Protein AF-0000000067929940 (afdb_homodimer)

pLDDT: mean 96.38, std 2.71, range [83.81, 98.94]

InterPro domains:
  IPR003168 Nitrile hydratase, beta subunit [PIRSF001427] (1-219)
  IPR003168 Nitrile hydratase, beta subunit [TIGR03888] (1-219)
  IPR008990 Electron transport accessory-like domain superfamily [SSF50090] (1-219)
  IPR024690 Nitrile hydratase beta subunit domain [PF02211] (121-218)
  IPR042262 Nitrile hydratase beta subunit, N-terminal [G3DSA:1.10.472.20] (1-119)
  IPR049054 Nitrile hydratase beta subunit-like, N-terminal domain [PF21006] (1-106)

Solvent-accessible surface area (backbone atoms only — not comparable to full-atom values): 24483 Å² total; per-residue (Å²): 43,42,27,60,75,55,51,75,82,57,49,36,77,72,78,90,75,84,66,80,84,64,64,96,56,95,47,74,64,46,54,49,43,52,49,54,49,54,46,57,50,48,17,64,84,59,54,70,43,29,51,49,41,41,44,36,48,33,39,45,30,57,51,62,65,40,55,77,54,52,39,52,48,55,21,46,52,52,51,34,41,74,66,38,56,42,51,73,66,18,64,74,67,73,42,89,76,66,89,52,53,81,65,80,39,78,76,48,80,86,47,44,67,60,52,64,70,64,58,79,82,50,72,34,84,46,94,63,78,74,90,71,51,61,70,40,56,28,20,29,50,44,58,66,73,93,63,56,44,80,60,43,62,68,56,39,61,32,64,30,28,29,67,37,71,75,45,27,24,53,29,50,47,39,34,35,70,73,68,41,48,70,45,31,43,30,30,34,36,37,26,50,25,42,68,61,36,18,63,89,38,55,82,84,39,68,46,75,46,75,42,50,51,90,43,49,40,82,96,43,41,26,61,75,54,53,78,81,57,49,36,76,73,78,89,76,84,65,81,86,62,65,95,56,92,49,73,64,46,56,49,43,52,50,53,49,54,46,56,51,48,17,64,84,62,55,71,43,30,52,48,40,42,45,37,50,33,39,45,30,60,50,62,67,41,53,78,55,50,40,52,48,56,21,45,52,52,50,34,41,73,66,38,56,41,51,73,66,19,63,74,68,72,41,87,76,66,89,53,55,80,63,80,39,79,75,48,80,89,47,46,66,62,52,63,70,64,57,80,84,52,70,34,84,47,94,63,78,74,90,71,51,60,70,39,55,28,21,29,49,43,57,68,73,93,64,56,44,80,62,44,64,67,55,39,61,31,64,32,27,29,67,35,71,76,45,27,24,53,28,51,47,39,35,36,70,73,69,42,48,70,45,32,42,28,29,34,35,37,27,50,24,42,68,64,37,16,62,89,40,55,84,86,39,68,46,74,47,74,43,48,50,90,45,49,41,83,96

Sequence (438 aa):
MNGPQDLGGQMGFGPVAPEKDEPYFHAAWEKRALGVTLTAGSMGAWNIDESRHARESLHPADYYSSSYYQIWIKALEKLLKRHGFVTERDLAAGKAVDAAATPKRVLKAADVPVVLAKGGPCDRPVATPARFRAGDRVRTKNFNPTGHTRLPRYARDKTGRIEAVRGGFVFPDSNAHGKGENPQWVYTVVFDGAEIWGVGADPTLSVSIDAWESYLEPAMNGPQDLGGQMGFGPVAPEKDEPYFHAAWEKRALGVTLTAGSMGAWNIDESRHARESLHPADYYSSSYYQIWIKALEKLLKRHGFVTERDLAAGKAVDAAATPKRVLKAADVPVVLAKGGPCDRPVATPARFRAGDRVRTKNFNPTGHTRLPRYARDKTGRIEAVRGGFVFPDSNAHGKGENPQWVYTVVFDGAEIWGVGADPTLSVSIDAWESYLEPA

Organism: Mesorhizobium plurifarium (NCBI:txid69974)

Nearest PDB structures (foldseek):
  9d6j-assembly1_B  TM=8.879E-01  e=7.557E-21  Pseudonocardia thermophila
  9d6m-assembly1_B  TM=8.873E-01  e=7.557E-21  Pseudonocardia thermophila
  9d6k-assembly1_B  TM=8.902E-01  e=1.466E-20  Pseudonocardia thermophila
  9d65-assembly1_B  TM=8.897E-01  e=1.756E-20  Pseudonocardia thermophila
  7w8l-assembly1_B-2  TM=7.930E-01  e=1.756E-20  Pseudonocardia thermophila DSM 43832

Structure (mmCIF, N/CA/C/O backbone):
data_AF-0000000067929940-model_v1
#
loop_
_entity.id
_entity.type
_entity.pdbx_description
1 polymer 'Nitrile hydratase subunit beta'
#
loop_
_atom_site.group_PDB
_atom_site.id
_atom_site.type_symbol
_atom_site.label_atom_id
_atom_site.label_alt_id
_atom_site.label_comp_id
_atom_site.label_asym_id
_atom_site.label_entity_id
_atom_site.label_seq_id
_atom_site.pdbx_PDB_ins_code
_atom_site.Cartn_x
_atom_site.Cartn_y
_atom_site.Cartn_z
_atom_site.occupancy
_atom_site.B_iso_or_equiv
_atom_site.auth_seq_id
_atom_site.auth_comp_id
_atom_site.auth_asym_id
_atom_site.auth_atom_id
_atom_site.pdbx_PDB_model_num
ATOM 1 N N . MET A 1 1 ? 7.742 -7.152 -8.227 1 86.94 1 MET A N 1
ATOM 2 C CA . MET A 1 1 ? 6.496 -6.996 -7.48 1 86.94 1 MET A CA 1
ATOM 3 C C . MET A 1 1 ? 6.043 -5.539 -7.48 1 86.94 1 MET A C 1
ATOM 5 O O . MET A 1 1 ? 6.684 -4.688 -6.863 1 86.94 1 MET A O 1
ATOM 9 N N . ASN A 1 2 ? 4.973 -5.234 -8.266 1 91.19 2 ASN A N 1
ATOM 10 C CA . ASN A 1 2 ? 4.445 -3.877 -8.359 1 91.19 2 ASN A CA 1
ATOM 11 C C . ASN A 1 2 ? 3.01 -3.799 -7.844 1 91.19 2 ASN A C 1
ATOM 13 O O . ASN A 1 2 ? 2.371 -2.748 -7.934 1 91.19 2 ASN A O 1
ATOM 17 N N . GLY A 1 3 ? 2.559 -4.895 -7.379 1 92.75 3 GLY A N 1
ATOM 18 C CA . GLY A 1 3 ? 1.181 -4.965 -6.918 1 92.75 3 GLY A CA 1
ATOM 19 C C . GLY A 1 3 ? 1.051 -4.902 -5.41 1 92.75 3 GLY A C 1
ATOM 20 O O . GLY A 1 3 ? 2.016 -4.582 -4.711 1 92.75 3 GLY A O 1
ATOM 21 N N . PRO A 1 4 ? -0.138 -5.176 -4.898 1 94.44 4 PRO A N 1
ATOM 22 C CA . PRO A 1 4 ? -0.43 -4.992 -3.477 1 94.44 4 PRO A CA 1
ATOM 23 C C . PRO A 1 4 ? 0.301 -6 -2.59 1 94.44 4 PRO A C 1
ATOM 25 O O . PRO A 1 4 ? 0.391 -5.809 -1.375 1 94.44 4 PRO A O 1
ATOM 28 N N . GLN A 1 5 ? 0.805 -7.043 -3.146 1 94.38 5 GLN A N 1
ATOM 29 C CA . GLN A 1 5 ? 1.51 -8.055 -2.367 1 94.38 5 GLN A CA 1
ATOM 30 C C . GLN A 1 5 ? 2.881 -7.551 -1.923 1 94.38 5 GLN A C 1
ATOM 32 O O . GLN A 1 5 ? 3.52 -8.156 -1.06 1 94.38 5 GLN A O 1
ATOM 37 N N . ASP A 1 6 ? 3.365 -6.539 -2.59 1 94.12 6 ASP A N 1
ATOM 38 C CA . ASP A 1 6 ? 4.656 -5.957 -2.234 1 94.12 6 ASP A CA 1
ATOM 39 C C . ASP A 1 6 ? 4.531 -5.039 -1.021 1 94.12 6 ASP A C 1
ATOM 41 O O . ASP A 1 6 ? 4.281 -3.84 -1.165 1 94.12 6 ASP A O 1
ATOM 45 N N . LEU A 1 7 ? 4.902 -5.559 0.18 1 92.19 7 LEU A N 1
ATOM 46 C CA . LEU A 1 7 ? 4.57 -4.836 1.402 1 92.19 7 LEU A CA 1
ATOM 47 C C . LEU A 1 7 ? 5.832 -4.398 2.139 1 92.19 7 LEU A C 1
ATOM 49 O O . LEU A 1 7 ? 5.75 -3.738 3.178 1 92.19 7 LEU A O 1
ATOM 53 N N . GLY A 1 8 ? 6.93 -4.719 1.574 1 90.44 8 GLY A N 1
ATOM 54 C CA . GLY A 1 8 ? 8.156 -4.375 2.279 1 90.44 8 GLY A CA 1
ATOM 55 C C . GLY A 1 8 ? 8.281 -2.891 2.568 1 90.44 8 GLY A C 1
ATOM 56 O O . GLY A 1 8 ? 8.258 -2.07 1.649 1 90.44 8 GLY A O 1
ATOM 57 N N . GLY A 1 9 ? 8.383 -2.562 3.816 1 88.62 9 GLY A N 1
ATOM 58 C CA . GLY A 1 9 ? 8.609 -1.185 4.227 1 88.62 9 GLY A CA 1
ATOM 59 C C . GLY A 1 9 ? 7.324 -0.379 4.332 1 88.62 9 GLY A C 1
ATOM 60 O O . GLY A 1 9 ? 7.348 0.778 4.758 1 88.62 9 GLY A O 1
ATOM 61 N N . GLN A 1 10 ? 6.242 -0.952 3.912 1 91.94 10 GLN A N 1
ATOM 62 C CA . GLN A 1 10 ? 4.969 -0.247 4.016 1 91.94 10 GLN A CA 1
ATOM 63 C C . GLN A 1 10 ? 4.434 -0.284 5.445 1 91.94 10 GLN A C 1
ATOM 65 O O . GLN A 1 10 ? 4.699 -1.23 6.188 1 91.94 10 GLN A O 1
ATOM 70 N N . MET A 1 11 ? 3.693 0.732 5.777 1 93.12 11 MET A N 1
ATOM 71 C CA . MET A 1 11 ? 3.129 0.853 7.117 1 93.12 11 MET A CA 1
ATOM 72 C C . MET A 1 11 ? 1.61 0.977 7.059 1 93.12 11 MET A C 1
ATOM 74 O O . MET A 1 11 ? 1.03 1.053 5.973 1 93.12 11 MET A O 1
ATOM 78 N N . GLY A 1 12 ? 1 0.866 8.219 1 92.06 12 GLY A N 1
ATOM 79 C CA . GLY A 1 12 ? -0.434 1.095 8.305 1 92.06 12 GLY A CA 1
ATOM 80 C C . GLY A 1 12 ? -1.235 -0.185 8.453 1 92.06 12 GLY A C 1
ATOM 81 O O . GLY A 1 12 ? -2.467 -0.152 8.492 1 92.06 12 GLY A O 1
ATOM 82 N N . PHE A 1 13 ? -0.579 -1.282 8.617 1 93.81 13 PHE A N 1
ATOM 83 C CA . PHE A 1 13 ? -1.269 -2.566 8.641 1 93.81 13 PHE A CA 1
ATOM 84 C C . PHE A 1 13 ? -1.439 -3.068 10.062 1 93.81 13 PHE A C 1
ATOM 86 O O . PHE A 1 13 ? -2.086 -4.094 10.297 1 93.81 13 PHE A O 1
ATOM 93 N N . GLY A 1 14 ? -0.849 -2.303 10.992 1 88.62 14 GLY A N 1
ATOM 94 C CA . GLY A 1 14 ? -0.891 -2.773 12.367 1 88.62 14 GLY A CA 1
ATOM 95 C C . GLY A 1 14 ? 0.104 -3.883 12.648 1 88.62 14 GLY A C 1
ATOM 96 O O . GLY A 1 14 ? 0.905 -4.238 11.781 1 88.62 14 GLY A O 1
ATOM 97 N N . PRO A 1 15 ? 0.137 -4.379 13.812 1 90.38 15 PRO A N 1
ATOM 98 C CA . PRO A 1 15 ? 1.086 -5.43 14.188 1 90.38 15 PRO A CA 1
ATOM 99 C C . PRO A 1 15 ? 0.74 -6.785 13.578 1 90.38 15 PRO A C 1
ATOM 101 O O . PRO A 1 15 ? -0.427 -7.051 13.273 1 90.38 15 PRO A O 1
ATOM 104 N N . VAL A 1 16 ? 1.776 -7.57 13.398 1 87.25 16 VAL A N 1
ATOM 105 C CA . VAL A 1 16 ? 1.57 -8.969 13.031 1 87.25 16 VAL A CA 1
ATOM 106 C C . VAL A 1 16 ? 1.019 -9.742 14.219 1 87.25 16 VAL A C 1
ATOM 108 O O . VAL A 1 16 ? 1.6 -9.719 15.305 1 87.25 16 VAL A O 1
ATOM 111 N N . ALA A 1 17 ? -0.113 -10.289 14.086 1 89.88 17 ALA A N 1
ATOM 112 C CA . ALA A 1 17 ? -0.777 -11.039 15.148 1 89.88 17 ALA A CA 1
ATOM 113 C C . ALA A 1 17 ? -0.956 -12.5 14.766 1 89.88 17 ALA A C 1
ATOM 115 O O . ALA A 1 17 ? -2.033 -12.906 14.32 1 89.88 17 ALA A O 1
ATOM 116 N N . PRO A 1 18 ? 0.105 -13.344 15.062 1 90.81 18 PRO A N 1
ATOM 117 C CA . PRO A 1 18 ? -0.025 -14.758 14.711 1 90.81 18 PRO A CA 1
ATOM 118 C C . PRO A 1 18 ? -1.087 -15.484 15.539 1 90.81 18 PRO A C 1
ATOM 120 O O . PRO A 1 18 ? -1.225 -15.219 16.734 1 90.81 18 PRO A O 1
ATOM 123 N N . GLU A 1 19 ? -1.834 -16.328 14.969 1 91.5 19 GLU A N 1
ATOM 124 C CA . GLU A 1 19 ? -2.824 -17.156 15.648 1 91.5 19 GLU A CA 1
ATOM 125 C C . GLU A 1 19 ? -2.197 -18.453 16.172 1 91.5 19 GLU A C 1
ATOM 127 O O . GLU A 1 19 ? -1.617 -19.219 15.414 1 91.5 19 GLU A O 1
ATOM 132 N N . LYS A 1 20 ? -2.391 -18.641 17.5 1 92.69 20 LYS A N 1
ATOM 133 C CA . LYS A 1 20 ? -1.939 -19.906 18.078 1 92.69 20 LYS A CA 1
ATOM 134 C C . LYS A 1 20 ? -2.799 -21.062 17.609 1 92.69 20 LYS A C 1
ATOM 136 O O . LYS A 1 20 ? -4.027 -20.969 17.578 1 92.69 20 LYS A O 1
ATOM 141 N N . ASP A 1 21 ? -2.143 -22.156 17.281 1 94.38 21 ASP A N 1
ATOM 142 C CA . ASP A 1 21 ? -2.818 -23.359 16.828 1 94.38 21 ASP A CA 1
ATOM 143 C C . ASP A 1 21 ? -3.789 -23.047 15.688 1 94.38 21 ASP A C 1
ATOM 145 O O . ASP A 1 21 ? -4.957 -23.438 15.734 1 94.38 21 ASP A O 1
ATOM 149 N N . GLU A 1 22 ? -3.27 -22.297 14.766 1 93.06 22 GLU A N 1
ATOM 150 C CA . GLU A 1 22 ? -4.082 -21.891 13.625 1 93.06 22 GLU A CA 1
ATOM 151 C C . GLU A 1 22 ? -4.66 -23.109 12.898 1 93.06 22 GLU A C 1
ATOM 153 O O . GLU A 1 22 ? -3.92 -24.016 12.5 1 93.06 22 GLU A O 1
ATOM 158 N N . PRO A 1 23 ? -6.051 -23.125 12.781 1 94.25 23 PRO A N 1
ATOM 159 C CA . PRO A 1 23 ? -6.637 -24.219 12.008 1 94.25 23 PRO A CA 1
ATOM 160 C C . PRO A 1 23 ? -6.281 -24.156 10.523 1 94.25 23 PRO A C 1
ATOM 162 O O . PRO A 1 23 ? -5.898 -23.094 10.023 1 94.25 23 PRO A O 1
ATOM 165 N N . TYR A 1 24 ? -6.438 -25.297 9.914 1 93.19 24 TYR A N 1
ATOM 166 C CA . TYR A 1 24 ? -6.191 -25.328 8.477 1 93.19 24 TYR A CA 1
ATOM 167 C C . TYR A 1 24 ? -7.16 -24.406 7.75 1 93.19 24 TYR A C 1
ATOM 169 O O . TYR A 1 24 ? -6.781 -23.734 6.789 1 93.19 24 TYR A O 1
ATOM 177 N N . PHE A 1 25 ? -8.445 -24.5 8.148 1 96.81 25 PHE A N 1
ATOM 178 C CA . PHE A 1 25 ? -9.5 -23.656 7.602 1 96.81 25 PHE A CA 1
ATOM 179 C C . PHE A 1 25 ? -10.32 -23.016 8.719 1 96.81 25 PHE A C 1
ATOM 181 O O . PHE A 1 25 ? -10.609 -23.672 9.727 1 96.81 25 PHE A O 1
ATOM 188 N N . HIS A 1 26 ? -10.656 -21.781 8.508 1 96 26 HIS A N 1
ATOM 189 C CA . HIS A 1 26 ? -11.445 -21.078 9.508 1 96 26 HIS A CA 1
ATOM 190 C C . HIS A 1 26 ? -12.938 -21.312 9.289 1 96 26 HIS A C 1
ATOM 192 O O . HIS A 1 26 ? -13.734 -21.172 10.227 1 96 26 HIS A O 1
ATOM 198 N N . ALA A 1 27 ? -13.312 -21.562 8.086 1 97.31 27 ALA A N 1
ATOM 199 C CA . ALA A 1 27 ? -14.695 -21.812 7.688 1 97.31 27 ALA A CA 1
ATOM 200 C C . ALA A 1 27 ? -14.766 -22.859 6.574 1 97.31 27 ALA A C 1
ATOM 202 O O . ALA A 1 27 ? -13.797 -23.047 5.832 1 97.31 27 ALA A O 1
ATOM 203 N N . ALA A 1 28 ? -15.875 -23.469 6.406 1 97.06 28 ALA A N 1
ATOM 204 C CA . ALA A 1 28 ? -16.062 -24.562 5.457 1 97.06 28 ALA A CA 1
ATOM 205 C C . ALA A 1 28 ? -15.828 -24.094 4.023 1 97.06 28 ALA A C 1
ATOM 207 O O . ALA A 1 28 ? -15.328 -24.844 3.186 1 97.06 28 ALA A O 1
ATOM 208 N N . TRP A 1 29 ? -16.188 -22.891 3.793 1 97.75 29 TRP A N 1
ATOM 209 C CA . TRP A 1 29 ? -16.078 -22.391 2.428 1 97.75 29 TRP A CA 1
ATOM 210 C C . TRP A 1 29 ? -14.625 -22.266 1.995 1 97.75 29 TRP A C 1
ATOM 212 O O . TRP A 1 29 ? -14.312 -22.328 0.803 1 97.75 29 TRP A O 1
ATOM 222 N N . GLU A 1 30 ? -13.734 -22.156 2.883 1 98.12 30 GLU A N 1
ATOM 223 C CA . GLU A 1 30 ? -12.312 -22.062 2.547 1 98.12 30 GLU A CA 1
ATOM 224 C C . GLU A 1 30 ? -11.797 -23.359 1.955 1 98.12 30 GLU A C 1
ATOM 226 O O . GLU A 1 30 ? -10.977 -23.359 1.031 1 98.12 30 GLU A O 1
ATOM 231 N N . LYS A 1 31 ? -12.273 -24.422 2.533 1 97.06 31 LYS A N 1
ATOM 232 C CA . LYS A 1 31 ? -11.938 -25.719 1.975 1 97.06 31 LYS A CA 1
ATOM 233 C C . LYS A 1 31 ? -12.422 -25.844 0.535 1 97.06 31 LYS A C 1
ATOM 235 O O . LYS A 1 31 ? -11.711 -26.375 -0.323 1 97.06 31 LYS A O 1
ATOM 240 N N . ARG A 1 32 ? -13.625 -25.422 0.318 1 97.12 32 ARG A N 1
ATOM 241 C CA . ARG A 1 32 ? -14.188 -25.453 -1.025 1 97.12 32 ARG A CA 1
ATOM 242 C C . ARG A 1 32 ? -13.414 -24.531 -1.968 1 97.12 32 ARG A C 1
ATOM 244 O O . ARG A 1 32 ? -13.203 -24.875 -3.135 1 97.12 32 ARG A O 1
ATOM 251 N N . ALA A 1 33 ? -13.055 -23.344 -1.441 1 98 33 ALA A N 1
ATOM 252 C CA . ALA A 1 33 ? -12.258 -22.406 -2.227 1 98 33 ALA A CA 1
ATOM 253 C C . ALA A 1 33 ? -10.961 -23.047 -2.701 1 98 33 ALA A C 1
ATOM 255 O O . ALA A 1 33 ? -10.578 -22.906 -3.867 1 98 33 ALA A O 1
ATOM 256 N N . LEU A 1 34 ? -10.289 -23.734 -1.782 1 96.75 34 LEU A N 1
ATOM 257 C CA . LEU A 1 34 ? -9.07 -24.438 -2.143 1 96.75 34 LEU A CA 1
ATOM 258 C C . LEU A 1 34 ? -9.344 -25.5 -3.209 1 96.75 34 LEU A C 1
ATOM 260 O O . LEU A 1 34 ? -8.641 -25.562 -4.223 1 96.75 34 LEU A O 1
ATOM 264 N N . GLY A 1 35 ? -10.398 -26.312 -2.998 1 96.19 35 GLY A N 1
ATOM 265 C CA . GLY A 1 35 ? -10.734 -27.375 -3.918 1 96.19 35 GLY A CA 1
ATOM 266 C C . GLY A 1 35 ? -11.062 -26.891 -5.316 1 96.19 35 GLY A C 1
ATOM 267 O O . GLY A 1 35 ? -10.539 -27.422 -6.301 1 96.19 35 GLY A O 1
ATOM 268 N N . VAL A 1 36 ? -11.938 -25.906 -5.387 1 96.81 36 VAL A N 1
ATOM 269 C CA . VAL A 1 36 ? -12.383 -25.406 -6.684 1 96.81 36 VAL A CA 1
ATOM 270 C C . VAL A 1 36 ? -11.211 -24.766 -7.418 1 96.81 36 VAL A C 1
ATOM 272 O O . VAL A 1 36 ? -11.094 -24.875 -8.641 1 96.81 36 VAL A O 1
ATOM 275 N N . THR A 1 37 ? -10.367 -24.047 -6.711 1 97.31 37 THR A N 1
ATOM 276 C CA . THR A 1 37 ? -9.219 -23.406 -7.336 1 97.31 37 THR A CA 1
ATOM 277 C C . THR A 1 37 ? -8.258 -24.438 -7.914 1 97.31 37 THR A C 1
ATOM 279 O O . THR A 1 37 ? -7.797 -24.297 -9.047 1 97.31 37 THR A O 1
ATOM 282 N N . LEU A 1 38 ? -7.957 -25.453 -7.109 1 95.25 38 LEU A N 1
ATOM 283 C CA . LEU A 1 38 ? -7.035 -26.484 -7.57 1 95.25 38 LEU A CA 1
ATOM 284 C C . LEU A 1 38 ? -7.625 -27.25 -8.75 1 95.25 38 LEU A C 1
ATOM 286 O O . LEU A 1 38 ? -6.918 -27.562 -9.711 1 95.25 38 LEU A O 1
ATOM 290 N N . THR A 1 39 ? -8.883 -27.562 -8.656 1 96.38 39 THR A N 1
ATOM 291 C CA . THR A 1 39 ? -9.555 -28.281 -9.734 1 96.38 39 THR A CA 1
ATOM 292 C C . THR A 1 39 ? -9.562 -27.453 -11.016 1 96.38 39 THR A C 1
ATOM 294 O O . THR A 1 39 ? -9.297 -27.969 -12.094 1 96.38 39 THR A O 1
ATOM 297 N N . ALA A 1 40 ? -9.914 -26.172 -10.883 1 97.5 40 ALA A N 1
ATOM 298 C CA . ALA A 1 40 ? -9.898 -25.281 -12.047 1 97.5 40 ALA A CA 1
ATOM 299 C C . ALA A 1 40 ? -8.492 -25.172 -12.641 1 97.5 40 ALA A C 1
ATOM 301 O O . ALA A 1 40 ? -8.336 -25.125 -13.859 1 97.5 40 ALA A O 1
ATOM 302 N N . GLY A 1 41 ? -7.508 -25.125 -11.773 1 95.69 41 GLY A N 1
ATOM 303 C CA . GLY A 1 41 ? -6.133 -25.094 -12.234 1 95.69 41 GLY A CA 1
ATOM 304 C C . GLY A 1 41 ? -5.762 -26.297 -13.086 1 95.69 41 GLY A C 1
ATOM 305 O O . GLY A 1 41 ? -4.945 -26.188 -14 1 95.69 41 GLY A O 1
ATOM 306 N N . SER A 1 42 ? -6.355 -27.359 -12.844 1 95.19 42 SER A N 1
ATOM 307 C CA . SER A 1 42 ? -6.062 -28.609 -13.539 1 95.19 42 SER A CA 1
ATOM 308 C C . SER A 1 42 ? -6.668 -28.625 -14.938 1 95.19 42 SER A C 1
ATOM 310 O O . SER A 1 42 ? -6.324 -29.484 -15.758 1 95.19 42 SER A O 1
ATOM 312 N N . MET A 1 43 ? -7.5 -27.641 -15.242 1 96.69 43 MET A N 1
ATOM 313 C CA . MET A 1 43 ? -8.148 -27.578 -16.547 1 96.69 43 MET A CA 1
ATOM 314 C C . MET A 1 43 ? -7.137 -27.281 -17.641 1 96.69 43 MET A C 1
ATOM 316 O O . MET A 1 43 ? -7.438 -27.438 -18.828 1 96.69 43 MET A O 1
ATOM 320 N N . GLY A 1 44 ? -5.992 -26.75 -17.266 1 95.62 44 GLY A N 1
ATOM 321 C CA . GLY A 1 44 ? -4.891 -26.594 -18.203 1 95.62 44 GLY A CA 1
ATOM 322 C C . GLY A 1 44 ? -4.945 -25.297 -18.984 1 95.62 44 GLY A C 1
ATOM 323 O O . GLY A 1 44 ? -4.281 -25.156 -20.016 1 95.62 44 GLY A O 1
ATOM 324 N N . ALA A 1 45 ? -5.781 -24.375 -18.531 1 97.5 45 ALA A N 1
ATOM 325 C CA . ALA A 1 45 ? -5.988 -23.156 -19.281 1 97.5 45 ALA A CA 1
ATOM 326 C C . ALA A 1 45 ? -4.984 -22.078 -18.875 1 97.5 45 ALA A C 1
ATOM 328 O O . ALA A 1 45 ? -4.734 -21.125 -19.625 1 97.5 45 ALA A O 1
ATOM 329 N N . TRP A 1 46 ? -4.41 -22.156 -17.734 1 97.56 46 TRP A N 1
ATOM 330 C CA . TRP A 1 46 ? -3.396 -21.219 -17.25 1 97.56 46 TRP A CA 1
ATOM 331 C C . TRP A 1 46 ? -2.361 -21.938 -16.391 1 97.56 46 TRP A C 1
ATOM 333 O O . TRP A 1 46 ? -2.57 -23.078 -15.992 1 97.56 46 TRP A O 1
ATOM 343 N N . ASN A 1 47 ? -1.176 -21.328 -16.234 1 96.5 47 ASN A N 1
ATOM 344 C CA . ASN A 1 47 ? -0.138 -21.875 -15.367 1 96.5 47 ASN A CA 1
ATOM 345 C C . ASN A 1 47 ? -0.143 -21.203 -14 1 96.5 47 ASN A C 1
ATOM 347 O O . ASN A 1 47 ? -0.937 -20.297 -13.75 1 96.5 47 ASN A O 1
ATOM 351 N N . ILE A 1 48 ? 0.662 -21.656 -13.102 1 96.06 48 ILE A N 1
ATOM 352 C CA . ILE A 1 48 ? 0.658 -21.234 -11.711 1 96.06 48 ILE A CA 1
ATOM 353 C C . ILE A 1 48 ? 1.085 -19.766 -11.625 1 96.06 48 ILE A C 1
ATOM 355 O O . ILE A 1 48 ? 0.611 -19.016 -10.766 1 96.06 48 ILE A O 1
ATOM 359 N N . ASP A 1 49 ? 2.008 -19.297 -12.477 1 97.69 49 ASP A N 1
ATOM 360 C CA . ASP A 1 49 ? 2.49 -17.922 -12.43 1 97.69 49 ASP A CA 1
ATOM 361 C C . ASP A 1 49 ? 1.409 -16.938 -12.883 1 97.69 49 ASP A C 1
ATOM 363 O O . ASP A 1 49 ? 1.304 -15.836 -12.344 1 97.69 49 ASP A O 1
ATOM 367 N N . GLU A 1 50 ? 0.681 -17.359 -13.906 1 98.19 50 GLU A N 1
ATOM 368 C CA . GLU A 1 50 ? -0.474 -16.547 -14.273 1 98.19 50 GLU A CA 1
ATOM 369 C C . GLU A 1 50 ? -1.474 -16.453 -13.125 1 98.19 50 GLU A C 1
ATOM 371 O O . GLU A 1 50 ? -2.041 -15.391 -12.875 1 98.19 50 GLU A O 1
ATOM 376 N N . SER A 1 51 ? -1.703 -17.562 -12.484 1 98 51 SER A N 1
ATOM 377 C CA . SER A 1 51 ? -2.604 -17.578 -11.336 1 98 51 SER A CA 1
ATOM 378 C C . SER A 1 51 ? -2.109 -16.656 -10.227 1 98 51 SER A C 1
ATOM 380 O O . SER A 1 51 ? -2.896 -15.914 -9.633 1 98 51 SER A O 1
ATOM 382 N N . ARG A 1 52 ? -0.857 -16.719 -9.945 1 97.31 52 ARG A N 1
ATOM 383 C CA . ARG A 1 52 ? -0.268 -15.836 -8.938 1 97.31 52 ARG A CA 1
ATOM 384 C C . ARG A 1 52 ? -0.416 -14.375 -9.344 1 97.31 52 ARG A C 1
ATOM 386 O O . ARG A 1 52 ? -0.748 -13.531 -8.508 1 97.31 52 ARG A O 1
ATOM 393 N N . HIS A 1 53 ? -0.134 -14.086 -10.602 1 97.81 53 HIS A N 1
ATOM 394 C CA . HIS A 1 53 ? -0.281 -12.719 -11.109 1 97.81 53 HIS A CA 1
ATOM 395 C C . HIS A 1 53 ? -1.717 -12.234 -10.953 1 97.81 53 HIS A C 1
ATOM 397 O O . HIS A 1 53 ? -1.949 -11.055 -10.664 1 97.81 53 HIS A O 1
ATOM 403 N N . ALA A 1 54 ? -2.639 -13.148 -11.172 1 97.94 54 ALA A N 1
ATOM 404 C CA . ALA A 1 54 ? -4.043 -12.773 -11.031 1 97.94 54 ALA A CA 1
ATOM 405 C C . ALA A 1 54 ? -4.359 -12.367 -9.594 1 97.94 54 ALA A C 1
ATOM 407 O O . ALA A 1 54 ? -5.152 -11.453 -9.359 1 97.94 54 ALA A O 1
ATOM 408 N N . ARG A 1 55 ? -3.801 -13.016 -8.625 1 97.81 55 ARG A N 1
ATOM 409 C CA . ARG A 1 55 ? -3.971 -12.656 -7.223 1 97.81 55 ARG A CA 1
ATOM 410 C C . ARG A 1 55 ? -3.295 -11.328 -6.91 1 97.81 55 ARG A C 1
ATOM 412 O O . ARG A 1 55 ? -3.896 -10.453 -6.289 1 97.81 55 ARG A O 1
ATOM 419 N N . GLU A 1 56 ? -2.109 -11.172 -7.438 1 96.5 56 GLU A N 1
ATOM 420 C CA . GLU A 1 56 ? -1.229 -10.07 -7.062 1 96.5 56 GLU A CA 1
ATOM 421 C C . GLU A 1 56 ? -1.612 -8.789 -7.789 1 96.5 56 GLU A C 1
ATOM 423 O O . GLU A 1 56 ? -1.144 -7.703 -7.434 1 96.5 56 GLU A O 1
ATOM 428 N N . SER A 1 57 ? -2.496 -8.922 -8.75 1 95.75 57 SER A N 1
ATOM 429 C CA . SER A 1 57 ? -2.893 -7.758 -9.531 1 95.75 57 SER A CA 1
ATOM 430 C C . SER A 1 57 ? -4.305 -7.309 -9.18 1 95.75 57 SER A C 1
ATOM 432 O O . SER A 1 57 ? -4.906 -6.508 -9.898 1 95.75 57 SER A O 1
ATOM 434 N N . LEU A 1 58 ? -4.875 -7.91 -8.133 1 97.19 58 LEU A N 1
ATOM 435 C CA . LEU A 1 58 ? -6.145 -7.395 -7.633 1 97.19 58 LEU A CA 1
ATOM 436 C C . LEU A 1 58 ? -6.016 -5.93 -7.234 1 97.19 58 LEU A C 1
ATOM 438 O O . LEU A 1 58 ? -4.934 -5.473 -6.863 1 97.19 58 LEU A O 1
ATOM 442 N N . HIS A 1 59 ? -7.16 -5.223 -7.414 1 96.56 59 HIS A N 1
ATOM 443 C CA . HIS A 1 59 ? -7.152 -3.867 -6.875 1 96.56 59 HIS A CA 1
ATOM 444 C C . HIS A 1 59 ? -6.727 -3.857 -5.41 1 96.56 59 HIS A C 1
ATOM 446 O O . HIS A 1 59 ? -7.203 -4.672 -4.613 1 96.56 59 HIS A O 1
ATOM 452 N N . PRO A 1 60 ? -5.844 -2.912 -4.984 1 96.81 60 PRO A N 1
ATOM 453 C CA . PRO A 1 60 ? -5.309 -2.928 -3.621 1 96.81 60 PRO A CA 1
ATOM 454 C C . PRO A 1 60 ? -6.402 -2.9 -2.555 1 96.81 60 PRO A C 1
ATOM 456 O O . PRO A 1 60 ? -6.285 -3.572 -1.527 1 96.81 60 PRO A O 1
ATOM 459 N N . ALA A 1 61 ? -7.48 -2.205 -2.787 1 97.12 61 ALA A N 1
ATOM 460 C CA . ALA A 1 61 ? -8.578 -2.193 -1.826 1 97.12 61 ALA A CA 1
ATOM 461 C C . ALA A 1 61 ? -9.156 -3.594 -1.63 1 97.12 61 ALA A C 1
ATOM 463 O O . ALA A 1 61 ? -9.461 -3.992 -0.504 1 97.12 61 ALA A O 1
ATOM 464 N N . ASP A 1 62 ? -9.344 -4.262 -2.713 1 97.31 62 ASP A N 1
ATOM 465 C CA . ASP A 1 62 ? -9.852 -5.629 -2.65 1 97.31 62 ASP A CA 1
ATOM 466 C C . ASP A 1 62 ? -8.836 -6.562 -2 1 97.31 62 ASP A C 1
ATOM 468 O O . ASP A 1 62 ? -9.188 -7.371 -1.139 1 97.31 62 ASP A O 1
ATOM 472 N N . TYR A 1 63 ? -7.668 -6.441 -2.4 1 98 63 TYR A N 1
ATOM 473 C CA . TYR A 1 63 ? -6.605 -7.305 -1.893 1 98 63 TYR A CA 1
ATOM 474 C C . TYR A 1 63 ? -6.469 -7.168 -0.381 1 98 63 TYR A C 1
ATOM 476 O O . TYR A 1 63 ? -6.473 -8.164 0.342 1 98 63 TYR A O 1
ATOM 484 N N . TYR A 1 64 ? -6.398 -5.914 0.139 1 97.25 64 TYR A N 1
ATOM 485 C CA . TYR A 1 64 ? -6.078 -5.68 1.542 1 97.25 64 TYR A CA 1
ATOM 486 C C . TYR A 1 64 ? -7.305 -5.895 2.424 1 97.25 64 TYR A C 1
ATOM 488 O O . TYR A 1 64 ? -7.188 -6.02 3.645 1 97.25 64 TYR A O 1
ATOM 496 N N . SER A 1 65 ? -8.477 -5.938 1.812 1 97.38 65 SER A N 1
ATOM 497 C CA . SER A 1 65 ? -9.688 -6.16 2.602 1 97.38 65 SER A CA 1
ATOM 498 C C . SER A 1 65 ? -10.125 -7.621 2.543 1 97.38 65 SER A C 1
ATOM 500 O O . SER A 1 65 ? -11.156 -7.984 3.104 1 97.38 65 SER A O 1
ATOM 502 N N . SER A 1 66 ? -9.375 -8.422 1.887 1 97.62 66 SER A N 1
ATOM 503 C CA . SER A 1 66 ? -9.75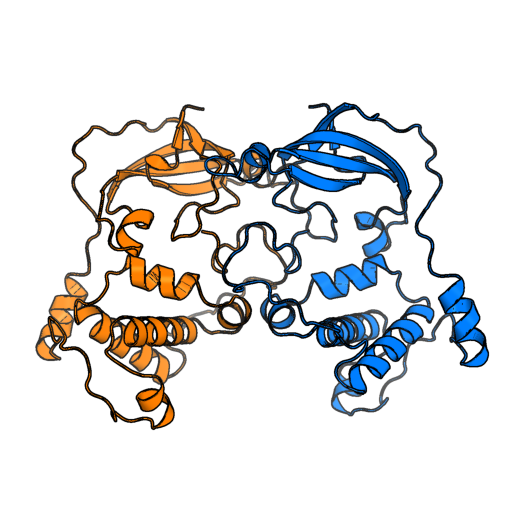8 -9.812 1.661 1 97.62 66 SER A CA 1
ATOM 504 C C . SER A 1 66 ? -8.945 -10.758 2.535 1 97.62 66 SER A C 1
ATOM 506 O O . SER A 1 66 ? -7.766 -10.516 2.795 1 97.62 66 SER A O 1
ATOM 508 N N . SER A 1 67 ? -9.648 -11.836 3.01 1 96.12 67 SER A N 1
ATOM 509 C CA . SER A 1 67 ? -8.922 -12.938 3.635 1 96.12 67 SER A CA 1
ATOM 510 C C . SER A 1 67 ? -8.109 -13.711 2.607 1 96.12 67 SER A C 1
ATOM 512 O O . SER A 1 67 ? -8.219 -13.469 1.403 1 96.12 67 SER A O 1
ATOM 514 N N . TYR A 1 68 ? -7.34 -14.664 3.133 1 96.25 68 TYR A N 1
ATOM 515 C CA . TYR A 1 68 ? -6.457 -15.461 2.291 1 96.25 68 TYR A CA 1
ATOM 516 C C . TYR A 1 68 ? -7.234 -16.141 1.176 1 96.25 68 TYR A C 1
ATOM 518 O O . TYR A 1 68 ? -6.898 -16.016 -0.002 1 96.25 68 TYR A O 1
ATOM 526 N N . TYR A 1 69 ? -8.32 -16.766 1.494 1 98.06 69 TYR A N 1
ATOM 527 C CA . TYR A 1 69 ? -9.031 -17.562 0.494 1 98.06 69 TYR A CA 1
ATOM 528 C C . TYR A 1 69 ? -9.984 -16.688 -0.319 1 98.06 69 TYR A C 1
ATOM 530 O O . TYR A 1 69 ? -10.391 -17.062 -1.42 1 98.06 69 TYR A O 1
ATOM 538 N N . GLN A 1 70 ? -10.398 -15.531 0.175 1 98.44 70 GLN A N 1
ATOM 539 C CA . GLN A 1 70 ? -11.125 -14.586 -0.661 1 98.44 70 GLN A CA 1
ATOM 540 C C . GLN A 1 70 ? -10.273 -14.117 -1.834 1 98.44 70 GLN A C 1
ATOM 542 O O . GLN A 1 70 ? -10.773 -13.93 -2.943 1 98.44 70 GLN A O 1
ATOM 547 N N . ILE A 1 71 ? -8.977 -13.938 -1.573 1 98.5 71 ILE A N 1
ATOM 548 C CA . ILE A 1 71 ? -8.055 -13.555 -2.637 1 98.5 71 ILE A CA 1
ATOM 549 C C . ILE A 1 71 ? -7.992 -14.656 -3.691 1 98.5 71 ILE A C 1
ATOM 551 O O . ILE A 1 71 ? -8.023 -14.375 -4.895 1 98.5 71 ILE A O 1
ATOM 555 N N . TRP A 1 72 ? -7.965 -15.883 -3.211 1 98.44 72 TRP A N 1
ATOM 556 C CA . TRP A 1 72 ? -7.949 -17.016 -4.129 1 98.44 72 TRP A CA 1
ATOM 557 C C . TRP A 1 72 ? -9.172 -17 -5.039 1 98.44 72 TRP A C 1
ATOM 559 O O . TRP A 1 72 ? -9.055 -17.156 -6.258 1 98.44 72 TRP A O 1
ATOM 569 N N . ILE A 1 73 ? -10.328 -16.781 -4.461 1 98.25 73 ILE A N 1
ATOM 570 C CA . ILE A 1 73 ? -11.578 -16.875 -5.203 1 98.25 73 ILE A CA 1
ATOM 571 C C . ILE A 1 73 ? -11.695 -15.695 -6.164 1 98.25 73 ILE A C 1
ATOM 573 O O . ILE A 1 73 ? -12.141 -15.859 -7.305 1 98.25 73 ILE A O 1
ATOM 577 N N . LYS A 1 74 ? -11.328 -14.531 -5.723 1 98.25 74 LYS A N 1
ATOM 578 C CA . LYS A 1 74 ? -11.375 -13.367 -6.602 1 98.25 74 LYS A CA 1
ATOM 579 C C . LYS A 1 74 ? -10.453 -13.547 -7.801 1 98.25 74 LYS A C 1
ATOM 581 O O . LYS A 1 74 ? -10.82 -13.195 -8.93 1 98.25 74 LYS A O 1
ATOM 586 N N . ALA A 1 75 ? -9.281 -14.047 -7.555 1 98.5 75 ALA A N 1
ATOM 587 C CA . ALA A 1 75 ? -8.344 -14.297 -8.641 1 98.5 75 ALA A CA 1
ATOM 588 C C . ALA A 1 75 ? -8.859 -15.391 -9.578 1 98.5 75 ALA A C 1
ATOM 590 O O . ALA A 1 75 ? -8.68 -15.305 -10.797 1 98.5 75 ALA A O 1
ATOM 591 N N . LEU A 1 76 ? -9.453 -16.422 -8.977 1 98.56 76 LEU A N 1
ATOM 592 C CA . LEU A 1 76 ? -10 -17.5 -9.789 1 98.56 76 LEU A CA 1
ATOM 593 C C . LEU A 1 76 ? -11.086 -16.969 -10.727 1 98.56 76 LEU A C 1
ATOM 595 O O . LEU A 1 76 ? -11.156 -17.359 -11.891 1 98.56 76 LEU A O 1
ATOM 599 N N . GLU A 1 77 ? -11.961 -16.156 -10.211 1 98.06 77 GLU A N 1
ATOM 600 C CA . GLU A 1 77 ? -13 -15.547 -11.039 1 98.06 77 GLU A CA 1
ATOM 601 C C . GLU A 1 77 ? -12.391 -14.844 -12.242 1 98.06 77 GLU A C 1
ATOM 603 O O . GLU A 1 77 ? -12.875 -14.992 -13.367 1 98.06 77 GLU A O 1
ATOM 608 N N . LYS A 1 78 ? -11.359 -14.102 -12.047 1 97.88 78 LYS A N 1
ATOM 609 C CA . LYS A 1 78 ? -10.68 -13.406 -13.133 1 97.88 78 LYS A CA 1
ATOM 610 C C . LYS A 1 78 ? -10.156 -14.391 -14.18 1 97.88 78 LYS A C 1
ATOM 612 O O . LYS A 1 78 ? -10.312 -14.164 -15.383 1 97.88 78 LYS A O 1
ATOM 617 N N . LEU A 1 79 ? -9.562 -15.43 -13.695 1 98.62 79 LEU A N 1
ATOM 618 C CA . LEU A 1 79 ? -8.977 -16.422 -14.594 1 98.62 79 LEU A CA 1
ATOM 619 C C . LEU A 1 79 ? -10.062 -17.125 -15.398 1 98.62 79 LEU A C 1
ATOM 621 O O . LEU A 1 79 ? -9.906 -17.328 -16.609 1 98.62 79 LEU A O 1
ATOM 625 N N . LEU A 1 80 ? -11.141 -17.5 -14.711 1 98.5 80 LEU A N 1
ATOM 626 C CA . LEU A 1 80 ? -12.227 -18.203 -15.391 1 98.5 80 LEU A CA 1
ATOM 627 C C . LEU A 1 80 ? -12.844 -17.328 -16.469 1 98.5 80 LEU A C 1
ATOM 629 O O . LEU A 1 80 ? -13.164 -17.812 -17.562 1 98.5 80 LEU A O 1
ATOM 633 N N . LYS A 1 81 ? -13.008 -16.062 -16.219 1 98.19 81 LYS A N 1
ATOM 634 C CA . LYS A 1 81 ? -13.531 -15.125 -17.219 1 98.19 81 LYS A CA 1
ATOM 635 C C . LYS A 1 81 ? -12.539 -14.938 -18.359 1 98.19 81 LYS A C 1
ATOM 637 O O . LYS A 1 81 ? -12.922 -14.992 -19.531 1 98.19 81 LYS A O 1
ATOM 642 N N . ARG A 1 82 ? -11.32 -14.75 -18.031 1 98.06 82 ARG A N 1
ATOM 643 C CA . ARG A 1 82 ? -10.273 -14.484 -19.016 1 98.06 82 ARG A CA 1
ATOM 644 C C . ARG A 1 82 ? -10.156 -15.633 -20.016 1 98.06 82 ARG A C 1
ATOM 646 O O . ARG A 1 82 ? -9.914 -15.406 -21.203 1 98.06 82 ARG A O 1
ATOM 653 N N . HIS A 1 83 ? -10.352 -16.812 -19.547 1 98.25 83 HIS A N 1
ATOM 654 C CA . HIS A 1 83 ? -10.117 -17.969 -20.406 1 98.25 83 HIS A CA 1
ATOM 655 C C . HIS A 1 83 ? -11.438 -18.547 -20.906 1 98.25 83 HIS A C 1
ATOM 657 O O . HIS A 1 83 ? -11.461 -19.656 -21.453 1 98.25 83 HIS A O 1
ATOM 663 N N . GLY A 1 84 ? -12.547 -17.875 -20.594 1 97.81 84 GLY A N 1
ATOM 664 C CA . GLY A 1 84 ? -13.805 -18.156 -21.266 1 97.81 84 GLY A CA 1
ATOM 665 C C . GLY A 1 84 ? -14.609 -19.25 -20.594 1 97.81 84 GLY A C 1
ATOM 666 O O . GLY A 1 84 ? -15.508 -19.828 -21.203 1 97.81 84 GLY A O 1
ATOM 667 N N . PHE A 1 85 ? -14.312 -19.562 -19.375 1 98 85 PHE A N 1
ATOM 668 C CA . PHE A 1 85 ? -15.039 -20.641 -18.703 1 98 85 PHE A CA 1
ATOM 669 C C . PHE A 1 85 ? -16.312 -20.109 -18.047 1 98 85 PHE A C 1
ATOM 671 O O . PHE A 1 85 ? -17.25 -20.859 -17.828 1 98 85 PHE A O 1
ATOM 678 N N . VAL A 1 86 ? -16.25 -18.859 -17.656 1 97.56 86 VAL A N 1
ATOM 679 C CA . VAL A 1 86 ? -17.406 -18.203 -17.047 1 97.56 86 VAL A CA 1
ATOM 680 C C . VAL A 1 86 ? -17.562 -16.797 -17.656 1 97.56 86 VAL A C 1
ATOM 682 O O . VAL A 1 86 ? -16.578 -16.125 -17.938 1 97.56 86 VAL A O 1
ATOM 685 N N . THR A 1 87 ? -18.812 -16.375 -17.844 1 97.69 87 THR A N 1
ATOM 686 C CA . THR A 1 87 ? -19.094 -15.016 -18.297 1 97.69 87 THR A CA 1
ATOM 687 C C . THR A 1 87 ? -19.703 -14.172 -17.188 1 97.69 87 THR A C 1
ATOM 689 O O . THR A 1 87 ? -20.078 -14.711 -16.141 1 97.69 87 THR A O 1
ATOM 692 N N . GLU A 1 88 ? -19.734 -12.852 -17.438 1 96.81 88 GLU A N 1
ATOM 693 C CA . GLU A 1 88 ? -20.422 -11.977 -16.484 1 96.81 88 GLU A CA 1
ATOM 694 C C . GLU A 1 88 ? -21.875 -12.375 -16.312 1 96.81 88 GLU A C 1
ATOM 696 O O . GLU A 1 88 ? -22.438 -12.266 -15.219 1 96.81 88 GLU A O 1
ATOM 701 N N . ARG A 1 89 ? -22.547 -12.82 -17.422 1 97.31 89 ARG A N 1
ATOM 702 C CA . ARG A 1 89 ? -23.938 -13.25 -17.375 1 97.31 89 ARG A CA 1
ATOM 703 C C . ARG A 1 89 ? -24.094 -14.492 -16.5 1 97.31 89 ARG A C 1
ATOM 705 O O . ARG A 1 89 ? -25.078 -14.609 -15.758 1 97.31 89 ARG A O 1
ATOM 712 N N . ASP A 1 90 ? -23.156 -15.422 -16.562 1 97.62 90 ASP A N 1
ATOM 713 C CA . ASP A 1 90 ? -23.172 -16.609 -15.727 1 97.62 90 ASP A CA 1
ATOM 714 C C . ASP A 1 90 ? -23.141 -16.25 -14.242 1 97.62 90 ASP A C 1
ATOM 716 O O . ASP A 1 90 ? -23.922 -16.781 -13.453 1 97.62 90 ASP A O 1
ATOM 720 N N . LEU A 1 91 ? -22.188 -15.352 -13.93 1 96.12 91 LEU A N 1
ATOM 721 C CA . LEU A 1 91 ? -22 -14.961 -12.539 1 96.12 91 LEU A CA 1
ATOM 722 C C . LEU A 1 91 ? -23.25 -14.266 -12 1 96.12 91 LEU A C 1
ATOM 724 O O . LEU A 1 91 ? -23.672 -14.516 -10.867 1 96.12 91 LEU A O 1
ATOM 728 N N . ALA A 1 92 ? -23.766 -13.406 -12.852 1 96.81 92 ALA A N 1
ATOM 729 C CA . ALA A 1 92 ? -24.969 -12.688 -12.445 1 96.81 92 ALA A CA 1
ATOM 730 C C . ALA A 1 92 ? -26.141 -13.641 -12.227 1 96.81 92 ALA A C 1
ATOM 732 O O . ALA A 1 92 ? -26.953 -13.445 -11.312 1 96.81 92 ALA A O 1
ATOM 733 N N . ALA A 1 93 ? -26.25 -14.617 -13.031 1 97.19 93 ALA A N 1
ATOM 734 C CA . ALA A 1 93 ? -27.359 -15.562 -12.969 1 97.19 93 ALA A CA 1
ATOM 735 C C . ALA A 1 93 ? -27.125 -16.609 -11.883 1 97.19 93 ALA A C 1
ATOM 737 O O . ALA A 1 93 ? -28.078 -17.25 -11.414 1 97.19 93 ALA A O 1
ATOM 738 N N . GLY A 1 94 ? -25.844 -16.828 -11.539 1 95.38 94 GLY A N 1
ATOM 739 C CA . GLY A 1 94 ? -25.5 -17.859 -10.578 1 95.38 94 GLY A CA 1
ATOM 740 C C . GLY A 1 94 ? -25.562 -19.266 -11.156 1 95.38 94 GLY A C 1
ATOM 741 O O . GLY A 1 94 ? -25.656 -20.234 -10.414 1 95.38 94 GLY A O 1
ATOM 742 N N . LYS A 1 95 ? -25.672 -19.25 -12.406 1 95.75 95 LYS A N 1
ATOM 743 C CA . LYS A 1 95 ? -25.688 -20.5 -13.156 1 95.75 95 LYS A CA 1
ATOM 744 C C . LYS A 1 95 ? -25.094 -20.312 -14.555 1 95.75 95 LYS A C 1
ATOM 746 O O . LYS A 1 95 ? -24.891 -19.188 -15 1 95.75 95 LYS A O 1
ATOM 751 N N . ALA A 1 96 ? -24.859 -21.516 -15.164 1 94.81 96 ALA A N 1
ATOM 752 C CA . ALA A 1 96 ? -24.359 -21.453 -16.531 1 94.81 96 ALA A CA 1
ATOM 753 C C . ALA A 1 96 ? -25.453 -21.016 -17.516 1 94.81 96 ALA A C 1
ATOM 755 O O . ALA A 1 96 ? -26.484 -21.688 -17.625 1 94.81 96 ALA A O 1
ATOM 756 N N . VAL A 1 97 ? -25.266 -19.938 -18.156 1 96.75 97 VAL A N 1
ATOM 757 C CA . VAL A 1 97 ? -26.188 -19.422 -19.141 1 96.75 97 VAL A CA 1
ATOM 758 C C . VAL A 1 97 ? -25.547 -19.438 -20.531 1 96.75 97 VAL A C 1
ATOM 760 O O . VAL A 1 97 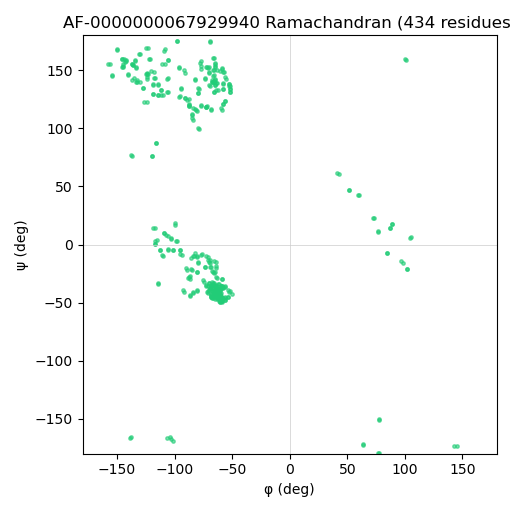? -26.203 -19.688 -21.531 1 96.75 97 VAL A O 1
ATOM 763 N N . ASP A 1 98 ? -24.281 -19.219 -20.609 1 97.25 98 ASP A N 1
ATOM 764 C CA . ASP A 1 98 ? -23.516 -19.172 -21.859 1 97.25 98 ASP A CA 1
ATOM 765 C C . ASP A 1 98 ? -22.672 -20.422 -22.031 1 97.25 98 ASP A C 1
ATOM 767 O O . ASP A 1 98 ? -22.406 -21.141 -21.062 1 97.25 98 ASP A O 1
ATOM 771 N N . ALA A 1 99 ? -22.297 -20.672 -23.297 1 96.94 99 ALA A N 1
ATOM 772 C CA . ALA A 1 99 ? -21.344 -21.75 -23.578 1 96.94 99 ALA A CA 1
ATOM 773 C C . ALA A 1 99 ? -19.984 -21.453 -22.969 1 96.94 99 ALA A C 1
ATOM 775 O O . ALA A 1 99 ? -19.547 -20.297 -22.938 1 96.94 99 ALA A O 1
ATOM 776 N N . ALA A 1 100 ? -19.344 -22.453 -22.453 1 96.19 100 ALA A N 1
ATOM 777 C CA . ALA A 1 100 ? -18.031 -22.328 -21.828 1 96.19 100 ALA A CA 1
ATOM 778 C C . ALA A 1 100 ? -16.938 -22.953 -22.688 1 96.19 100 ALA A C 1
ATOM 780 O O . ALA A 1 100 ? -17.219 -23.828 -23.5 1 96.19 100 ALA A O 1
ATOM 781 N N . ALA A 1 101 ? -15.727 -22.484 -22.5 1 97.31 101 ALA A N 1
ATOM 782 C CA . ALA A 1 101 ? -14.562 -23.109 -23.109 1 97.31 101 ALA A CA 1
ATOM 783 C C . ALA A 1 101 ? -14.438 -24.562 -22.672 1 97.31 101 ALA A C 1
ATOM 785 O O . ALA A 1 101 ? -14.922 -24.953 -21.609 1 97.31 101 ALA A O 1
ATOM 786 N N . THR A 1 102 ? -13.867 -25.359 -23.516 1 97.19 102 THR A N 1
ATOM 787 C CA . THR A 1 102 ? -13.617 -26.766 -23.203 1 97.19 102 THR A CA 1
ATOM 788 C C . THR A 1 102 ? -12.273 -26.922 -22.484 1 97.19 102 THR A C 1
ATOM 790 O O . THR A 1 102 ? -11.234 -26.531 -23.016 1 97.19 102 THR A O 1
ATOM 793 N N . PRO A 1 103 ? -12.359 -27.469 -21.266 1 97.12 103 PRO A N 1
ATOM 794 C CA . PRO A 1 103 ? -11.086 -27.672 -20.578 1 97.12 103 PRO A CA 1
ATOM 795 C C . PRO A 1 103 ? -10.195 -28.703 -21.297 1 97.12 103 PRO A C 1
ATOM 797 O O . PRO A 1 103 ? -10.703 -29.609 -21.953 1 97.12 103 PRO A O 1
ATOM 800 N N . LYS A 1 104 ? -8.898 -28.578 -21.125 1 96.19 104 LYS A N 1
ATOM 801 C CA . LYS A 1 104 ? -7.969 -29.562 -21.672 1 96.19 104 LYS A CA 1
ATOM 802 C C . LYS A 1 104 ? -8.023 -30.875 -20.875 1 96.19 104 LYS A C 1
ATOM 804 O O . LYS A 1 104 ? -7.812 -31.953 -21.422 1 96.19 104 LYS A O 1
ATOM 809 N N . ARG A 1 105 ? -8.227 -30.703 -19.578 1 94.56 105 ARG A N 1
ATOM 810 C CA . ARG A 1 105 ? -8.312 -31.844 -18.672 1 94.56 105 ARG A CA 1
ATOM 811 C C . ARG A 1 105 ? -9.328 -31.578 -17.562 1 94.56 105 ARG A C 1
ATOM 813 O O . ARG A 1 105 ? -9.602 -30.422 -17.234 1 94.56 105 ARG A O 1
ATOM 820 N N . VAL A 1 106 ? -9.812 -32.688 -17.062 1 95.06 106 VAL A N 1
ATOM 821 C CA . VAL A 1 106 ? -10.703 -32.625 -15.914 1 95.06 106 VAL A CA 1
ATOM 822 C C . VAL A 1 106 ? -10.172 -33.531 -14.805 1 95.06 106 VAL A C 1
ATOM 824 O O . VAL A 1 106 ? -9.945 -34.719 -15.016 1 95.06 106 VAL A O 1
ATOM 827 N N . LEU A 1 107 ? -9.953 -32.969 -13.688 1 95.88 107 LEU A N 1
ATOM 828 C CA . LEU A 1 107 ? -9.469 -33.719 -12.539 1 95.88 107 LEU A CA 1
ATOM 829 C C . LEU A 1 107 ? -10.602 -34.531 -11.898 1 95.88 107 LEU A C 1
ATOM 831 O O . LEU A 1 107 ? -11.57 -33.938 -11.406 1 95.88 107 LEU A O 1
ATOM 835 N N . LYS A 1 108 ? -10.414 -35.844 -11.883 1 96.19 108 LYS A N 1
ATOM 836 C CA . LYS A 1 108 ? -11.398 -36.719 -11.258 1 96.19 108 LYS A CA 1
ATOM 837 C C . LYS A 1 108 ? -11.062 -36.969 -9.789 1 96.19 108 LYS A C 1
ATOM 839 O O . LYS A 1 108 ? -9.891 -36.969 -9.414 1 96.19 108 LYS A O 1
ATOM 844 N N . ALA A 1 109 ? -12.07 -37.188 -9.008 1 95.12 109 ALA A N 1
ATOM 845 C CA . ALA A 1 109 ? -11.922 -37.375 -7.566 1 95.12 109 ALA A CA 1
ATOM 846 C C . ALA A 1 109 ? -10.891 -38.469 -7.273 1 95.12 109 ALA A C 1
ATOM 848 O O . ALA A 1 109 ? -10.094 -38.344 -6.348 1 95.12 109 ALA A O 1
ATOM 849 N N . ALA A 1 110 ? -10.93 -39.5 -8.031 1 96.62 110 ALA A N 1
ATOM 850 C CA . ALA A 1 110 ? -10.062 -40.656 -7.793 1 96.62 110 ALA A CA 1
ATOM 851 C C . ALA A 1 110 ? -8.602 -40.281 -8.016 1 96.62 110 ALA A C 1
ATOM 853 O O . ALA A 1 110 ? -7.703 -40.938 -7.473 1 96.62 110 ALA A O 1
ATOM 854 N N . ASP A 1 111 ? -8.336 -39.312 -8.773 1 95.81 111 ASP A N 1
ATOM 855 C CA . ASP A 1 111 ? -6.973 -38.938 -9.164 1 95.81 111 ASP A CA 1
ATOM 856 C C . ASP A 1 111 ? -6.402 -37.875 -8.234 1 95.81 111 ASP A C 1
ATOM 858 O O . ASP A 1 111 ? -5.203 -37.594 -8.258 1 95.81 111 ASP A O 1
ATOM 862 N N . VAL A 1 112 ? -7.211 -37.312 -7.371 1 94.81 112 VAL A N 1
ATOM 863 C CA . VAL A 1 112 ? -6.848 -36.156 -6.562 1 94.81 112 VAL A CA 1
ATOM 864 C C . VAL A 1 112 ? -5.637 -36.469 -5.695 1 94.81 112 VAL A C 1
ATOM 866 O O . VAL A 1 112 ? -4.652 -35.75 -5.676 1 94.81 112 VAL A O 1
ATOM 869 N N . PRO A 1 113 ? -5.605 -37.562 -4.98 1 94.94 113 PRO A N 1
ATOM 870 C CA . PRO A 1 113 ? -4.465 -37.844 -4.102 1 94.94 113 PRO A CA 1
ATOM 871 C C . PRO A 1 113 ? -3.145 -37.938 -4.867 1 94.94 113 PRO A C 1
ATOM 873 O O . PRO A 1 113 ? -2.129 -37.406 -4.418 1 94.94 113 PRO A O 1
ATOM 876 N N . VAL A 1 114 ? -3.156 -38.562 -5.996 1 94.25 114 VAL A N 1
ATOM 877 C CA . VAL A 1 114 ? -1.943 -38.75 -6.781 1 94.25 114 VAL A CA 1
ATOM 878 C C . VAL A 1 114 ? -1.457 -37.406 -7.328 1 94.25 114 VAL A C 1
ATOM 880 O O . VAL A 1 114 ? -0.261 -37.125 -7.285 1 94.25 114 VAL A O 1
ATOM 883 N N . VAL A 1 115 ? -2.436 -36.688 -7.828 1 91.25 115 VAL A N 1
ATOM 884 C CA . VAL A 1 115 ? -2.096 -35.406 -8.422 1 91.25 115 VAL A CA 1
ATOM 885 C C . VAL A 1 115 ? -1.524 -34.469 -7.355 1 91.25 115 VAL A C 1
ATOM 887 O O . VAL A 1 115 ? -0.524 -33.781 -7.586 1 91.25 115 VAL A O 1
ATOM 890 N N . LEU A 1 116 ? -2.094 -34.375 -6.176 1 91.38 116 LEU A N 1
ATOM 891 C CA . LEU A 1 116 ? -1.628 -33.531 -5.094 1 91.38 116 LEU A CA 1
ATOM 892 C C . LEU A 1 116 ? -0.264 -33.969 -4.586 1 91.38 116 LEU A C 1
ATOM 894 O O . LEU A 1 116 ? 0.572 -33.156 -4.211 1 91.38 116 LEU A O 1
ATOM 898 N N . ALA A 1 117 ? -0.075 -35.25 -4.59 1 93.25 117 ALA A N 1
ATOM 899 C CA . ALA A 1 117 ? 1.2 -35.781 -4.121 1 93.25 117 ALA A CA 1
ATOM 900 C C . ALA A 1 117 ? 2.328 -35.438 -5.09 1 93.25 117 ALA A C 1
ATOM 902 O O . ALA A 1 117 ? 3.467 -35.219 -4.672 1 93.25 117 ALA A O 1
ATOM 903 N N . LYS A 1 118 ? 2.031 -35.469 -6.359 1 89.56 118 LYS A N 1
ATOM 904 C CA . LYS A 1 118 ? 3.029 -35.188 -7.379 1 89.56 118 LYS A CA 1
ATOM 905 C C . LYS A 1 118 ? 3.41 -33.688 -7.355 1 89.56 118 LYS A C 1
ATOM 907 O O . LYS A 1 118 ? 4.559 -33.344 -7.621 1 89.56 118 LYS A O 1
ATOM 912 N N . GLY A 1 119 ? 2.539 -32.844 -7.047 1 86.75 119 GLY A N 1
ATOM 913 C CA . GLY A 1 119 ? 2.771 -31.406 -7.059 1 86.75 119 GLY A CA 1
ATOM 914 C C . GLY A 1 119 ? 3.072 -30.875 -8.445 1 86.75 119 GLY A C 1
ATOM 915 O O . GLY A 1 119 ? 2.721 -31.484 -9.445 1 86.75 119 GLY A O 1
ATOM 916 N N . GLY A 1 120 ? 3.469 -29.594 -8.633 1 86.81 120 GLY A N 1
ATOM 917 C CA . GLY A 1 120 ? 3.859 -28.906 -9.852 1 86.81 120 GLY A CA 1
ATOM 918 C C . GLY A 1 120 ? 5.285 -28.375 -9.812 1 86.81 120 GLY A C 1
ATOM 919 O O . GLY A 1 120 ? 5.512 -27.203 -9.516 1 86.81 120 GLY A O 1
ATOM 920 N N . PRO A 1 121 ? 6.215 -29.391 -9.984 1 89 121 PRO A N 1
ATOM 921 C CA . PRO A 1 121 ? 7.617 -28.969 -9.914 1 89 121 PRO A CA 1
ATOM 922 C C . PRO A 1 121 ? 7.93 -27.812 -10.852 1 89 121 PRO A C 1
ATOM 924 O O . PRO A 1 121 ? 7.406 -27.75 -11.969 1 89 121 PRO A O 1
ATOM 927 N N . CYS A 1 122 ? 8.695 -26.875 -10.367 1 94.25 122 CYS A N 1
ATOM 928 C CA . CYS A 1 122 ? 9.023 -25.688 -11.156 1 94.25 122 CYS A CA 1
ATOM 929 C C . CYS A 1 122 ? 10.508 -25.672 -11.523 1 94.25 122 CYS A C 1
ATOM 931 O O . CYS A 1 122 ? 10.977 -24.75 -12.18 1 94.25 122 CYS A O 1
ATOM 933 N N . ASP A 1 123 ? 11.305 -26.625 -11.039 1 97.06 123 ASP A N 1
ATOM 934 C CA . ASP A 1 123 ? 12.711 -26.703 -11.422 1 97.06 123 ASP A CA 1
ATOM 935 C C . ASP A 1 123 ? 12.867 -27.062 -12.891 1 97.06 123 ASP A C 1
ATOM 937 O O . ASP A 1 123 ? 12.062 -27.828 -13.445 1 97.06 123 ASP A O 1
ATOM 941 N N . ARG A 1 124 ? 13.734 -26.5 -13.516 1 98.25 124 ARG A N 1
ATOM 942 C CA . ARG A 1 124 ? 14.07 -26.719 -14.922 1 98.25 124 ARG A CA 1
ATOM 943 C C . ARG A 1 124 ? 15.578 -26.688 -15.133 1 98.25 124 ARG A C 1
ATOM 945 O O . ARG A 1 124 ? 16.297 -25.953 -14.438 1 98.25 124 ARG A O 1
ATOM 952 N N . PRO A 1 125 ? 16.031 -27.516 -16.109 1 97.38 125 PRO A N 1
ATOM 953 C CA . PRO A 1 125 ? 17.438 -27.344 -16.484 1 97.38 125 PRO A CA 1
ATOM 954 C C . PRO A 1 125 ? 17.719 -26 -17.141 1 97.38 125 PRO A C 1
ATOM 956 O O . PRO A 1 125 ? 16.875 -25.484 -17.891 1 97.38 125 PRO A O 1
ATOM 959 N N . VAL A 1 126 ? 18.797 -25.438 -16.797 1 98 126 VAL A N 1
ATOM 960 C CA . VAL A 1 126 ? 19.281 -24.219 -17.453 1 98 126 VAL A CA 1
ATOM 961 C C . VAL A 1 126 ? 20.531 -24.531 -18.281 1 98 126 VAL A C 1
ATOM 963 O O . VAL A 1 126 ? 21.484 -25.141 -17.781 1 98 126 VAL A O 1
ATOM 966 N N . ALA A 1 127 ? 20.5 -24.125 -19.5 1 95.88 127 ALA A N 1
ATOM 967 C CA . ALA A 1 127 ? 21.5 -24.531 -20.484 1 95.88 127 ALA A CA 1
ATOM 968 C C . ALA A 1 127 ? 22.859 -23.922 -20.156 1 95.88 127 ALA A C 1
ATOM 970 O O . ALA A 1 127 ? 23.891 -24.531 -20.438 1 95.88 127 ALA A O 1
ATOM 971 N N . THR A 1 128 ? 22.906 -22.797 -19.688 1 97.31 128 THR A N 1
ATOM 972 C CA . THR A 1 128 ? 24.141 -22.078 -19.438 1 97.31 128 THR A CA 1
ATOM 973 C C . THR A 1 128 ? 24.578 -22.25 -17.969 1 97.31 128 THR A C 1
ATOM 975 O O . THR A 1 128 ? 23.734 -22.484 -17.109 1 97.31 128 THR A O 1
ATOM 978 N N . PRO A 1 129 ? 25.812 -22.172 -17.75 1 97.94 129 PRO A N 1
ATOM 979 C CA . PRO A 1 129 ? 26.25 -22.219 -16.344 1 97.94 129 PRO A CA 1
ATOM 980 C C . PRO A 1 129 ? 25.766 -21.016 -15.539 1 97.94 129 PRO A C 1
ATOM 982 O O . PRO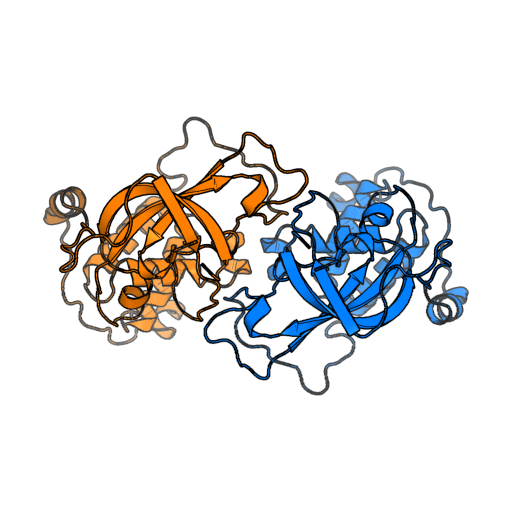 A 1 129 ? 25.469 -19.953 -16.109 1 97.94 129 PRO A O 1
ATOM 985 N N . ALA A 1 130 ? 25.672 -21.234 -14.242 1 98.62 130 ALA A N 1
ATOM 986 C CA . ALA A 1 130 ? 25.312 -20.125 -13.359 1 98.62 130 ALA A CA 1
ATOM 987 C C . ALA A 1 130 ? 26.312 -18.969 -13.492 1 98.62 130 ALA A C 1
ATOM 989 O O . ALA A 1 130 ? 27.516 -19.188 -13.469 1 98.62 130 ALA A O 1
ATOM 990 N N . ARG A 1 131 ? 25.828 -17.766 -13.602 1 98.62 131 ARG A N 1
ATOM 991 C CA . ARG A 1 131 ? 26.656 -16.578 -13.797 1 98.62 131 ARG A CA 1
ATOM 992 C C . ARG A 1 131 ? 27.375 -16.188 -12.508 1 98.62 131 ARG A C 1
ATOM 994 O O . ARG A 1 131 ? 28.484 -15.656 -12.539 1 98.62 131 ARG A O 1
ATOM 1001 N N . PHE A 1 132 ? 26.734 -16.453 -11.344 1 98.81 132 PHE A N 1
ATOM 1002 C CA . PHE A 1 132 ? 27.266 -16.031 -10.055 1 98.81 132 PHE A CA 1
ATOM 1003 C C . PHE A 1 132 ? 27.484 -17.234 -9.133 1 98.81 132 PHE A C 1
ATOM 1005 O O . PHE A 1 132 ? 26.938 -18.312 -9.375 1 98.81 132 PHE A O 1
ATOM 1012 N N . ARG A 1 133 ? 28.328 -17.078 -8.117 1 98.56 133 ARG A N 1
ATOM 1013 C CA . ARG A 1 133 ? 28.578 -18.094 -7.094 1 98.56 133 ARG A CA 1
ATOM 1014 C C . ARG A 1 133 ? 28.469 -17.484 -5.695 1 98.56 133 ARG A C 1
ATOM 1016 O O . ARG A 1 133 ? 28.5 -16.266 -5.535 1 98.56 133 ARG A O 1
ATOM 1023 N N . ALA A 1 134 ? 28.344 -18.312 -4.715 1 98.69 134 ALA A N 1
ATOM 1024 C CA . ALA A 1 134 ? 28.281 -17.859 -3.326 1 98.69 134 ALA A CA 1
ATOM 1025 C C . ALA A 1 134 ? 29.453 -16.922 -3.004 1 98.69 134 ALA A C 1
ATOM 1027 O O . ALA A 1 134 ? 30.594 -17.203 -3.373 1 98.69 134 ALA A O 1
ATOM 1028 N N . GLY A 1 135 ? 29.141 -15.789 -2.396 1 98.75 135 GLY A N 1
ATOM 1029 C CA . GLY A 1 135 ? 30.156 -14.82 -2.016 1 98.75 135 GLY A CA 1
ATOM 1030 C C . GLY A 1 135 ? 30.234 -13.641 -2.967 1 98.75 135 GLY A C 1
ATOM 1031 O O . GLY A 1 135 ? 30.766 -12.586 -2.609 1 98.75 135 GLY A O 1
ATOM 1032 N N . ASP A 1 136 ? 29.75 -13.805 -4.191 1 98.88 136 ASP A N 1
ATOM 1033 C CA . ASP A 1 136 ? 29.828 -12.734 -5.18 1 98.88 136 ASP A CA 1
ATOM 1034 C C . ASP A 1 136 ? 28.984 -11.531 -4.746 1 98.88 136 ASP A C 1
ATOM 1036 O O . ASP A 1 136 ? 27.875 -11.695 -4.227 1 98.88 136 ASP A O 1
ATOM 1040 N N . ARG A 1 137 ? 29.531 -10.32 -4.922 1 98.88 137 ARG A N 1
ATOM 1041 C CA . ARG A 1 137 ? 28.734 -9.109 -4.773 1 98.88 137 ARG A CA 1
ATOM 1042 C C . ARG A 1 137 ? 27.906 -8.844 -6.016 1 98.88 137 ARG A C 1
ATOM 1044 O O . ARG A 1 137 ? 28.406 -8.898 -7.141 1 98.88 137 ARG A O 1
ATOM 1051 N N . VAL A 1 138 ? 26.641 -8.594 -5.832 1 98.94 138 VAL A N 1
ATOM 1052 C CA . VAL A 1 138 ? 25.734 -8.336 -6.945 1 98.94 138 VAL A CA 1
ATOM 1053 C C . VAL A 1 138 ? 24.859 -7.117 -6.629 1 98.94 138 VAL A C 1
ATOM 1055 O O . VAL A 1 138 ? 24.766 -6.699 -5.473 1 98.94 138 VAL A O 1
ATOM 1058 N N . ARG A 1 139 ? 24.344 -6.516 -7.633 1 98.75 139 ARG A N 1
ATOM 1059 C CA . ARG A 1 139 ? 23.328 -5.469 -7.543 1 98.75 139 ARG A CA 1
ATOM 1060 C C . ARG A 1 139 ? 22.047 -5.891 -8.25 1 98.75 139 ARG A C 1
ATOM 1062 O O . ARG A 1 139 ? 22.094 -6.426 -9.359 1 98.75 139 ARG A O 1
ATOM 1069 N N . THR A 1 140 ? 20.938 -5.766 -7.57 1 98.75 140 THR A N 1
ATOM 1070 C CA . THR A 1 140 ? 19.656 -5.977 -8.242 1 98.75 140 THR A CA 1
ATOM 1071 C C . THR A 1 140 ? 19.375 -4.84 -9.219 1 98.75 140 THR A C 1
ATOM 1073 O O . THR A 1 140 ? 19.703 -3.684 -8.953 1 98.75 140 THR A O 1
ATOM 1076 N N . LYS A 1 141 ? 18.703 -5.191 -10.258 1 98 141 LYS A N 1
ATOM 1077 C CA . LYS A 1 141 ? 18.406 -4.199 -11.281 1 98 141 LYS A CA 1
ATOM 1078 C C . LYS A 1 141 ? 17.328 -3.23 -10.82 1 98 141 LYS A C 1
ATOM 1080 O O . LYS A 1 141 ? 16.406 -3.619 -10.102 1 98 141 LYS A O 1
ATOM 1085 N N . ASN A 1 142 ? 17.531 -2.023 -11.219 1 97.19 142 ASN A N 1
ATOM 1086 C CA . ASN A 1 142 ? 16.438 -1.067 -11.148 1 97.19 142 ASN A CA 1
ATOM 1087 C C . ASN A 1 142 ? 15.539 -1.159 -12.375 1 97.19 142 ASN A C 1
ATOM 1089 O O . ASN A 1 142 ? 15.977 -0.889 -13.492 1 97.19 142 ASN A O 1
ATOM 1093 N N . PHE A 1 143 ? 14.375 -1.581 -12.203 1 95.69 143 PHE A N 1
ATOM 1094 C CA . PHE A 1 143 ? 13.398 -1.669 -13.281 1 95.69 143 PHE A CA 1
ATOM 1095 C C . PHE A 1 143 ? 11.977 -1.673 -12.727 1 95.69 143 PHE A C 1
ATOM 1097 O O . PHE A 1 143 ? 11.758 -2.008 -11.562 1 95.69 143 PHE A O 1
ATOM 1104 N N . ASN A 1 144 ? 11.055 -1.271 -13.508 1 94.06 144 ASN A N 1
ATOM 1105 C CA . ASN A 1 144 ? 9.648 -1.177 -13.125 1 94.06 144 ASN A CA 1
ATOM 1106 C C . ASN A 1 144 ? 8.734 -1.682 -14.234 1 94.06 144 ASN A C 1
ATOM 1108 O O . ASN A 1 144 ? 8.016 -0.896 -14.859 1 94.06 144 ASN A O 1
ATOM 1112 N N . PRO A 1 145 ? 8.625 -2.945 -14.398 1 92.69 145 PRO A N 1
ATOM 1113 C CA . PRO A 1 145 ? 7.832 -3.51 -15.492 1 92.69 145 PRO A CA 1
ATOM 1114 C C . PRO A 1 145 ? 6.332 -3.479 -15.219 1 92.69 145 PRO A C 1
ATOM 1116 O O . PRO A 1 145 ? 5.918 -3.457 -14.055 1 92.69 145 PRO A O 1
ATOM 1119 N N . THR A 1 146 ? 5.48 -3.502 -16.219 1 89.5 146 THR A N 1
ATOM 1120 C CA . THR A 1 146 ? 4.027 -3.49 -16.078 1 89.5 146 THR A CA 1
ATOM 1121 C C . THR A 1 1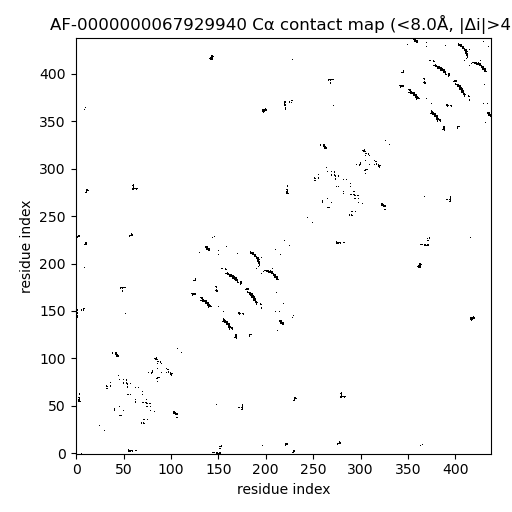46 ? 3.494 -4.898 -15.836 1 89.5 146 THR A C 1
ATOM 1123 O O . THR A 1 146 ? 2.357 -5.07 -15.391 1 89.5 146 THR A O 1
ATOM 1126 N N . GLY A 1 147 ? 4.176 -5.871 -15.945 1 91.69 147 GLY A N 1
ATOM 1127 C CA . GLY A 1 147 ? 3.732 -7.246 -15.789 1 91.69 147 GLY A CA 1
ATOM 1128 C C . GLY A 1 147 ? 4.203 -7.883 -14.492 1 91.69 147 GLY A C 1
ATOM 1129 O O . GLY A 1 147 ? 4.52 -7.184 -13.531 1 91.69 147 GLY A O 1
ATOM 1130 N N . HIS A 1 148 ? 4.066 -9.211 -14.438 1 96.19 148 HIS A N 1
ATOM 1131 C CA . HIS A 1 148 ? 4.445 -9.984 -13.258 1 96.19 148 HIS A CA 1
ATOM 1132 C C . HIS A 1 148 ? 5.953 -9.922 -13.023 1 96.19 148 HIS A C 1
ATOM 1134 O O . HIS A 1 148 ? 6.734 -10.016 -13.977 1 96.19 148 HIS A O 1
ATOM 1140 N N . THR A 1 149 ? 6.391 -9.648 -11.859 1 96.94 149 THR A N 1
ATOM 1141 C CA . THR A 1 149 ? 7.789 -9.781 -11.461 1 96.94 149 THR A CA 1
ATOM 1142 C C . THR A 1 149 ? 7.891 -10.219 -10 1 96.94 149 THR A C 1
ATOM 1144 O O . THR A 1 149 ? 6.988 -9.953 -9.203 1 96.94 149 THR A O 1
ATOM 1147 N N . ARG A 1 150 ? 8.992 -10.875 -9.75 1 97.19 150 ARG A N 1
ATOM 1148 C CA . ARG A 1 150 ? 9.164 -11.398 -8.398 1 97.19 150 ARG A CA 1
ATOM 1149 C C . ARG A 1 150 ? 10.188 -10.57 -7.625 1 97.19 150 ARG A C 1
ATOM 1151 O O . ARG A 1 150 ? 10.43 -10.82 -6.445 1 97.19 150 ARG A O 1
ATOM 1158 N N . LEU A 1 151 ? 10.797 -9.617 -8.297 1 97.88 151 LEU A N 1
ATOM 1159 C CA . LEU A 1 151 ? 11.719 -8.75 -7.566 1 97.88 151 LEU A CA 1
ATOM 1160 C C . LEU A 1 151 ? 10.969 -7.66 -6.812 1 97.88 151 LEU A C 1
ATOM 1162 O O . LEU A 1 151 ? 10.344 -6.793 -7.43 1 97.88 151 LEU A O 1
ATOM 1166 N N . PRO A 1 152 ? 11.031 -7.703 -5.5 1 96.94 152 PRO A N 1
ATOM 1167 C CA . PRO A 1 152 ? 10.32 -6.66 -4.762 1 96.94 152 PRO A CA 1
ATOM 1168 C C . PRO A 1 152 ? 10.906 -5.27 -4.984 1 96.94 152 PRO A C 1
ATOM 1170 O O . PRO A 1 152 ? 12.125 -5.133 -5.16 1 96.94 152 PRO A O 1
ATOM 1173 N N . ARG A 1 153 ? 10.133 -4.27 -4.91 1 95.62 153 ARG A N 1
ATOM 1174 C CA . ARG A 1 153 ? 10.555 -2.896 -5.18 1 95.62 153 ARG A CA 1
ATOM 1175 C C . ARG A 1 153 ? 11.594 -2.436 -4.164 1 95.62 153 ARG A C 1
ATOM 1177 O O . ARG A 1 153 ? 12.523 -1.699 -4.512 1 95.62 153 ARG A O 1
ATOM 1184 N N . TYR A 1 154 ? 11.453 -2.883 -2.898 1 95.06 154 TYR A N 1
ATOM 1185 C CA . TYR A 1 154 ? 12.352 -2.402 -1.853 1 95.06 154 TYR A CA 1
ATOM 1186 C C . TYR A 1 154 ? 13.758 -2.941 -2.053 1 95.06 154 TYR A C 1
ATOM 1188 O O . TYR A 1 154 ? 14.711 -2.447 -1.445 1 95.06 154 TYR A O 1
ATOM 1196 N N . ALA A 1 155 ? 13.891 -3.928 -2.906 1 97.25 155 ALA A N 1
ATOM 1197 C CA . ALA A 1 155 ? 15.188 -4.562 -3.109 1 97.25 155 ALA A CA 1
ATOM 1198 C C . ALA A 1 155 ? 15.758 -4.215 -4.48 1 97.25 155 ALA A C 1
ATOM 1200 O O . ALA A 1 155 ? 16.734 -4.82 -4.922 1 97.25 155 ALA A O 1
ATOM 1201 N N . ARG A 1 156 ? 15.172 -3.305 -5.184 1 97.44 156 ARG A N 1
ATOM 1202 C CA . ARG A 1 156 ? 15.688 -2.883 -6.48 1 97.44 156 ARG A CA 1
ATOM 1203 C C . ARG A 1 156 ? 16.812 -1.864 -6.312 1 97.44 156 ARG A C 1
ATOM 1205 O O . ARG A 1 156 ? 16.75 -1.007 -5.43 1 97.44 156 ARG A O 1
ATOM 1212 N N . ASP A 1 157 ? 17.781 -2.021 -7.207 1 97.62 157 ASP A N 1
ATOM 1213 C CA . ASP A 1 157 ? 18.938 -1.126 -7.195 1 97.62 157 ASP A CA 1
ATOM 1214 C C . ASP A 1 157 ? 19.672 -1.19 -5.859 1 97.62 157 ASP A C 1
ATOM 1216 O O . ASP A 1 157 ? 20.016 -0.156 -5.281 1 97.62 157 ASP A O 1
ATOM 1220 N N . LYS A 1 158 ? 19.844 -2.363 -5.332 1 98.31 158 LYS A N 1
ATOM 1221 C CA . LYS A 1 158 ? 20.531 -2.578 -4.059 1 98.31 158 LYS A CA 1
ATOM 1222 C C . LYS A 1 158 ? 21.688 -3.559 -4.211 1 98.31 158 LYS A C 1
ATOM 1224 O O . LYS A 1 158 ? 21.609 -4.508 -4.992 1 98.31 158 LYS A O 1
ATOM 1229 N N . THR A 1 159 ? 22.656 -3.334 -3.467 1 98.62 159 THR A N 1
ATOM 1230 C CA . THR A 1 159 ? 23.828 -4.203 -3.49 1 98.62 159 THR A CA 1
ATOM 1231 C C . THR A 1 159 ? 23.734 -5.258 -2.389 1 98.62 159 THR A C 1
ATOM 1233 O O . THR A 1 159 ? 23.453 -4.934 -1.234 1 98.62 159 THR A O 1
ATOM 1236 N N . GLY A 1 160 ? 23.891 -6.488 -2.764 1 98.75 160 GLY A N 1
ATOM 1237 C CA . GLY A 1 160 ? 23.922 -7.613 -1.843 1 98.75 160 GLY A CA 1
ATOM 1238 C C . GLY A 1 160 ? 24.984 -8.641 -2.191 1 98.75 160 GLY A C 1
ATOM 1239 O O . GLY A 1 160 ? 25.922 -8.336 -2.926 1 98.75 160 GLY A O 1
ATOM 1240 N N . ARG A 1 161 ? 24.844 -9.781 -1.55 1 98.88 161 ARG A N 1
ATOM 1241 C CA . ARG A 1 161 ? 25.781 -10.883 -1.778 1 98.88 161 ARG A CA 1
ATOM 1242 C C . ARG A 1 161 ? 25.047 -12.195 -2.008 1 98.88 161 ARG A C 1
ATOM 1244 O O . ARG A 1 161 ? 24.047 -12.477 -1.329 1 98.88 161 ARG A O 1
ATOM 1251 N N . ILE A 1 162 ? 25.609 -12.953 -2.975 1 98.94 162 ILE A N 1
ATOM 1252 C CA . ILE A 1 162 ? 25.047 -14.281 -3.188 1 98.94 162 ILE A CA 1
ATOM 1253 C C . ILE A 1 162 ? 25.359 -15.172 -1.987 1 98.94 162 ILE A C 1
ATOM 1255 O O . ILE A 1 162 ? 26.531 -15.391 -1.66 1 98.94 162 ILE A O 1
ATOM 1259 N N . GLU A 1 163 ? 24.375 -15.562 -1.352 1 98.88 163 GLU A N 1
ATOM 1260 C CA . GLU A 1 163 ? 24.562 -16.547 -0.289 1 98.88 163 GLU A CA 1
ATOM 1261 C C . GLU A 1 163 ? 24.594 -17.969 -0.849 1 98.88 163 GLU A C 1
ATOM 1263 O O . GLU A 1 163 ? 25.391 -18.797 -0.4 1 98.88 163 GLU A O 1
ATOM 1268 N N . ALA A 1 164 ? 23.703 -18.219 -1.802 1 98.88 164 ALA A N 1
ATOM 1269 C CA . ALA A 1 164 ? 23.609 -19.578 -2.342 1 98.88 164 ALA A CA 1
ATOM 1270 C C . ALA A 1 164 ? 23.047 -19.562 -3.764 1 98.88 164 ALA A C 1
ATOM 1272 O O . ALA A 1 164 ? 22.234 -18.703 -4.109 1 98.88 164 ALA A O 1
ATOM 1273 N N . VAL A 1 165 ? 23.562 -20.5 -4.582 1 98.75 165 VAL A N 1
ATOM 1274 C CA . VAL A 1 165 ? 22.938 -20.844 -5.852 1 98.75 165 VAL A CA 1
ATOM 1275 C C . VAL A 1 165 ? 21.891 -21.938 -5.633 1 98.75 165 VAL A C 1
ATOM 1277 O O . VAL A 1 165 ? 22.203 -23.031 -5.164 1 98.75 165 VAL A O 1
ATOM 1280 N N . ARG A 1 166 ? 20.719 -21.688 -5.926 1 98.31 166 ARG A N 1
ATOM 1281 C CA . ARG A 1 166 ? 19.641 -22.594 -5.574 1 98.31 166 ARG A CA 1
ATOM 1282 C C . ARG A 1 166 ? 19.375 -23.594 -6.699 1 98.31 166 ARG A C 1
ATOM 1284 O O . ARG A 1 166 ? 19.094 -24.766 -6.441 1 98.31 166 ARG A O 1
ATOM 1291 N N . GLY A 1 167 ? 19.406 -23.125 -7.988 1 98.12 167 GLY A N 1
ATOM 1292 C CA . GLY A 1 167 ? 19.125 -23.953 -9.141 1 98.12 167 GLY A CA 1
ATOM 1293 C C . GLY A 1 167 ? 18.422 -23.219 -10.258 1 98.12 167 GLY A C 1
ATOM 1294 O O . GLY A 1 167 ? 18.359 -21.984 -10.25 1 98.12 167 GLY A O 1
ATOM 1295 N N . GLY A 1 168 ? 18.031 -24.047 -11.266 1 98.56 168 GLY A N 1
ATOM 1296 C CA . GLY A 1 168 ? 17.266 -23.5 -12.367 1 98.56 168 GLY A CA 1
ATOM 1297 C C . GLY A 1 168 ? 15.766 -23.656 -12.188 1 98.56 168 GLY A C 1
ATOM 1298 O O . GLY A 1 168 ? 15.297 -24.719 -11.789 1 98.56 168 GLY A O 1
ATOM 1299 N N . PHE A 1 169 ? 15.039 -22.625 -12.445 1 98.62 169 PHE A N 1
ATOM 1300 C CA . PHE A 1 169 ? 13.594 -22.641 -12.266 1 98.62 169 PHE A CA 1
ATOM 1301 C C . PHE A 1 169 ? 12.898 -21.859 -13.375 1 98.62 169 PHE A C 1
ATOM 1303 O O . PHE A 1 169 ? 13.508 -21 -14.008 1 98.62 169 PHE A O 1
ATOM 1310 N N . VAL A 1 170 ? 11.625 -22.172 -13.57 1 98.56 170 VAL A N 1
ATOM 1311 C CA . VAL A 1 170 ? 10.766 -21.391 -14.461 1 98.56 170 VAL A CA 1
ATOM 1312 C C . VAL A 1 170 ? 10.844 -19.906 -14.086 1 98.56 170 VAL A C 1
ATOM 1314 O O . VAL A 1 170 ? 10.852 -19.562 -12.906 1 98.56 170 VAL A O 1
ATOM 1317 N N . PHE A 1 171 ? 11 -19.062 -15.102 1 98.69 171 PHE A N 1
ATOM 1318 C CA . PHE A 1 171 ? 10.984 -17.625 -14.898 1 98.69 171 PHE A CA 1
ATOM 1319 C C . PHE A 1 171 ? 9.555 -17.094 -14.891 1 98.69 171 PHE A C 1
ATOM 1321 O O . PHE A 1 171 ? 8.938 -16.953 -15.953 1 98.69 171 PHE A O 1
ATOM 1328 N N . PRO A 1 172 ? 9.008 -16.688 -13.656 1 98.12 172 PRO A N 1
ATOM 1329 C CA . PRO A 1 172 ? 7.59 -16.328 -13.539 1 98.12 172 PRO A CA 1
ATOM 1330 C C . PRO A 1 172 ? 7.215 -15.117 -14.383 1 98.12 172 PRO A C 1
ATOM 1332 O O . PRO A 1 172 ? 6.082 -15.016 -14.859 1 98.12 172 PRO A O 1
ATOM 1335 N N . ASP A 1 173 ? 8.125 -14.227 -14.617 1 98.12 173 ASP A N 1
ATOM 1336 C CA . ASP A 1 173 ? 7.852 -12.977 -15.328 1 98.12 173 ASP A CA 1
ATOM 1337 C C . ASP A 1 173 ? 7.367 -13.258 -16.75 1 98.12 173 ASP A C 1
ATOM 1339 O O . ASP A 1 173 ? 6.426 -12.617 -17.219 1 98.12 173 ASP A O 1
ATOM 1343 N N . SER A 1 174 ? 8.047 -14.141 -17.422 1 98.25 174 SER A N 1
ATOM 1344 C CA . SER A 1 174 ? 7.637 -14.5 -18.781 1 98.25 174 SER A CA 1
ATOM 1345 C C . SER A 1 174 ? 6.492 -15.508 -18.766 1 98.25 174 SER A C 1
ATOM 1347 O O . SER A 1 174 ? 5.535 -15.391 -19.531 1 98.25 174 SER A O 1
ATOM 1349 N N . ASN A 1 175 ? 6.562 -16.438 -17.859 1 98.38 175 ASN A N 1
ATOM 1350 C CA . ASN A 1 175 ? 5.609 -17.547 -17.828 1 98.38 175 ASN A CA 1
ATOM 1351 C C . ASN A 1 175 ? 4.199 -17.062 -17.5 1 98.38 175 ASN A C 1
ATOM 1353 O O . ASN A 1 175 ? 3.217 -17.594 -18.016 1 98.38 175 ASN A O 1
ATOM 1357 N N . ALA A 1 176 ? 4.082 -16.047 -16.688 1 98.12 176 ALA A N 1
ATOM 1358 C CA . ALA A 1 176 ? 2.787 -15.516 -16.266 1 98.12 176 ALA A CA 1
ATOM 1359 C C . ALA A 1 176 ? 2.018 -14.945 -17.453 1 98.12 176 ALA A C 1
ATOM 1361 O O . ALA A 1 176 ? 0.793 -14.812 -17.406 1 98.12 176 ALA A O 1
ATOM 1362 N N . HIS A 1 177 ? 2.77 -14.648 -18.516 1 97.81 177 HIS A N 1
ATOM 1363 C CA . HIS A 1 177 ? 2.154 -13.961 -19.641 1 97.81 177 HIS A CA 1
ATOM 1364 C C . HIS A 1 177 ? 2.191 -14.828 -20.906 1 97.81 177 HIS A C 1
ATOM 1366 O O . HIS A 1 177 ? 2.049 -14.312 -22.016 1 97.81 177 HIS A O 1
ATOM 1372 N N . GLY A 1 178 ? 2.467 -16.062 -20.719 1 97.12 178 GLY A N 1
ATOM 1373 C CA . GLY A 1 178 ? 2.447 -17 -21.828 1 97.12 178 GLY A CA 1
ATOM 1374 C C . GLY A 1 178 ? 3.621 -16.812 -22.781 1 97.12 178 GLY A C 1
ATOM 1375 O O . GLY A 1 178 ? 3.539 -17.172 -23.953 1 97.12 178 GLY A O 1
ATOM 1376 N N . LYS A 1 179 ? 4.703 -16.234 -22.344 1 97.88 179 LYS A N 1
ATOM 1377 C CA . LYS A 1 179 ? 5.867 -15.977 -23.188 1 97.88 179 LYS A CA 1
ATOM 1378 C C . LYS A 1 179 ? 6.945 -17.031 -22.969 1 97.88 179 LYS A C 1
ATOM 1380 O O . LYS A 1 179 ? 8.125 -16.781 -23.219 1 97.88 179 LYS A O 1
ATOM 1385 N N . GLY A 1 180 ? 6.527 -18.188 -22.375 1 97.81 180 GLY A N 1
ATOM 1386 C CA . GLY A 1 180 ? 7.438 -19.297 -22.172 1 97.81 180 GLY A CA 1
ATOM 1387 C C . GLY A 1 180 ? 7.973 -19.391 -20.766 1 97.81 180 GLY A C 1
ATOM 1388 O O . GLY A 1 180 ? 7.965 -18.391 -20.031 1 97.81 180 GLY A O 1
ATOM 1389 N N . GLU A 1 181 ? 8.453 -20.609 -20.406 1 98 181 GLU A N 1
ATOM 1390 C CA . GLU A 1 181 ? 8.992 -20.828 -19.062 1 98 181 GLU A CA 1
ATOM 1391 C C . GLU A 1 181 ? 10.328 -20.109 -18.875 1 98 181 GLU A C 1
ATOM 1393 O O . GLU A 1 181 ? 10.602 -19.578 -17.797 1 98 181 GLU A O 1
ATOM 1398 N N . ASN A 1 182 ? 11.188 -20.047 -19.969 1 98.12 182 ASN A N 1
ATOM 1399 C CA . ASN A 1 182 ? 12.461 -19.344 -19.984 1 98.12 182 ASN A CA 1
ATOM 1400 C C . ASN A 1 182 ? 13.234 -19.547 -18.688 1 98.12 182 ASN A C 1
ATOM 1402 O O . ASN A 1 182 ? 13.555 -18.578 -18 1 98.12 182 ASN A O 1
ATOM 1406 N N . PRO A 1 183 ? 13.578 -20.797 -18.391 1 98.56 183 PRO A N 1
ATOM 1407 C CA . PRO A 1 183 ? 14.203 -21.109 -17.094 1 98.56 183 PRO A CA 1
ATOM 1408 C C . PRO A 1 183 ? 15.477 -20.297 -16.859 1 98.56 183 PRO A C 1
ATOM 1410 O O . PRO A 1 183 ? 16.25 -20.062 -17.781 1 98.56 183 PRO A O 1
ATOM 1413 N N . GLN A 1 184 ? 15.695 -19.906 -15.562 1 98.75 184 GLN A N 1
ATOM 1414 C CA . GLN A 1 184 ? 16.875 -19.156 -15.133 1 98.75 184 GLN A CA 1
ATOM 1415 C C . GLN A 1 184 ? 17.422 -19.703 -13.812 1 98.75 184 GLN A C 1
ATOM 1417 O O . GLN A 1 184 ? 16.672 -20.281 -13.023 1 98.75 184 GLN A O 1
ATOM 1422 N N . TRP A 1 185 ? 18.672 -19.438 -13.664 1 98.88 185 TRP A N 1
ATOM 1423 C CA . TRP A 1 185 ? 19.266 -19.672 -12.359 1 98.88 185 TRP A CA 1
ATOM 1424 C C . TRP A 1 185 ? 18.656 -18.766 -11.297 1 98.88 185 TRP A C 1
ATOM 1426 O O . TRP A 1 185 ? 18.406 -17.594 -11.547 1 98.88 185 TRP A O 1
ATOM 1436 N N . VAL A 1 186 ? 18.422 -19.344 -10.109 1 98.88 186 VAL A N 1
ATOM 1437 C CA . VAL A 1 186 ? 17.922 -18.594 -8.961 1 98.88 186 VAL A CA 1
ATOM 1438 C C . VAL A 1 186 ? 18.984 -18.562 -7.867 1 98.88 186 VAL A C 1
ATOM 1440 O O . VAL A 1 186 ? 19.672 -19.562 -7.629 1 98.88 186 VAL A O 1
ATOM 1443 N N . TYR A 1 187 ? 19.156 -17.438 -7.266 1 98.94 187 TYR A N 1
ATOM 1444 C CA . TYR A 1 187 ? 20.125 -17.219 -6.203 1 98.94 187 TYR A CA 1
ATOM 1445 C C . TYR A 1 187 ? 19.438 -16.672 -4.949 1 98.94 187 TYR A C 1
ATOM 1447 O O . TYR A 1 187 ? 18.5 -15.891 -5.035 1 98.94 187 TYR A O 1
ATOM 1455 N N . THR A 1 188 ? 19.922 -17.125 -3.805 1 98.94 188 THR A N 1
ATOM 1456 C CA . THR A 1 188 ? 19.625 -16.375 -2.592 1 98.94 188 THR A CA 1
ATOM 1457 C C . THR A 1 188 ? 20.578 -15.188 -2.426 1 98.94 188 THR A C 1
ATOM 1459 O O . THR A 1 188 ? 21.797 -15.375 -2.344 1 98.94 188 THR A O 1
ATOM 1462 N N . VAL A 1 189 ? 20.016 -13.992 -2.463 1 98.94 189 VAL A N 1
ATOM 1463 C CA . VAL A 1 189 ? 20.781 -12.766 -2.275 1 98.94 189 VAL A CA 1
ATOM 1464 C C . VAL A 1 189 ? 20.5 -12.188 -0.893 1 98.94 189 VAL A C 1
ATOM 1466 O O . VAL A 1 189 ? 19.344 -12.07 -0.486 1 98.94 189 VAL A O 1
ATOM 1469 N N . VAL A 1 190 ? 21.562 -11.852 -0.199 1 98.88 190 VAL A N 1
ATOM 1470 C CA . VAL A 1 190 ? 21.438 -11.297 1.145 1 98.88 190 VAL A CA 1
ATOM 1471 C C . VAL A 1 190 ? 21.875 -9.844 1.147 1 98.88 190 VAL A C 1
ATOM 1473 O O . VAL A 1 190 ? 22.922 -9.508 0.581 1 98.88 190 VAL A O 1
ATOM 1476 N N . PHE A 1 191 ? 21.047 -9.047 1.776 1 98.75 191 PHE A N 1
ATOM 1477 C CA . PHE A 1 191 ? 21.312 -7.617 1.925 1 98.75 191 PHE A CA 1
ATOM 1478 C C . PHE A 1 191 ? 21.438 -7.238 3.396 1 98.75 191 PHE A C 1
ATOM 1480 O O . PHE A 1 191 ? 20.688 -7.742 4.234 1 98.75 191 PHE A O 1
ATOM 1487 N N . ASP A 1 192 ? 22.359 -6.293 3.674 1 98 192 ASP A N 1
ATOM 1488 C CA . ASP A 1 192 ? 22.344 -5.676 4.996 1 98 192 ASP A CA 1
ATOM 1489 C C . ASP A 1 192 ? 21.078 -4.848 5.203 1 98 192 ASP A C 1
ATOM 1491 O O . ASP A 1 192 ? 20.594 -4.219 4.266 1 98 192 ASP A O 1
ATOM 1495 N N . GLY A 1 193 ? 20.609 -4.879 6.453 1 97 193 GLY A N 1
ATOM 1496 C CA . GLY A 1 193 ? 19.469 -4.031 6.766 1 97 193 GLY A CA 1
ATOM 1497 C C . GLY A 1 193 ? 19.672 -2.584 6.359 1 97 193 GLY A C 1
ATOM 1498 O O . GLY A 1 193 ? 18.766 -1.948 5.832 1 97 193 GLY A O 1
ATOM 1499 N N . ALA A 1 194 ? 20.859 -2.076 6.555 1 96.94 194 ALA A N 1
ATOM 1500 C CA . ALA A 1 194 ? 21.172 -0.685 6.242 1 96.94 194 ALA A CA 1
ATOM 1501 C C . ALA A 1 194 ? 21.109 -0.433 4.738 1 96.94 194 ALA A C 1
ATOM 1503 O O . ALA A 1 194 ? 20.734 0.657 4.301 1 96.94 194 ALA A O 1
ATOM 1504 N N . GLU A 1 195 ? 21.469 -1.446 3.936 1 97.56 195 GLU A N 1
ATOM 1505 C CA . GLU A 1 195 ? 21.391 -1.329 2.482 1 97.56 195 GLU A CA 1
ATOM 1506 C C . GLU A 1 195 ? 19.953 -1.123 2.02 1 97.56 195 GLU A C 1
ATOM 1508 O O . GLU A 1 195 ? 19.688 -0.323 1.119 1 97.56 195 GLU A O 1
ATOM 1513 N N . ILE A 1 196 ? 19.047 -1.83 2.656 1 97.31 196 ILE A N 1
ATOM 1514 C CA . ILE A 1 196 ? 17.656 -1.816 2.225 1 97.31 196 ILE A CA 1
ATOM 1515 C C . ILE A 1 196 ? 16.922 -0.651 2.887 1 97.31 196 ILE A C 1
ATOM 1517 O O . ILE A 1 196 ? 16.266 0.144 2.207 1 97.31 196 ILE A O 1
ATOM 1521 N N . TRP A 1 197 ? 17.125 -0.434 4.199 1 96.12 197 TRP A N 1
ATOM 1522 C CA . TRP A 1 197 ? 16.25 0.446 4.965 1 96.12 197 TRP A CA 1
ATOM 1523 C C . TRP A 1 197 ? 16.984 1.728 5.363 1 96.12 197 TRP A C 1
ATOM 1525 O O . TRP A 1 197 ? 16.359 2.674 5.852 1 96.12 197 TRP A O 1
ATOM 1535 N N . GLY A 1 198 ? 18.266 1.771 5.152 1 95.94 198 GLY A N 1
ATOM 1536 C CA . GLY A 1 198 ? 19.031 2.996 5.332 1 95.94 198 GLY A CA 1
ATOM 1537 C C . GLY A 1 198 ? 19.328 3.309 6.789 1 95.94 198 GLY A C 1
ATOM 1538 O O . GLY A 1 198 ? 19.484 2.4 7.605 1 95.94 198 GLY A O 1
ATOM 1539 N N . VAL A 1 199 ? 19.438 4.617 7.035 1 93.81 199 VAL A N 1
ATOM 1540 C CA . VAL A 1 199 ? 19.812 5.129 8.352 1 93.81 199 VAL A CA 1
ATOM 1541 C C . VAL A 1 199 ? 18.766 4.742 9.383 1 93.81 199 VAL A C 1
ATOM 1543 O O . VAL A 1 199 ? 17.562 4.852 9.117 1 93.81 199 VAL A O 1
ATOM 1546 N N . GLY A 1 200 ? 19.25 4.203 10.57 1 90.88 200 GLY A N 1
ATOM 1547 C CA . GLY A 1 200 ? 18.344 3.834 11.648 1 90.88 200 GLY A CA 1
ATOM 1548 C C . GLY A 1 200 ? 17.984 2.359 11.648 1 90.88 200 GLY A C 1
ATOM 1549 O O . GLY A 1 200 ? 17.406 1.855 12.617 1 90.88 200 GLY A O 1
ATOM 1550 N N . ALA A 1 201 ? 18.297 1.731 10.531 1 93.38 201 ALA A N 1
ATOM 1551 C CA . ALA A 1 201 ? 18.016 0.299 10.469 1 93.38 201 ALA A CA 1
ATOM 1552 C C . ALA A 1 201 ? 18.828 -0.464 11.508 1 93.38 201 ALA A C 1
ATOM 1554 O O . ALA A 1 201 ? 19.953 -0.065 11.844 1 93.38 201 ALA A O 1
ATOM 1555 N N . ASP A 1 202 ? 18.297 -1.591 12.016 1 93.88 202 ASP A N 1
ATOM 1556 C CA . ASP A 1 202 ? 19.047 -2.504 12.875 1 93.88 202 ASP A CA 1
ATOM 1557 C C . ASP A 1 202 ? 20.281 -3.045 12.164 1 93.88 202 ASP A C 1
ATOM 1559 O O . ASP A 1 202 ? 20.172 -3.734 11.148 1 93.88 202 ASP A O 1
ATOM 1563 N N . PRO A 1 203 ? 21.375 -2.738 12.695 1 93.5 203 PRO A N 1
ATOM 1564 C CA . PRO A 1 203 ? 22.609 -3.115 12 1 93.5 203 PRO A CA 1
ATOM 1565 C C . PRO A 1 203 ? 22.812 -4.629 11.93 1 93.5 203 PRO A C 1
ATOM 1567 O O . PRO A 1 203 ? 23.656 -5.109 11.172 1 93.5 203 PRO A O 1
ATOM 1570 N N . THR A 1 204 ? 22.078 -5.379 12.703 1 97 204 THR A N 1
ATOM 1571 C CA . THR A 1 204 ? 22.219 -6.832 12.711 1 97 204 THR A CA 1
ATOM 1572 C C . THR A 1 204 ? 21.203 -7.484 11.773 1 97 204 THR A C 1
ATOM 1574 O O . THR A 1 204 ? 21.25 -8.695 11.555 1 97 204 THR A O 1
ATOM 1577 N N . LEU A 1 205 ? 20.391 -6.684 11.258 1 96.31 205 LEU A N 1
ATOM 1578 C CA . LEU A 1 205 ? 19.344 -7.199 10.398 1 96.31 205 LEU A CA 1
ATOM 1579 C C . LEU A 1 205 ? 19.859 -7.504 9 1 96.31 205 LEU A C 1
ATOM 1581 O O . LEU A 1 205 ? 20.641 -6.723 8.445 1 96.31 205 LEU A O 1
ATOM 1585 N N . SER A 1 206 ? 19.484 -8.641 8.516 1 97.88 206 SER A N 1
ATOM 1586 C CA . SER A 1 206 ? 19.688 -8.953 7.109 1 97.88 206 SER A CA 1
ATOM 1587 C C . SER A 1 206 ? 18.375 -9.328 6.422 1 97.88 206 SER A C 1
ATOM 1589 O O . SER A 1 206 ? 17.453 -9.836 7.066 1 97.88 206 SER A O 1
ATOM 1591 N N . VAL A 1 207 ? 18.312 -8.969 5.176 1 97.88 207 VAL A N 1
ATOM 1592 C CA . VAL A 1 207 ? 17.188 -9.328 4.332 1 97.88 207 VAL A CA 1
ATOM 1593 C C . VAL A 1 207 ? 17.641 -10.281 3.225 1 97.88 207 VAL A C 1
ATOM 1595 O O . VAL A 1 207 ? 18.625 -10 2.531 1 97.88 207 VAL A O 1
ATOM 1598 N N . SER A 1 208 ? 16.938 -11.352 3.111 1 98.5 208 SER A N 1
ATOM 1599 C CA . SER A 1 208 ? 17.266 -12.305 2.061 1 98.5 208 SER A CA 1
ATOM 1600 C C . SER A 1 208 ? 16.109 -12.484 1.09 1 98.5 208 SER A C 1
ATOM 1602 O O . SER A 1 208 ? 14.945 -12.531 1.505 1 98.5 208 SER A O 1
ATOM 1604 N N . ILE A 1 209 ? 16.469 -12.531 -0.218 1 98.38 209 ILE A N 1
ATOM 1605 C CA . ILE A 1 209 ? 15.469 -12.859 -1.233 1 98.38 209 ILE A CA 1
ATOM 1606 C C . ILE A 1 209 ? 16.031 -13.891 -2.203 1 98.38 209 ILE A C 1
ATOM 1608 O O . ILE A 1 209 ? 17.25 -14.008 -2.35 1 98.38 209 ILE A O 1
ATOM 1612 N N . ASP A 1 210 ? 15.141 -14.648 -2.75 1 98.62 210 ASP A N 1
ATOM 1613 C CA . ASP A 1 210 ? 15.516 -15.438 -3.922 1 98.62 210 ASP A CA 1
ATOM 1614 C C . ASP A 1 210 ? 15.25 -14.664 -5.211 1 98.62 210 ASP A C 1
ATOM 1616 O O . ASP A 1 210 ? 14.156 -14.148 -5.418 1 98.62 210 ASP A O 1
ATOM 1620 N N . ALA A 1 211 ? 16.297 -14.562 -6.031 1 98.81 211 ALA A N 1
ATOM 1621 C CA . ALA A 1 211 ? 16.25 -13.727 -7.23 1 98.81 211 ALA A CA 1
ATOM 1622 C C . ALA A 1 211 ? 16.672 -14.516 -8.469 1 98.81 211 ALA A C 1
ATOM 1624 O O . ALA A 1 211 ? 17.625 -15.305 -8.406 1 98.81 211 ALA A O 1
ATOM 1625 N N . TRP A 1 212 ? 15.945 -14.359 -9.484 1 98.75 212 TRP A N 1
ATOM 1626 C CA . TRP A 1 212 ? 16.344 -14.914 -10.781 1 98.75 212 TRP A CA 1
ATOM 1627 C C . TRP A 1 212 ? 17.516 -14.156 -11.367 1 98.75 212 TRP A C 1
ATOM 1629 O O . TRP A 1 212 ? 17.672 -12.953 -11.125 1 98.75 212 TRP A O 1
ATOM 1639 N N . GLU A 1 213 ? 18.312 -14.82 -12.172 1 98.88 213 GLU A N 1
ATOM 1640 C CA . GLU A 1 213 ? 19.594 -14.328 -12.664 1 98.88 213 GLU A CA 1
ATOM 1641 C C . GLU A 1 213 ? 19.422 -13.008 -13.406 1 98.88 213 GLU A C 1
ATOM 1643 O O . GLU A 1 213 ? 20.266 -12.109 -13.289 1 98.88 213 GLU A O 1
ATOM 1648 N N . SER A 1 214 ? 18.344 -12.812 -14.164 1 98.25 214 SER A N 1
ATOM 1649 C CA . SER A 1 214 ? 18.141 -11.617 -14.977 1 98.25 214 SER A CA 1
ATOM 1650 C C . SER A 1 214 ? 17.859 -10.398 -14.109 1 98.25 214 SER A C 1
ATOM 1652 O O . SER A 1 214 ? 17.875 -9.266 -14.602 1 98.25 214 SER A O 1
ATOM 1654 N N . TYR A 1 215 ? 17.609 -10.617 -12.789 1 98.62 215 TYR A N 1
ATOM 1655 C CA . TYR A 1 215 ? 17.391 -9.5 -11.875 1 98.62 215 TYR A CA 1
ATOM 1656 C C . TYR A 1 215 ? 18.703 -8.914 -11.398 1 98.62 215 TYR A C 1
ATOM 1658 O O . TYR A 1 215 ? 18.719 -7.863 -10.75 1 98.62 215 TYR A O 1
ATOM 1666 N N . LEU A 1 216 ? 19.781 -9.57 -11.734 1 98.81 216 LEU A N 1
ATOM 1667 C CA . LEU A 1 216 ? 21.047 -9.273 -11.055 1 98.81 216 LEU A CA 1
ATOM 1668 C C . LEU A 1 216 ? 22.094 -8.812 -12.055 1 98.81 216 LEU A C 1
ATOM 1670 O O . LEU A 1 216 ? 22.078 -9.219 -13.211 1 98.81 216 LEU A O 1
ATOM 1674 N N . GLU A 1 217 ? 22.953 -8.008 -11.672 1 98.44 217 GLU A N 1
ATOM 1675 C CA . GLU A 1 217 ? 24.188 -7.629 -12.344 1 98.44 217 GLU A CA 1
ATOM 1676 C C . GLU A 1 217 ? 25.359 -7.566 -11.359 1 98.44 217 GLU A C 1
ATOM 1678 O O . GLU A 1 217 ? 25.156 -7.438 -10.148 1 98.44 217 GLU A O 1
ATOM 1683 N N . PRO A 1 218 ? 26.562 -7.754 -11.898 1 98.19 218 PRO A N 1
ATOM 1684 C CA . PRO A 1 218 ? 27.703 -7.598 -10.984 1 98.19 218 PRO A CA 1
ATOM 1685 C C . PRO A 1 218 ? 27.75 -6.219 -10.328 1 98.19 218 PRO A C 1
ATOM 1687 O O . PRO A 1 218 ? 27.422 -5.215 -10.969 1 98.19 218 PRO A O 1
ATOM 1690 N N . ALA A 1 219 ? 28.078 -6.234 -9 1 96.62 219 ALA A N 1
ATOM 1691 C CA . ALA A 1 219 ? 28.156 -4.961 -8.289 1 96.62 219 ALA A CA 1
ATOM 1692 C C . ALA A 1 219 ? 29.5 -4.285 -8.516 1 96.62 219 ALA A C 1
ATOM 1694 O O . ALA A 1 219 ? 30.516 -4.961 -8.688 1 96.62 219 ALA A O 1
ATOM 1695 N N . MET B 1 1 ? 6.859 9.18 3.637 1 83.81 1 MET B N 1
ATOM 1696 C CA . MET B 1 1 ? 5.699 8.531 3.029 1 83.81 1 MET B CA 1
ATOM 1697 C C . MET B 1 1 ? 5.832 7.012 3.092 1 83.81 1 MET B C 1
ATOM 1699 O O . MET B 1 1 ? 6.469 6.402 2.229 1 83.81 1 MET B O 1
ATOM 1703 N N . ASN B 1 2 ? 5.328 6.391 4.184 1 90.94 2 ASN B N 1
ATOM 1704 C CA . ASN B 1 2 ? 5.355 4.945 4.363 1 90.94 2 ASN B CA 1
ATOM 1705 C C . ASN B 1 2 ? 3.949 4.355 4.398 1 90.94 2 ASN B C 1
ATOM 1707 O O . ASN B 1 2 ? 3.779 3.162 4.652 1 90.94 2 ASN B O 1
ATOM 1711 N N . GLY B 1 3 ? 3.041 5.215 4.188 1 92.69 3 GLY B N 1
ATOM 1712 C CA . GLY B 1 3 ? 1.651 4.793 4.25 1 92.69 3 GLY B CA 1
ATOM 1713 C C . GLY B 1 3 ? 1.018 4.613 2.885 1 92.69 3 GLY B C 1
ATOM 1714 O O . GLY B 1 3 ? 1.716 4.586 1.87 1 92.69 3 GLY B O 1
ATOM 1715 N N . PRO B 1 4 ? -0.293 4.48 2.871 1 94.44 4 PRO B N 1
ATOM 1716 C CA . PRO B 1 4 ? -0.999 4.133 1.636 1 94.44 4 PRO B CA 1
ATOM 1717 C C . PRO B 1 4 ? -1.001 5.27 0.616 1 94.44 4 PRO B C 1
ATOM 1719 O O . PRO B 1 4 ? -1.307 5.051 -0.559 1 94.44 4 PRO B O 1
ATOM 1722 N N . GLN B 1 5 ? -0.692 6.445 1.009 1 94.38 5 GLN B N 1
ATOM 1723 C CA . GLN B 1 5 ? -0.68 7.59 0.099 1 94.38 5 GLN B CA 1
ATOM 1724 C C . GLN B 1 5 ? 0.519 7.527 -0.842 1 94.38 5 GLN B C 1
ATOM 1726 O O . GLN B 1 5 ? 0.573 8.258 -1.834 1 94.38 5 GLN B O 1
ATOM 1731 N N . ASP B 1 6 ? 1.517 6.758 -0.476 1 94.06 6 ASP B N 1
ATOM 1732 C CA . ASP B 1 6 ? 2.701 6.602 -1.315 1 94.06 6 ASP B CA 1
ATOM 1733 C C . ASP B 1 6 ? 2.445 5.617 -2.453 1 94.06 6 ASP B C 1
ATOM 1735 O O . ASP B 1 6 ? 2.65 4.414 -2.295 1 94.06 6 ASP B O 1
ATOM 1739 N N . LEU B 1 7 ? 2.168 6.152 -3.66 1 92.31 7 LEU B N 1
ATOM 1740 C CA . LEU B 1 7 ? 1.662 5.285 -4.719 1 92.31 7 LEU B CA 1
ATOM 1741 C C . LEU B 1 7 ? 2.641 5.23 -5.891 1 92.31 7 LEU B C 1
ATOM 1743 O O . LEU B 1 7 ? 2.404 4.516 -6.867 1 92.31 7 LEU B O 1
ATOM 1747 N N . GLY B 1 8 ? 3.703 5.922 -5.758 1 90.5 8 GLY B N 1
ATOM 1748 C CA . GLY B 1 8 ? 4.625 5.945 -6.883 1 90.5 8 GLY B CA 1
ATOM 1749 C C . GLY B 1 8 ? 5.105 4.566 -7.289 1 90.5 8 GLY B C 1
ATOM 1750 O O . GLY B 1 8 ? 5.672 3.834 -6.477 1 90.5 8 GLY B O 1
ATOM 1751 N N . GLY B 1 9 ? 4.855 4.211 -8.492 1 88.81 9 GLY B N 1
ATOM 1752 C CA . GLY B 1 9 ? 5.344 2.957 -9.047 1 88.81 9 GLY B CA 1
ATOM 1753 C C . GLY B 1 9 ? 4.445 1.775 -8.727 1 88.81 9 GLY B C 1
ATOM 1754 O O . GLY B 1 9 ? 4.676 0.665 -9.211 1 88.81 9 GLY B O 1
ATOM 1755 N N . GLN B 1 10 ? 3.488 1.988 -7.918 1 92.06 10 GLN B N 1
ATOM 1756 C CA . GLN B 1 10 ? 2.568 0.903 -7.598 1 92.06 10 GLN B CA 1
ATOM 1757 C C . GLN B 1 10 ? 1.575 0.67 -8.734 1 92.06 10 GLN B C 1
ATOM 1759 O O . GLN B 1 10 ? 1.244 1.597 -9.477 1 92.06 10 GLN B O 1
ATOM 1764 N N . MET B 1 11 ? 1.094 -0.531 -8.82 1 93.19 11 MET B N 1
ATOM 1765 C CA . MET B 1 11 ? 0.153 -0.917 -9.867 1 93.19 11 MET B CA 1
ATOM 1766 C C . MET B 1 11 ? -1.115 -1.514 -9.266 1 93.19 11 MET B C 1
ATOM 1768 O O . MET B 1 11 ? -1.207 -1.692 -8.055 1 93.19 11 MET B O 1
ATOM 1772 N N . GLY B 1 12 ? -2.107 -1.684 -10.125 1 92.25 12 GLY B N 1
ATOM 1773 C CA . GLY B 1 12 ? -3.32 -2.357 -9.688 1 92.25 12 GLY B CA 1
ATOM 1774 C C . GLY B 1 12 ? -4.48 -1.405 -9.453 1 92.25 12 GLY B C 1
ATOM 1775 O O . GLY B 1 12 ? -5.562 -1.828 -9.047 1 92.25 12 GLY B O 1
ATOM 1776 N N . PHE B 1 13 ? -4.297 -0.175 -9.773 1 93.81 13 PHE B N 1
ATOM 1777 C CA . PHE B 1 13 ? -5.312 0.822 -9.461 1 93.81 13 PHE B CA 1
ATOM 1778 C C . PHE B 1 13 ? -6.145 1.156 -10.695 1 93.81 13 PHE B C 1
ATOM 1780 O O . PHE B 1 13 ? -7.121 1.907 -10.602 1 93.81 13 PHE B O 1
ATOM 1787 N N . GLY B 1 14 ? -5.742 0.566 -11.82 1 88.62 14 GLY B N 1
ATOM 1788 C CA . GLY B 1 14 ? -6.434 0.909 -13.047 1 88.62 14 GLY B CA 1
ATOM 1789 C C . GLY B 1 14 ? -6.023 2.26 -13.609 1 88.62 14 GLY B C 1
ATOM 1790 O O . GLY B 1 14 ? -5.125 2.912 -13.07 1 88.62 14 GLY B O 1
ATOM 1791 N N . PRO B 1 15 ? -6.57 2.662 -14.68 1 90.31 15 PRO B N 1
ATOM 1792 C CA . PRO B 1 15 ? -6.219 3.936 -15.305 1 90.31 15 PRO B CA 1
ATOM 1793 C C . PRO B 1 15 ? -6.734 5.145 -14.531 1 90.31 15 PRO B C 1
ATOM 1795 O O . PRO B 1 15 ? -7.73 5.035 -13.805 1 90.31 15 PRO B O 1
ATOM 1798 N N . VAL B 1 16 ? -6.031 6.234 -14.695 1 87.19 16 VAL B N 1
ATOM 1799 C CA . VAL B 1 16 ? -6.52 7.512 -14.188 1 87.19 16 VAL B CA 1
ATOM 1800 C C . VAL B 1 16 ? -7.68 8 -15.055 1 87.19 16 VAL B C 1
ATOM 1802 O O . VAL B 1 16 ? -7.547 8.109 -16.281 1 87.19 16 VAL B O 1
ATOM 1805 N N . ALA B 1 17 ? -8.797 8.148 -14.5 1 89.88 17 ALA B N 1
ATOM 1806 C CA . ALA B 1 17 ? -10 8.586 -15.211 1 89.88 17 ALA B CA 1
ATOM 1807 C C . ALA B 1 17 ? -10.492 9.93 -14.688 1 89.88 17 ALA B C 1
ATOM 1809 O O . ALA B 1 17 ? -11.398 9.992 -13.859 1 89.88 17 ALA B O 1
ATOM 1810 N N . PRO B 1 18 ? -9.938 11.055 -15.281 1 90.69 18 PRO B N 1
ATOM 1811 C CA . PRO B 1 18 ? -10.375 12.367 -14.812 1 90.69 18 PRO B CA 1
ATOM 1812 C C . PRO B 1 18 ? -11.836 12.664 -15.148 1 90.69 18 PRO B C 1
ATOM 1814 O O . PRO B 1 18 ? -12.305 12.297 -16.234 1 90.69 18 PRO B O 1
ATOM 1817 N N . GLU B 1 19 ? -12.539 13.281 -14.305 1 91.44 19 GLU B N 1
ATOM 1818 C CA . GLU B 1 19 ? -13.914 13.703 -14.523 1 91.44 19 GLU B CA 1
ATOM 1819 C C . GLU B 1 19 ? -13.961 15.102 -15.148 1 91.44 19 GLU B C 1
ATOM 1821 O O . GLU B 1 19 ? -13.453 16.062 -14.578 1 91.44 19 GLU B O 1
ATOM 1826 N N . LYS B 1 20 ? -14.664 15.125 -16.312 1 92.62 20 LYS B N 1
ATOM 1827 C CA . LYS B 1 20 ? -14.875 16.422 -16.938 1 92.62 20 LYS B CA 1
ATOM 1828 C C . LYS B 1 20 ? -15.836 17.281 -16.125 1 92.62 20 LYS B C 1
ATOM 1830 O O . LYS B 1 20 ? -16.875 16.781 -15.656 1 92.62 20 LYS B O 1
ATOM 1835 N N . ASP B 1 21 ? -15.477 18.562 -15.977 1 94.38 21 ASP B N 1
ATOM 1836 C CA . ASP B 1 21 ? -16.297 19.5 -15.227 1 94.38 21 ASP B CA 1
ATOM 1837 C C . ASP B 1 21 ? -16.656 18.953 -13.844 1 94.38 21 ASP B C 1
ATOM 1839 O O . ASP B 1 21 ? -17.828 18.938 -13.461 1 94.38 21 ASP B O 1
ATOM 1843 N N . GLU B 1 22 ? -15.648 18.453 -13.211 1 93 22 GLU B N 1
ATOM 1844 C CA . GLU B 1 22 ? -15.828 17.859 -11.891 1 93 22 GLU B CA 1
ATOM 1845 C C . GLU B 1 22 ? -16.453 18.859 -10.922 1 93 22 GLU B C 1
ATOM 1847 O O . GLU B 1 22 ? -15.953 19.969 -10.758 1 93 22 GLU B O 1
ATOM 1852 N N . PRO B 1 23 ? -17.625 18.453 -10.328 1 94.19 23 PRO B N 1
ATOM 1853 C CA . PRO B 1 23 ? -18.219 19.344 -9.328 1 94.19 23 PRO B CA 1
ATOM 1854 C C . PRO B 1 23 ? -17.344 19.484 -8.078 1 94.19 23 PRO B C 1
ATOM 1856 O O . PRO B 1 23 ? -16.5 18.625 -7.816 1 94.19 23 PRO B O 1
ATOM 1859 N N . TYR B 1 24 ? -17.625 20.547 -7.363 1 93.06 24 TYR B N 1
ATOM 1860 C CA . TYR B 1 24 ? -16.906 20.734 -6.117 1 93.06 24 TYR B CA 1
ATOM 1861 C C . TYR B 1 24 ? -17.188 19.594 -5.145 1 93.06 24 TYR B C 1
ATOM 1863 O O . TYR B 1 24 ? -16.297 19.141 -4.43 1 93.06 24 TYR B O 1
ATOM 1871 N N . PHE B 1 25 ? -18.453 19.234 -5.09 1 96.75 25 PHE B N 1
ATOM 1872 C CA . PHE B 1 25 ? -18.906 18.141 -4.246 1 96.75 25 PHE B CA 1
ATOM 1873 C C . PHE B 1 25 ? -19.828 17.203 -5.023 1 96.75 25 PHE B C 1
ATOM 1875 O O . PHE B 1 25 ? -20.656 17.672 -5.812 1 96.75 25 PHE B O 1
ATOM 1882 N N . HIS B 1 26 ? -19.672 15.961 -4.758 1 95.94 26 HIS B N 1
ATOM 1883 C CA . HIS B 1 26 ? -20.5 14.977 -5.438 1 95.94 26 HIS B CA 1
ATOM 1884 C C . HIS B 1 26 ? -21.812 14.734 -4.68 1 95.94 26 HIS B C 1
ATOM 1886 O O . HIS B 1 26 ? -22.797 14.281 -5.266 1 95.94 26 HIS B O 1
ATOM 1892 N N . ALA B 1 27 ? -21.781 14.906 -3.4 1 97.31 27 ALA B N 1
ATOM 1893 C CA . ALA B 1 27 ? -22.922 14.727 -2.514 1 97.31 27 ALA B CA 1
ATOM 1894 C C . ALA B 1 27 ? -22.906 15.758 -1.39 1 97.31 27 ALA B C 1
ATOM 1896 O O . ALA B 1 27 ? -21.859 16.297 -1.041 1 97.31 27 ALA B O 1
ATOM 1897 N N . ALA B 1 28 ? -24 16.031 -0.812 1 97.06 28 ALA B N 1
ATOM 1898 C CA . ALA B 1 28 ? -24.156 17.062 0.205 1 97.06 28 ALA B CA 1
ATOM 1899 C C . ALA B 1 28 ? -23.297 16.766 1.426 1 97.06 28 ALA B C 1
ATOM 1901 O O . ALA B 1 28 ? -22.781 17.688 2.066 1 97.06 28 ALA B O 1
ATOM 1902 N N . TRP B 1 29 ? -23.141 15.531 1.716 1 97.81 29 TRP B N 1
ATOM 1903 C CA . TRP B 1 29 ? -22.391 15.172 2.918 1 97.81 29 TRP B CA 1
ATOM 1904 C C . TRP B 1 29 ? -20.922 15.555 2.783 1 97.81 29 TRP B C 1
ATOM 1906 O O . TRP B 1 29 ? -20.25 15.789 3.783 1 97.81 29 TRP B O 1
ATOM 1916 N N . GLU B 1 30 ? -20.438 15.68 1.605 1 98.12 30 GLU B N 1
ATOM 1917 C CA . GLU B 1 30 ? -19.047 16.062 1.398 1 98.12 30 GLU B CA 1
ATOM 1918 C C . GLU B 1 30 ? -18.797 17.5 1.841 1 98.12 30 GLU B C 1
ATOM 1920 O O . GLU B 1 30 ? -17.75 17.812 2.402 1 98.12 30 GLU B O 1
ATOM 1925 N N . LYS B 1 31 ? -19.75 18.312 1.541 1 97.06 31 LYS B N 1
ATOM 1926 C CA . LYS B 1 31 ? -19.672 19.703 2.016 1 97.06 31 LYS B CA 1
ATOM 1927 C C . LYS B 1 31 ? -19.609 19.75 3.539 1 97.06 31 LYS B C 1
ATOM 1929 O O . LYS B 1 31 ? -18.859 20.531 4.109 1 97.06 31 LYS B O 1
ATOM 1934 N N . ARG B 1 32 ? -20.453 18.953 4.152 1 97.06 32 ARG B N 1
ATOM 1935 C CA . ARG B 1 32 ? -20.469 18.891 5.609 1 97.06 32 ARG B CA 1
ATOM 1936 C C . ARG B 1 32 ? -19.156 18.344 6.148 1 97.06 32 ARG B C 1
ATOM 1938 O O . ARG B 1 32 ? -18.656 18.797 7.172 1 97.06 32 ARG B O 1
ATOM 1945 N N . ALA B 1 33 ? -18.656 17.297 5.449 1 98 33 ALA B N 1
ATOM 1946 C CA . ALA B 1 33 ? -17.375 16.719 5.836 1 98 33 ALA B CA 1
ATOM 1947 C C . ALA B 1 33 ? -16.266 17.766 5.84 1 98 33 ALA B C 1
ATOM 1949 O O . ALA B 1 33 ? -15.477 17.844 6.781 1 98 33 ALA B O 1
ATOM 1950 N N . LEU B 1 34 ? -16.25 18.562 4.777 1 96.75 34 LEU B N 1
ATOM 1951 C CA . LEU B 1 34 ? -15.273 19.656 4.707 1 96.75 34 LEU B CA 1
ATOM 1952 C C . LEU B 1 34 ? -15.469 20.625 5.863 1 96.75 34 LEU B C 1
ATOM 1954 O O . LEU B 1 34 ? -14.508 20.984 6.551 1 96.75 34 LEU B O 1
ATOM 1958 N N . GLY B 1 35 ? -16.719 21.047 6.105 1 96.19 35 GLY B N 1
ATOM 1959 C CA . GLY B 1 35 ? -17.016 22.016 7.145 1 96.19 35 GLY B CA 1
ATOM 1960 C C . GLY B 1 35 ? -16.641 21.547 8.539 1 96.19 35 GLY B C 1
ATOM 1961 O O . GLY B 1 35 ? -15.992 22.266 9.289 1 96.19 35 GLY B O 1
ATOM 1962 N N . VAL B 1 36 ? -17.062 20.328 8.859 1 96.81 36 VAL B N 1
ATOM 1963 C CA . VAL B 1 36 ? -16.812 19.812 10.203 1 96.81 36 VAL B CA 1
ATOM 1964 C C . VAL B 1 36 ? -15.312 19.609 10.422 1 96.81 36 VAL B C 1
ATOM 1966 O O . VAL B 1 36 ? -14.805 19.844 11.523 1 96.81 36 VAL B O 1
ATOM 1969 N N . THR B 1 37 ? -14.602 19.172 9.414 1 97.25 37 THR B N 1
ATOM 1970 C CA . THR B 1 37 ? -13.164 18.953 9.539 1 97.25 37 THR B CA 1
ATOM 1971 C C . THR B 1 37 ? -12.445 20.281 9.781 1 97.25 37 THR B C 1
ATOM 1973 O O . THR B 1 37 ? -11.594 20.375 10.664 1 97.25 37 THR B O 1
ATOM 1976 N N . LEU B 1 38 ? -12.797 21.281 8.984 1 95.25 38 LEU B N 1
ATOM 1977 C CA . LEU B 1 38 ? -12.156 22.578 9.133 1 95.25 38 LEU B CA 1
ATOM 1978 C C . LEU B 1 38 ? -12.492 23.203 10.484 1 95.25 38 LEU B C 1
ATOM 1980 O O . LEU B 1 38 ? -11.625 23.797 11.141 1 95.25 38 LEU B O 1
ATOM 1984 N N . THR B 1 39 ? -13.734 23.078 10.898 1 96.25 39 THR B N 1
ATOM 1985 C CA . THR B 1 39 ? -14.156 23.625 12.188 1 96.25 39 THR B CA 1
ATOM 1986 C C . THR B 1 39 ? -13.43 22.922 13.328 1 96.25 39 THR B C 1
ATOM 1988 O O . THR B 1 39 ? -12.961 23.562 14.266 1 96.25 39 THR B O 1
ATOM 1991 N N . ALA B 1 40 ? -13.367 21.594 13.258 1 97.44 40 ALA B N 1
ATOM 1992 C CA . ALA B 1 40 ? -12.648 20.828 14.273 1 97.44 40 ALA B CA 1
ATOM 1993 C C . ALA B 1 40 ? -11.172 21.219 14.305 1 97.44 40 ALA B C 1
ATOM 1995 O O . ALA B 1 40 ? -10.57 21.312 15.375 1 97.44 40 ALA B O 1
ATOM 1996 N N . GLY B 1 41 ? -10.602 21.422 13.141 1 95.69 41 GLY B N 1
ATOM 1997 C CA . GLY B 1 41 ? -9.219 21.859 13.07 1 95.69 41 GLY B CA 1
ATOM 1998 C C . GLY B 1 41 ? -8.969 23.172 13.789 1 95.69 41 GLY B C 1
ATOM 1999 O O . GLY B 1 41 ? -7.887 23.391 14.328 1 95.69 41 GLY B O 1
ATOM 2000 N N . SER B 1 42 ? -9.938 23.984 13.836 1 95.12 42 SER B N 1
ATOM 2001 C CA . SER B 1 42 ? -9.828 25.312 14.438 1 95.12 42 SER B CA 1
ATOM 2002 C C . SER B 1 42 ? -9.852 25.219 15.961 1 95.12 42 SER B C 1
ATOM 2004 O O . SER B 1 42 ? -9.531 26.203 16.656 1 95.12 42 SER B O 1
ATOM 2006 N N . MET B 1 43 ? -10.133 24.047 16.5 1 96.56 43 MET B N 1
ATOM 2007 C CA . MET B 1 43 ? -10.211 23.859 17.953 1 96.56 43 MET B CA 1
ATOM 2008 C C . MET B 1 43 ? -8.836 23.984 18.594 1 96.56 43 MET B C 1
ATOM 2010 O O . MET B 1 43 ? -8.719 24.109 19.812 1 96.56 43 MET B O 1
ATOM 2014 N N . GLY B 1 44 ? -7.809 23.828 17.781 1 95.62 44 GLY B N 1
ATOM 2015 C CA . GLY B 1 44 ? -6.461 24.094 18.25 1 95.62 44 GLY B CA 1
ATOM 2016 C C . GLY B 1 44 ? -5.812 22.891 18.922 1 95.62 44 GLY B C 1
ATOM 2017 O O . GLY B 1 44 ? -4.82 23.047 19.641 1 95.62 44 GLY B O 1
ATOM 2018 N N . ALA B 1 45 ? -6.41 21.719 18.734 1 97.5 45 ALA B N 1
ATOM 2019 C CA . ALA B 1 45 ? -5.926 20.547 19.453 1 97.5 45 ALA B CA 1
ATOM 2020 C C . ALA B 1 45 ? -4.852 19.812 18.641 1 97.5 45 ALA B C 1
ATOM 2022 O O . ALA B 1 45 ? -4.059 19.047 19.203 1 97.5 45 ALA B O 1
ATOM 2023 N N . TRP B 1 46 ? -4.777 20 17.391 1 97.56 46 TRP B N 1
ATOM 2024 C CA . TRP B 1 46 ? -3.768 19.406 16.516 1 97.56 46 TRP B CA 1
ATOM 2025 C C . TRP B 1 46 ? -3.402 20.359 15.383 1 97.56 46 TRP B C 1
ATOM 2027 O O . TRP B 1 46 ? -4.098 21.344 15.148 1 97.56 46 TRP B O 1
ATOM 2037 N N . ASN B 1 47 ? -2.238 20.141 14.766 1 96.44 47 ASN B N 1
ATOM 2038 C CA . ASN B 1 47 ? -1.814 20.922 13.609 1 96.44 47 ASN B CA 1
ATOM 2039 C C . ASN B 1 47 ? -2.104 20.203 12.297 1 96.44 47 ASN B C 1
ATOM 2041 O O . ASN B 1 47 ? -2.598 19.078 12.305 1 96.44 47 ASN B O 1
ATOM 2045 N N . ILE B 1 48 ? -1.861 20.844 11.203 1 96.06 48 ILE B N 1
ATOM 2046 C CA . ILE B 1 48 ? -2.229 20.344 9.883 1 96.06 48 ILE B CA 1
ATOM 2047 C C . ILE B 1 48 ? -1.42 19.094 9.57 1 96.06 48 ILE B C 1
ATOM 2049 O O . ILE B 1 48 ? -1.91 18.172 8.891 1 96.06 48 ILE B O 1
ATOM 2053 N N . ASP B 1 49 ? -0.173 19 10 1 97.69 49 ASP B N 1
ATOM 2054 C CA . ASP B 1 49 ? 0.671 17.844 9.695 1 97.69 49 ASP B CA 1
ATOM 2055 C C . ASP B 1 49 ? 0.201 16.609 10.453 1 97.69 49 ASP B C 1
ATOM 2057 O O . ASP B 1 49 ? 0.268 15.492 9.93 1 97.69 49 ASP B O 1
ATOM 2061 N N . GLU B 1 50 ? -0.187 16.844 11.695 1 98.12 50 GLU B N 1
ATOM 2062 C CA . GLU B 1 50 ? -0.805 15.727 12.414 1 98.12 50 GLU B CA 1
ATOM 2063 C C . GLU B 1 50 ? -2.066 15.242 11.703 1 98.12 50 GLU B C 1
ATOM 2065 O O . GLU B 1 50 ? -2.311 14.039 11.609 1 98.12 50 GLU B O 1
ATOM 2070 N N . SER B 1 51 ? -2.861 16.172 11.25 1 98 51 SER B N 1
ATOM 2071 C CA . SER B 1 51 ? -4.074 15.836 10.508 1 98 51 SER B CA 1
ATOM 2072 C C . SER B 1 51 ? -3.746 15.047 9.242 1 98 51 SER B C 1
ATOM 2074 O O . SER B 1 51 ? -4.41 14.055 8.938 1 98 51 SER B O 1
ATOM 2076 N N . ARG B 1 52 ? -2.768 15.477 8.531 1 97.31 52 ARG B N 1
ATOM 2077 C CA . ARG B 1 52 ? -2.336 14.766 7.332 1 97.31 52 ARG B CA 1
ATOM 2078 C C . ARG B 1 52 ? -1.853 13.359 7.676 1 97.31 52 ARG B C 1
ATOM 2080 O O . ARG B 1 52 ? -2.178 12.398 6.98 1 97.31 52 ARG B O 1
ATOM 2087 N N . HIS B 1 53 ? -1.061 13.273 8.719 1 97.81 53 HIS B N 1
ATOM 2088 C CA . HIS B 1 53 ? -0.571 11.969 9.156 1 97.81 53 HIS B CA 1
ATOM 2089 C C . HIS B 1 53 ? -1.726 11.039 9.516 1 97.81 53 HIS B C 1
ATOM 2091 O O . HIS B 1 53 ? -1.659 9.836 9.258 1 97.81 53 HIS B O 1
ATOM 2097 N N . ALA B 1 54 ? -2.754 11.609 10.117 1 97.88 54 ALA B N 1
ATOM 2098 C CA . ALA B 1 54 ? -3.922 10.805 10.469 1 97.88 54 ALA B CA 1
ATOM 2099 C C . ALA B 1 54 ? -4.586 10.227 9.227 1 97.88 54 ALA B C 1
ATOM 2101 O O . ALA B 1 54 ? -5.074 9.094 9.242 1 97.88 54 ALA B O 1
ATOM 2102 N N . ARG B 1 55 ? -4.641 10.969 8.172 1 97.75 55 ARG B N 1
ATOM 2103 C CA . ARG B 1 55 ? -5.18 10.492 6.902 1 97.75 55 ARG B CA 1
ATOM 2104 C C . ARG B 1 55 ? -4.273 9.43 6.285 1 97.75 55 ARG B C 1
ATOM 2106 O O . ARG B 1 55 ? -4.742 8.367 5.875 1 97.75 55 ARG B O 1
ATOM 2113 N N . GLU B 1 56 ? -3.031 9.68 6.32 1 96.5 56 GLU B N 1
ATOM 2114 C CA . GLU B 1 56 ? -2.051 8.891 5.582 1 96.5 56 GLU B CA 1
ATOM 2115 C C . GLU B 1 56 ? -1.713 7.598 6.316 1 96.5 56 GLU B C 1
ATOM 2117 O O . GLU B 1 56 ? -1.083 6.699 5.75 1 96.5 56 GLU B O 1
ATOM 2122 N N . SER B 1 57 ? -2.154 7.52 7.539 1 95.62 57 SER B N 1
ATOM 2123 C CA . SER B 1 57 ? -1.843 6.34 8.336 1 95.62 57 SER B CA 1
ATOM 2124 C C . SER B 1 57 ? -3.064 5.438 8.492 1 95.62 57 SER B C 1
ATOM 2126 O O . SER B 1 57 ? -3.07 4.531 9.32 1 95.62 57 SER B O 1
ATOM 2128 N N . LEU B 1 58 ? -4.137 5.762 7.773 1 97.19 58 LEU B N 1
ATOM 2129 C CA . LEU B 1 58 ? -5.266 4.836 7.738 1 97.19 58 LEU B CA 1
ATOM 2130 C C . LEU B 1 58 ? -4.824 3.465 7.23 1 97.19 58 LEU B C 1
ATOM 2132 O O . LEU B 1 58 ? -3.867 3.361 6.461 1 97.19 58 LEU B O 1
ATOM 2136 N N . HIS B 1 59 ? -5.535 2.447 7.766 1 96.56 59 HIS B N 1
ATOM 2137 C CA . HIS B 1 59 ? -5.289 1.134 7.18 1 96.56 59 HIS B CA 1
ATOM 2138 C C 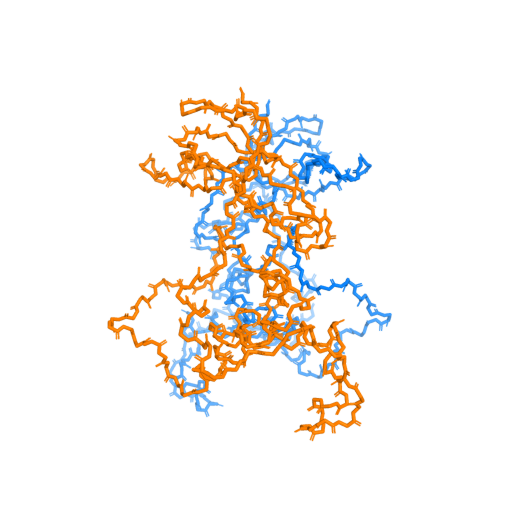. HIS B 1 59 ? -5.445 1.169 5.664 1 96.56 59 HIS B C 1
ATOM 2140 O O . HIS B 1 59 ? -6.414 1.73 5.148 1 96.56 59 HIS B O 1
ATOM 2146 N N . PRO B 1 60 ? -4.523 0.524 4.898 1 96.81 60 PRO B N 1
ATOM 2147 C CA . PRO B 1 60 ? -4.555 0.622 3.438 1 96.81 60 PRO B CA 1
ATOM 2148 C C . PRO B 1 60 ? -5.891 0.178 2.846 1 96.81 60 PRO B C 1
ATOM 2150 O O . PRO B 1 60 ? -6.375 0.782 1.884 1 96.81 60 PRO B O 1
ATOM 2153 N N . ALA B 1 61 ? -6.523 -0.819 3.408 1 97.12 61 ALA B N 1
ATOM 2154 C CA . ALA B 1 61 ? -7.832 -1.244 2.914 1 97.12 61 ALA B CA 1
ATOM 2155 C C . ALA B 1 61 ? -8.852 -0.116 3.023 1 97.12 61 ALA B C 1
ATOM 2157 O O . ALA B 1 61 ? -9.656 0.093 2.111 1 97.12 61 ALA B O 1
ATOM 2158 N N . ASP B 1 62 ? -8.852 0.547 4.129 1 97.31 62 ASP B N 1
ATOM 2159 C CA . ASP B 1 62 ? -9.758 1.674 4.34 1 97.31 62 ASP B CA 1
ATOM 2160 C C . ASP B 1 62 ? -9.406 2.842 3.424 1 97.31 62 ASP B C 1
ATOM 2162 O O . ASP B 1 62 ? -10.281 3.441 2.803 1 97.31 62 ASP B O 1
ATOM 2166 N N . TYR B 1 63 ? -8.18 3.084 3.367 1 97.94 63 TYR B N 1
ATOM 2167 C CA . TYR B 1 63 ? -7.707 4.203 2.562 1 97.94 63 TYR B CA 1
ATOM 2168 C C . TYR B 1 63 ? -8.086 4.023 1.099 1 97.94 63 TYR B C 1
ATOM 2170 O O . TYR B 1 63 ? -8.68 4.922 0.49 1 97.94 63 TYR B O 1
ATOM 2178 N N . TYR B 1 64 ? -7.82 2.875 0.524 1 97.25 64 TYR B N 1
ATOM 2179 C CA . TYR B 1 64 ? -7.973 2.666 -0.912 1 97.25 64 TYR B CA 1
ATOM 2180 C C . TYR B 1 64 ? -9.43 2.422 -1.276 1 97.25 64 TYR B C 1
ATOM 2182 O O . TYR B 1 64 ? -9.805 2.502 -2.447 1 97.25 64 TYR B O 1
ATOM 2190 N N . SER B 1 65 ? -10.25 2.107 -0.294 1 97.38 65 SER B N 1
ATOM 2191 C CA . SER B 1 65 ? -11.664 1.887 -0.582 1 97.38 65 SER B CA 1
ATOM 2192 C C . SER B 1 65 ? -12.492 3.131 -0.276 1 97.38 65 SER B C 1
ATOM 2194 O O . SER B 1 65 ? -13.719 3.113 -0.399 1 97.38 65 SER B O 1
ATOM 2196 N N . SER B 1 66 ? -11.852 4.195 0.12 1 97.62 66 SER B N 1
ATOM 2197 C CA . SER B 1 66 ? -12.555 5.398 0.555 1 97.62 66 SER B CA 1
ATOM 2198 C C . SER B 1 66 ? -12.461 6.504 -0.493 1 97.62 66 SER B C 1
ATOM 2200 O O . SER B 1 66 ? -11.438 6.637 -1.172 1 97.62 66 SER B O 1
ATOM 2202 N N . SER B 1 67 ? -13.594 7.242 -0.612 1 96.12 67 SER B N 1
ATOM 2203 C CA . SER B 1 67 ? -13.539 8.477 -1.389 1 96.12 67 SER B CA 1
ATOM 2204 C C . SER B 1 67 ? -12.703 9.539 -0.681 1 96.12 67 SER B C 1
ATOM 2206 O O . SER B 1 67 ? -12.297 9.352 0.466 1 96.12 67 SER B O 1
ATOM 2208 N N . TYR B 1 68 ? -12.516 10.633 -1.399 1 96.19 68 TYR B N 1
ATOM 2209 C CA . TYR B 1 68 ? -11.688 11.719 -0.887 1 96.19 68 TYR B CA 1
ATOM 2210 C C . TYR B 1 68 ? -12.195 12.195 0.473 1 96.19 68 TYR B C 1
ATOM 2212 O O . TYR B 1 68 ? -11.43 12.242 1.44 1 96.19 68 TYR B O 1
ATOM 2220 N N . TYR B 1 69 ? -13.469 12.43 0.62 1 98.06 69 TYR B N 1
ATOM 2221 C CA . TYR B 1 69 ? -13.984 13.016 1.854 1 98.06 69 TYR B CA 1
ATOM 2222 C C . TYR B 1 69 ? -14.234 11.93 2.902 1 98.06 69 TYR B C 1
ATOM 2224 O O . TYR B 1 69 ? -14.312 12.227 4.098 1 98.06 69 TYR B O 1
ATOM 2232 N N . GLN B 1 70 ? -14.398 10.672 2.514 1 98.44 70 GLN B N 1
ATOM 2233 C CA . GLN B 1 70 ? -14.422 9.594 3.498 1 98.44 70 GLN B CA 1
ATOM 2234 C C . GLN B 1 70 ? -13.102 9.5 4.25 1 98.44 70 GLN B C 1
ATOM 2236 O O . GLN B 1 70 ? -13.078 9.242 5.453 1 98.44 70 GLN B O 1
ATOM 2241 N N . ILE B 1 71 ? -12.016 9.719 3.535 1 98.44 71 ILE B N 1
ATOM 2242 C CA . ILE B 1 71 ? -10.703 9.719 4.164 1 98.44 71 ILE B CA 1
ATOM 2243 C C . ILE B 1 71 ? -10.617 10.852 5.191 1 98.44 71 ILE B C 1
ATOM 2245 O O . ILE B 1 71 ? -10.125 10.648 6.305 1 98.44 71 ILE B O 1
ATOM 2249 N N . TRP B 1 72 ? -11.164 12 4.789 1 98.44 72 TRP B N 1
ATOM 2250 C CA . TRP B 1 72 ? -11.18 13.133 5.703 1 98.44 72 TRP B CA 1
ATOM 2251 C C . TRP B 1 72 ? -11.914 12.789 6.996 1 98.44 72 TRP B C 1
ATOM 2253 O O . TRP B 1 72 ? -11.414 13.055 8.094 1 98.44 72 TRP B O 1
ATOM 2263 N N . ILE B 1 73 ? -13.062 12.172 6.867 1 98.25 73 ILE B N 1
ATOM 2264 C CA . ILE B 1 73 ? -13.922 11.906 8.016 1 98.25 73 ILE B CA 1
ATOM 2265 C C . ILE B 1 73 ? -13.305 10.812 8.883 1 98.25 73 ILE B C 1
ATOM 2267 O O . ILE B 1 73 ? -13.328 10.906 10.117 1 98.25 73 ILE B O 1
ATOM 2271 N N . LYS B 1 74 ? -12.758 9.805 8.273 1 98.25 74 LYS B N 1
ATOM 2272 C CA . LYS B 1 74 ? -12.117 8.742 9.039 1 98.25 74 LYS B CA 1
ATOM 2273 C C . LYS B 1 74 ? -10.93 9.281 9.836 1 98.25 74 LYS B C 1
ATOM 2275 O O . LYS B 1 74 ? -10.734 8.914 11 1 98.25 74 LYS B O 1
ATOM 2280 N N . ALA B 1 75 ? -10.156 10.125 9.211 1 98.5 75 ALA B N 1
ATOM 2281 C CA . ALA B 1 75 ? -9.016 10.727 9.891 1 98.5 75 ALA B CA 1
ATOM 2282 C C . ALA B 1 75 ? -9.477 11.656 11.016 1 98.5 75 ALA B C 1
ATOM 2284 O O . ALA B 1 75 ? -8.859 11.703 12.078 1 98.5 75 ALA B O 1
ATOM 2285 N N . LEU B 1 76 ? -10.547 12.398 10.734 1 98.56 76 LEU B N 1
ATOM 2286 C CA . LEU B 1 76 ? -11.078 13.297 11.758 1 98.56 76 LEU B CA 1
ATOM 2287 C C . LEU B 1 76 ? -11.523 12.516 12.984 1 98.56 76 LEU B C 1
ATOM 2289 O O . LEU B 1 76 ? -11.281 12.945 14.117 1 98.56 76 LEU B O 1
ATOM 2293 N N . GLU B 1 77 ? -12.219 11.43 12.773 1 98.06 77 GLU B N 1
ATOM 2294 C CA . GLU B 1 77 ? -12.633 10.578 13.891 1 98.06 77 GLU B CA 1
ATOM 2295 C C . GLU B 1 77 ? -11.438 10.18 14.75 1 98.06 77 GLU B C 1
ATOM 2297 O O . GLU B 1 77 ? -11.5 10.242 15.977 1 98.06 77 GLU B O 1
ATOM 2302 N N . LYS B 1 78 ? -10.375 9.797 14.141 1 97.88 78 LYS B N 1
ATOM 2303 C CA . LYS B 1 78 ? -9.156 9.43 14.867 1 97.88 78 LYS B CA 1
ATOM 2304 C C . LYS B 1 78 ? -8.641 10.594 15.703 1 97.88 78 LYS B C 1
ATOM 2306 O O . LYS B 1 78 ? -8.273 10.414 16.859 1 97.88 78 LYS B O 1
ATOM 2311 N N . LEU B 1 79 ? -8.617 11.742 15.102 1 98.62 79 LEU B N 1
ATOM 2312 C CA . LEU B 1 79 ? -8.094 12.922 15.781 1 98.62 79 LEU B CA 1
ATOM 2313 C C . LEU B 1 79 ? -8.977 13.305 16.969 1 98.62 79 LEU B C 1
ATOM 2315 O O . LEU B 1 79 ? -8.469 13.617 18.047 1 98.62 79 LEU B O 1
ATOM 2319 N N . LEU B 1 80 ? -10.297 13.258 16.734 1 98.44 80 LEU B N 1
ATOM 2320 C CA . LEU B 1 80 ? -11.227 13.617 17.797 1 98.44 80 LEU B CA 1
ATOM 2321 C C . LEU B 1 80 ? -11.102 12.656 18.984 1 98.44 80 LEU B C 1
ATOM 2323 O O . LEU B 1 80 ? -11.141 13.086 20.141 1 98.44 80 LEU B O 1
ATOM 2327 N N . LYS B 1 81 ? -10.914 11.398 18.734 1 98.12 81 LYS B N 1
ATOM 2328 C CA . LYS B 1 81 ? -10.711 10.414 19.797 1 98.12 81 LYS B CA 1
ATOM 2329 C C . LYS B 1 81 ? -9.375 10.617 20.5 1 98.12 81 LYS B C 1
ATOM 2331 O O . LYS B 1 81 ? -9.305 10.625 21.719 1 98.12 81 LYS B O 1
ATOM 2336 N N . ARG B 1 82 ? -8.375 10.82 19.734 1 98.06 82 ARG B N 1
ATOM 2337 C CA . ARG B 1 82 ? -7.023 10.969 20.266 1 98.06 82 ARG B CA 1
ATOM 2338 C C . ARG B 1 82 ? -6.926 12.148 21.219 1 98.06 82 ARG B C 1
ATOM 2340 O O . ARG B 1 82 ? -6.215 12.086 22.219 1 98.06 82 ARG B O 1
ATOM 2347 N N . HIS B 1 83 ? -7.633 13.172 20.922 1 98.25 83 HIS B N 1
ATOM 2348 C CA . HIS B 1 83 ? -7.496 14.398 21.703 1 98.25 83 HIS B CA 1
ATOM 2349 C C . HIS B 1 83 ? -8.656 14.57 22.672 1 98.25 83 HIS B C 1
ATOM 2351 O O . HIS B 1 83 ? -8.836 15.641 23.25 1 98.25 83 HIS B O 1
ATOM 2357 N N . GLY B 1 84 ? -9.531 13.555 22.734 1 97.81 84 GLY B N 1
ATOM 2358 C CA . GLY B 1 84 ? -10.477 13.461 23.844 1 97.81 84 GLY B CA 1
ATOM 2359 C C . GLY B 1 84 ? -11.773 14.203 23.578 1 97.81 84 GLY B C 1
ATOM 2360 O O . GLY B 1 84 ? -12.523 14.508 24.5 1 97.81 84 GLY B O 1
ATOM 2361 N N . PHE B 1 85 ? -12.047 14.508 22.344 1 98 85 PHE B N 1
ATOM 2362 C CA . PHE B 1 85 ? -13.266 15.25 22.047 1 98 85 PHE B CA 1
ATOM 2363 C C . PHE B 1 85 ? -14.445 14.305 21.859 1 98 85 PHE B C 1
ATOM 2365 O O . PHE B 1 85 ? -15.602 14.695 22.047 1 98 85 PHE B O 1
ATOM 2372 N N . VAL B 1 86 ? -14.148 13.109 21.422 1 97.56 86 VAL B N 1
ATOM 2373 C CA . VAL B 1 86 ? -15.148 12.07 21.219 1 97.56 86 VAL B CA 1
ATOM 2374 C C . VAL B 1 86 ? -14.633 10.734 21.75 1 97.56 86 VAL B C 1
ATOM 2376 O O . VAL B 1 86 ? -13.445 10.43 21.625 1 97.56 86 VAL B O 1
ATOM 2379 N N . THR B 1 87 ? -15.516 9.961 22.359 1 97.69 87 THR B N 1
ATOM 2380 C CA . THR B 1 87 ? -15.156 8.625 22.797 1 97.69 87 THR B CA 1
ATOM 2381 C C . THR B 1 87 ? -15.828 7.562 21.922 1 97.69 87 THR B C 1
ATOM 2383 O O . THR B 1 87 ? -16.703 7.879 21.125 1 97.69 87 THR B O 1
ATOM 2386 N N . GLU B 1 88 ? -15.344 6.305 22.109 1 96.81 88 GLU B N 1
ATOM 2387 C CA . GLU B 1 88 ? -16 5.199 21.422 1 96.81 88 GLU B CA 1
ATOM 2388 C C . GLU B 1 88 ? -17.469 5.098 21.812 1 96.81 88 GLU B C 1
ATOM 2390 O O . GLU B 1 88 ? -18.312 4.746 20.984 1 96.81 88 GLU B O 1
ATOM 2395 N N . ARG B 1 89 ? -17.797 5.391 23.094 1 97.31 89 ARG B N 1
ATOM 2396 C CA . ARG B 1 89 ? -19.172 5.348 23.578 1 97.31 89 ARG B CA 1
ATOM 2397 C C . ARG B 1 89 ? -20.016 6.41 22.906 1 97.31 89 ARG B C 1
ATOM 2399 O O . ARG B 1 89 ? -21.188 6.164 22.578 1 97.31 89 ARG B O 1
ATOM 2406 N N . ASP B 1 90 ? -19.469 7.566 22.688 1 97.62 90 ASP B N 1
ATOM 2407 C CA . ASP B 1 90 ? -20.156 8.641 21.984 1 97.62 90 ASP B CA 1
ATOM 2408 C C . ASP B 1 90 ? -20.547 8.211 20.562 1 97.62 90 ASP B C 1
ATOM 2410 O O . ASP B 1 90 ? -21.688 8.398 20.141 1 97.62 90 ASP B O 1
ATOM 2414 N N . LEU B 1 91 ? -19.562 7.645 19.891 1 96.06 91 LEU B N 1
ATOM 2415 C CA . LEU B 1 91 ? -19.781 7.238 18.5 1 96.06 91 LEU B CA 1
ATOM 2416 C C . LEU B 1 91 ? -20.844 6.152 18.422 1 96.06 91 LEU B C 1
ATOM 2418 O O . LEU B 1 91 ? -21.703 6.184 17.531 1 96.06 91 LEU B O 1
ATOM 2422 N N . ALA B 1 92 ? -20.719 5.246 19.344 1 96.81 92 ALA B N 1
ATOM 2423 C CA . ALA B 1 92 ? -21.688 4.156 19.359 1 96.81 92 ALA B CA 1
ATOM 2424 C C . ALA B 1 92 ? -23.094 4.672 19.641 1 96.81 92 ALA B C 1
ATOM 2426 O O . ALA B 1 92 ? -24.078 4.18 19.062 1 96.81 92 ALA B O 1
ATOM 2427 N N . ALA B 1 93 ? -23.203 5.613 20.484 1 97.19 93 ALA B N 1
ATOM 2428 C CA . ALA B 1 93 ? -24.5 6.148 20.891 1 97.19 93 ALA B CA 1
ATOM 2429 C C . ALA B 1 93 ? -25.031 7.141 19.859 1 97.19 93 ALA B C 1
ATOM 2431 O O . ALA B 1 93 ? -26.234 7.418 19.812 1 97.19 93 ALA B O 1
ATOM 2432 N N . GLY B 1 94 ? -24.094 7.719 19.078 1 95.31 94 GLY B N 1
ATOM 2433 C CA . GLY B 1 94 ? -24.484 8.742 18.109 1 95.31 94 GLY B CA 1
ATOM 2434 C C . GLY B 1 94 ? -24.766 10.086 18.75 1 95.31 94 GLY B C 1
ATOM 2435 O O . GLY B 1 94 ? -25.453 10.922 18.172 1 95.31 94 GLY B O 1
ATOM 2436 N N . LYS B 1 95 ? -24.406 10.117 19.953 1 95.69 95 LYS B N 1
ATOM 2437 C CA . LYS B 1 95 ? -24.547 11.344 20.734 1 95.69 95 LYS B CA 1
ATOM 2438 C C . LYS B 1 95 ? -23.469 11.453 21.812 1 95.69 95 LYS B C 1
ATOM 2440 O O . LYS B 1 95 ? -22.766 10.477 22.078 1 95.69 95 LYS B O 1
ATOM 2445 N N . ALA B 1 96 ? -23.406 12.695 22.359 1 94.88 96 ALA B N 1
ATOM 2446 C CA . ALA B 1 96 ? -22.453 12.891 23.438 1 94.88 96 ALA B CA 1
ATOM 2447 C C . ALA B 1 96 ? -22.922 12.203 24.719 1 94.88 96 ALA B C 1
ATOM 2449 O O . ALA B 1 96 ? -23.984 12.523 25.25 1 94.88 96 ALA B O 1
ATOM 2450 N N . VAL B 1 97 ? -22.188 11.289 25.188 1 96.75 97 VAL B N 1
ATOM 2451 C CA . VAL B 1 97 ? -22.484 10.57 26.438 1 96.75 97 VAL B CA 1
ATOM 2452 C C . VAL B 1 97 ? -21.422 10.875 27.484 1 96.75 97 VAL B C 1
ATOM 2454 O O . VAL B 1 97 ? -21.719 10.984 28.672 1 96.75 97 VAL B O 1
ATOM 2457 N N . ASP B 1 98 ? -20.219 11.086 27.094 1 97.25 98 ASP B N 1
ATOM 2458 C CA . ASP B 1 98 ? -19.078 11.359 27.969 1 97.25 98 ASP B CA 1
ATOM 2459 C C . ASP B 1 98 ? -18.688 12.836 27.891 1 97.25 98 ASP B C 1
ATOM 2461 O O . ASP B 1 98 ? -19.031 13.531 26.938 1 97.25 98 ASP B O 1
ATOM 2465 N N . ALA B 1 99 ? -17.969 13.266 28.969 1 96.94 99 ALA B N 1
ATOM 2466 C CA . ALA B 1 99 ? -17.375 14.602 28.938 1 96.94 99 ALA B CA 1
ATOM 2467 C C . ALA B 1 99 ? -16.312 14.711 27.859 1 96.94 99 ALA B C 1
ATOM 2469 O O . ALA B 1 99 ? -15.586 13.75 27.594 1 96.94 99 ALA B O 1
ATOM 2470 N N . ALA B 1 100 ? -16.25 15.844 27.219 1 96.19 100 ALA B N 1
ATOM 2471 C CA . ALA B 1 100 ? -15.289 16.078 26.156 1 96.19 100 ALA B CA 1
ATOM 2472 C C . ALA B 1 100 ? -14.227 17.094 26.578 1 96.19 100 ALA B C 1
ATOM 2474 O O . ALA B 1 100 ? -14.445 17.875 27.5 1 96.19 100 ALA B O 1
ATOM 2475 N N . ALA B 1 101 ? -13.086 17 25.938 1 97.38 101 ALA B N 1
ATOM 2476 C CA . ALA B 1 101 ? -12.047 18.016 26.125 1 97.38 101 ALA B CA 1
ATOM 2477 C C . ALA B 1 101 ? -12.562 19.406 25.75 1 97.38 101 ALA B C 1
ATOM 2479 O O . ALA B 1 101 ? -13.492 19.531 24.969 1 97.38 101 ALA B O 1
ATOM 2480 N N . THR B 1 102 ? -12.008 20.406 26.375 1 97.12 102 THR B N 1
ATOM 2481 C CA . THR B 1 102 ? -12.352 21.781 26.078 1 97.12 102 THR B CA 1
ATOM 2482 C C . THR B 1 102 ? -11.492 22.312 24.938 1 97.12 102 THR B C 1
ATOM 2484 O O . THR B 1 102 ? -10.258 22.312 25.016 1 97.12 102 THR B O 1
ATOM 2487 N N . PRO B 1 103 ? -12.172 22.719 23.859 1 97.06 103 PRO B N 1
ATOM 2488 C CA . PRO B 1 103 ? -11.375 23.281 22.781 1 97.06 103 PRO B CA 1
ATOM 2489 C C . PRO B 1 103 ? -10.672 24.578 23.172 1 97.06 103 PRO B C 1
ATOM 2491 O O . PRO B 1 103 ? -11.172 25.312 24.031 1 97.06 103 PRO B O 1
ATOM 2494 N N . LYS B 1 104 ? -9.555 24.859 22.547 1 96.12 104 LYS B N 1
ATOM 2495 C CA . LYS B 1 104 ? -8.859 26.125 22.781 1 96.12 104 LYS B CA 1
ATOM 2496 C C . LYS B 1 104 ? -9.617 27.297 22.125 1 96.12 104 LYS B C 1
ATOM 2498 O O . LYS B 1 104 ? -9.578 28.422 22.641 1 96.12 104 LYS B O 1
ATOM 2503 N N . ARG B 1 105 ? -10.203 27 21 1 94.5 105 ARG B N 1
ATOM 2504 C CA . ARG B 1 105 ? -10.969 27.984 20.25 1 94.5 105 ARG B CA 1
ATOM 2505 C C . ARG B 1 105 ? -12.172 27.344 19.562 1 94.5 105 ARG B C 1
ATOM 2507 O O . ARG B 1 105 ? -12.164 26.141 19.297 1 94.5 105 ARG B O 1
ATOM 2514 N N . VAL B 1 106 ? -13.141 28.188 19.359 1 94.88 106 VAL B N 1
ATOM 2515 C CA . VAL B 1 106 ? -14.32 27.781 18.594 1 94.88 106 VAL B CA 1
ATOM 2516 C C . VAL B 1 106 ? -14.539 28.719 17.422 1 94.88 106 VAL B C 1
ATOM 2518 O O . VAL B 1 106 ? -14.641 29.938 17.609 1 94.88 106 VAL B O 1
ATOM 2521 N N . LEU B 1 107 ? -14.57 28.188 16.266 1 95.69 107 LEU B N 1
ATOM 2522 C CA . LEU B 1 107 ? -14.797 29 15.07 1 95.69 107 LEU B CA 1
ATOM 2523 C C . LEU B 1 107 ? -16.266 29.359 14.93 1 95.69 107 LEU B C 1
ATOM 2525 O O . LEU B 1 107 ? -17.125 28.484 14.789 1 95.69 107 LEU B O 1
ATOM 2529 N N . LYS B 1 108 ? -16.547 30.656 14.93 1 96.06 108 LYS B N 1
ATOM 2530 C CA . LYS B 1 108 ? -17.906 31.141 14.758 1 96.06 108 LYS B CA 1
ATOM 2531 C C . LYS B 1 108 ? -18.234 31.391 13.289 1 96.06 108 LYS B C 1
ATOM 2533 O O . LYS B 1 108 ? -17.344 3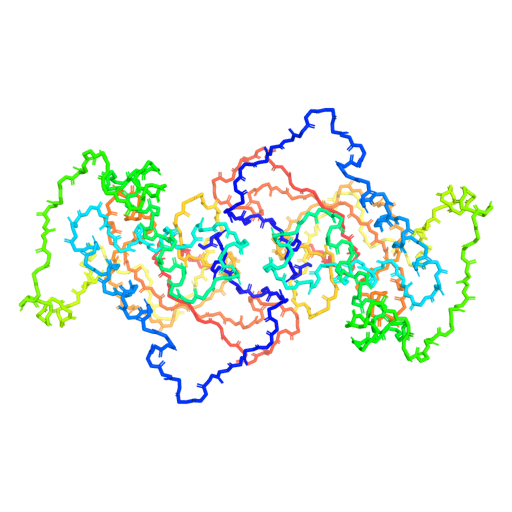1.734 12.508 1 96.06 108 LYS B O 1
ATOM 2538 N N . ALA B 1 109 ? -19.438 31.203 12.922 1 95.06 109 ALA B N 1
ATOM 2539 C CA . ALA B 1 109 ? -19.891 31.344 11.547 1 95.06 109 ALA B CA 1
ATOM 2540 C C . ALA B 1 109 ? -19.438 32.688 10.953 1 95.06 109 ALA B C 1
ATOM 2542 O O . ALA B 1 109 ? -19.031 32.75 9.797 1 95.06 109 ALA B O 1
ATOM 2543 N N . ALA B 1 110 ? -19.547 33.719 11.734 1 96.5 110 ALA B N 1
ATOM 2544 C CA . ALA B 1 110 ? -19.234 35.062 11.258 1 96.5 110 ALA B CA 1
ATOM 2545 C C . ALA B 1 110 ? -17.75 35.188 10.914 1 96.5 110 ALA B C 1
ATOM 2547 O O . ALA B 1 110 ? -17.375 36.062 10.117 1 96.5 110 ALA B O 1
ATOM 2548 N N . ASP B 1 111 ? -16.938 34.375 11.477 1 95.69 111 ASP B N 1
ATOM 2549 C CA . ASP B 1 111 ? -15.484 34.5 11.312 1 95.69 111 ASP B CA 1
ATOM 2550 C C . ASP B 1 111 ? -14.992 33.594 10.18 1 95.69 111 ASP B C 1
ATOM 2552 O O . ASP B 1 111 ? -13.836 33.719 9.758 1 95.69 111 ASP B O 1
ATOM 2556 N N . VAL B 1 112 ? -15.828 32.75 9.641 1 94.62 112 VAL B N 1
ATOM 2557 C CA . VAL B 1 112 ? -15.438 31.719 8.688 1 94.62 112 VAL B CA 1
ATOM 2558 C C . VAL B 1 112 ? -14.805 32.375 7.457 1 94.62 112 VAL B C 1
ATOM 2560 O O . VAL B 1 112 ? -13.711 31.969 7.035 1 94.62 112 VAL B O 1
ATOM 2563 N N . PRO B 1 113 ? -15.375 33.375 6.844 1 94.88 113 PRO B N 1
ATOM 2564 C CA . PRO B 1 113 ? -14.781 33.906 5.629 1 94.88 113 PRO B CA 1
ATOM 2565 C C . PRO B 1 113 ? -13.375 34.469 5.855 1 94.88 113 PRO B C 1
ATOM 2567 O O . PRO B 1 113 ? -12.484 34.25 5.039 1 94.88 113 PRO B O 1
ATOM 2570 N N . VAL B 1 114 ? -13.195 35.125 6.965 1 94.12 114 VAL B N 1
ATOM 2571 C CA . VAL B 1 114 ? -11.914 35.75 7.262 1 94.12 114 VAL B CA 1
ATOM 2572 C C . VAL B 1 114 ? -10.859 34.688 7.512 1 94.12 114 VAL B C 1
ATOM 2574 O O . VAL B 1 114 ? -9.734 34.781 7.02 1 94.12 114 VAL B O 1
ATOM 2577 N N . VAL B 1 115 ? -11.289 33.719 8.281 1 91.12 115 VAL B N 1
ATOM 2578 C CA . VAL B 1 115 ? -10.367 32.656 8.633 1 91.12 115 VAL B CA 1
ATOM 2579 C C . VAL B 1 115 ? -9.961 31.875 7.375 1 91.12 115 VAL B C 1
ATOM 2581 O O . VAL B 1 115 ? -8.781 31.578 7.18 1 91.12 115 VAL B O 1
ATOM 2584 N N . LEU B 1 116 ? -10.875 31.516 6.484 1 91.31 116 LEU B N 1
ATOM 2585 C CA . LEU B 1 116 ? -10.586 30.781 5.258 1 91.31 116 LEU B CA 1
ATOM 2586 C C . LEU B 1 116 ? -9.719 31.625 4.316 1 91.31 116 LEU B C 1
ATOM 2588 O O . LEU B 1 116 ? -8.859 31.078 3.619 1 91.31 116 LEU B O 1
ATOM 2592 N N . ALA B 1 117 ? -9.945 32.875 4.316 1 93.12 117 ALA B N 1
ATOM 2593 C CA . ALA B 1 117 ? -9.172 33.781 3.451 1 93.12 117 ALA B CA 1
ATOM 2594 C C . ALA B 1 117 ? -7.723 33.875 3.916 1 93.12 117 ALA B C 1
ATOM 2596 O O . ALA B 1 117 ? -6.809 34 3.098 1 93.12 117 ALA B O 1
ATOM 2597 N N . LYS B 1 118 ? -7.527 33.875 5.211 1 89.56 118 LYS B N 1
ATOM 2598 C CA . LYS B 1 118 ? -6.188 33.969 5.777 1 89.56 118 LYS B CA 1
ATOM 2599 C C . LYS B 1 118 ? -5.395 32.688 5.535 1 89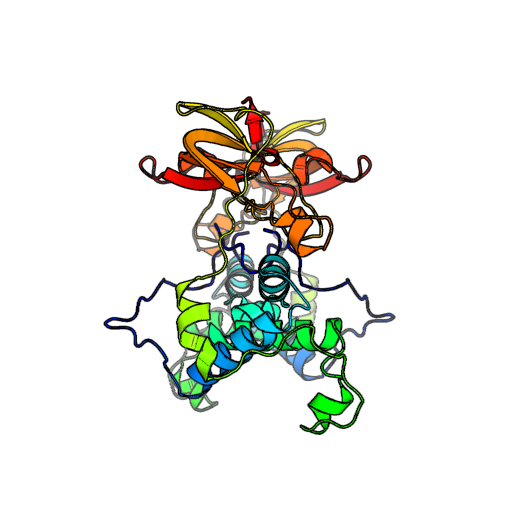.56 118 LYS B C 1
ATOM 2601 O O . LYS B 1 118 ? -4.18 32.719 5.34 1 89.56 118 LYS B O 1
ATOM 2606 N N . GLY B 1 119 ? -6.012 31.594 5.516 1 86.69 119 GLY B N 1
ATOM 2607 C CA . GLY B 1 119 ? -5.352 30.312 5.371 1 86.69 119 GLY B CA 1
ATOM 2608 C C . GLY B 1 119 ? -4.418 30 6.52 1 86.69 119 GLY B C 1
ATOM 2609 O O . GLY B 1 119 ? -4.566 30.531 7.617 1 86.69 119 GLY B O 1
ATOM 2610 N N . GLY B 1 120 ? -3.588 28.938 6.496 1 86.56 120 GLY B N 1
ATOM 2611 C CA . GLY B 1 120 ? -2.584 28.5 7.453 1 86.56 120 GLY B CA 1
ATOM 2612 C C . GLY B 1 120 ? -1.183 28.453 6.871 1 86.56 120 GLY B C 1
ATOM 2613 O O . GLY B 1 120 ? -0.711 27.406 6.438 1 86.56 120 GLY B O 1
ATOM 2614 N N . PRO B 1 121 ? -0.635 29.719 6.762 1 88.94 121 PRO B N 1
ATOM 2615 C CA . PRO B 1 121 ? 0.703 29.766 6.168 1 88.94 121 PRO B CA 1
ATOM 2616 C C . PRO B 1 121 ? 1.689 28.828 6.855 1 88.94 121 PRO B C 1
ATOM 2618 O O . PRO B 1 121 ? 1.646 28.672 8.078 1 88.94 121 PRO B O 1
ATOM 2621 N N . CYS B 1 122 ? 2.5 28.156 6.066 1 94.19 122 CYS B N 1
ATOM 2622 C CA . CYS B 1 122 ? 3.449 27.188 6.605 1 94.19 122 CYS B CA 1
ATOM 2623 C C . CYS B 1 122 ? 4.883 27.672 6.406 1 94.19 122 CYS B C 1
ATOM 2625 O O . CYS B 1 122 ? 5.832 26.984 6.805 1 94.19 122 CYS B O 1
ATOM 2627 N N . ASP B 1 123 ? 5.105 28.797 5.73 1 97.06 123 ASP B N 1
ATOM 2628 C CA . ASP B 1 123 ? 6.449 29.344 5.57 1 97.06 123 ASP B CA 1
ATOM 2629 C C . ASP B 1 123 ? 7.004 29.828 6.906 1 97.06 123 ASP B C 1
ATOM 2631 O O . ASP B 1 123 ? 6.258 30.328 7.754 1 97.06 123 ASP B O 1
ATOM 2635 N N . ARG B 1 124 ? 8.172 29.609 7.137 1 98.25 124 ARG B N 1
ATOM 2636 C CA . ARG B 1 124 ? 8.906 30 8.336 1 98.25 124 ARG B CA 1
ATOM 2637 C C . ARG B 1 124 ? 10.32 30.469 7.98 1 98.25 124 ARG B C 1
ATOM 2639 O O . ARG B 1 124 ? 10.922 29.969 7.031 1 98.25 124 ARG B O 1
ATOM 2646 N N . PRO B 1 125 ? 10.789 31.469 8.781 1 97.31 125 PRO B N 1
ATOM 2647 C CA . PRO B 1 125 ? 12.211 31.781 8.609 1 97.31 125 PRO B CA 1
ATOM 2648 C C . PRO B 1 125 ? 13.125 30.641 9.039 1 97.31 125 PRO B C 1
ATOM 2650 O O . PRO B 1 125 ? 12.812 29.922 9.992 1 97.31 125 PRO B O 1
ATOM 2653 N N . VAL B 1 126 ? 14.148 30.453 8.289 1 98 126 VAL B N 1
ATOM 2654 C CA . VAL B 1 126 ? 15.188 29.5 8.648 1 98 126 VAL B CA 1
ATOM 2655 C C . VAL B 1 126 ? 16.484 30.25 8.977 1 98 126 VAL B C 1
ATOM 2657 O O . VAL B 1 126 ? 16.938 31.094 8.203 1 98 126 VAL B O 1
ATOM 2660 N N . ALA B 1 127 ? 17.016 29.922 10.109 1 95.94 127 ALA B N 1
ATOM 2661 C CA . ALA B 1 127 ? 18.125 30.688 10.68 1 95.94 127 ALA B CA 1
ATOM 2662 C C . ALA B 1 127 ? 19.391 30.531 9.852 1 95.94 127 ALA B C 1
ATOM 2664 O O . ALA B 1 127 ? 20.203 31.438 9.766 1 95.94 127 ALA B O 1
ATOM 2665 N N . THR B 1 128 ? 19.609 29.453 9.328 1 97.31 128 THR B N 1
ATOM 2666 C CA . THR B 1 128 ? 20.844 29.156 8.586 1 97.31 128 THR B CA 1
ATOM 2667 C C . THR B 1 128 ? 20.625 29.359 7.086 1 97.31 128 THR B C 1
ATOM 2669 O O . THR B 1 128 ? 19.5 29.266 6.598 1 97.31 128 THR B O 1
ATOM 2672 N N . PRO B 1 129 ? 21.656 29.656 6.41 1 97.94 129 PRO B N 1
ATOM 2673 C CA . PRO B 1 129 ? 21.516 29.75 4.953 1 97.94 129 PRO B CA 1
ATOM 2674 C C . PRO B 1 129 ? 21.172 28.406 4.312 1 97.94 129 PRO B C 1
ATOM 2676 O O . PRO B 1 129 ? 21.469 27.359 4.883 1 97.94 129 PRO B O 1
ATOM 2679 N N . ALA B 1 130 ? 20.562 28.484 3.15 1 98.62 130 ALA B N 1
ATOM 2680 C CA . ALA B 1 130 ? 20.297 27.281 2.389 1 98.62 130 ALA B CA 1
ATOM 2681 C C . ALA B 1 130 ? 21.578 26.516 2.086 1 98.62 130 ALA B C 1
ATOM 2683 O O . ALA B 1 130 ? 22.562 27.094 1.637 1 98.62 130 ALA B O 1
ATOM 2684 N N . ARG B 1 131 ? 21.578 25.234 2.285 1 98.62 131 ARG B N 1
ATOM 2685 C CA . ARG B 1 131 ? 22.766 24.391 2.096 1 98.62 131 ARG B CA 1
ATOM 2686 C C . ARG B 1 131 ? 23.047 24.156 0.613 1 98.62 131 ARG B C 1
ATOM 2688 O O . ARG B 1 131 ? 24.188 24.016 0.209 1 98.62 131 ARG B O 1
ATOM 2695 N N . PHE B 1 132 ? 21.969 24.141 -0.21 1 98.81 132 PHE B N 1
ATOM 2696 C CA . PHE B 1 132 ? 22.109 23.828 -1.628 1 98.81 132 PHE B CA 1
ATOM 2697 C C . PHE B 1 132 ? 21.578 24.969 -2.486 1 98.81 132 PHE B C 1
ATOM 2699 O O . PHE B 1 132 ? 20.844 25.828 -1.998 1 98.81 132 PHE B O 1
ATOM 2706 N N . ARG B 1 133 ? 21.984 25.047 -3.768 1 98.5 133 ARG B N 1
ATOM 2707 C CA . ARG B 1 133 ? 21.5 26.016 -4.75 1 98.5 133 ARG B CA 1
ATOM 2708 C C . ARG B 1 133 ? 21.094 25.312 -6.051 1 98.5 133 ARG B C 1
ATOM 2710 O O . ARG B 1 133 ? 21.453 24.156 -6.281 1 98.5 133 ARG B O 1
ATOM 2717 N N . ALA B 1 134 ? 20.375 25.984 -6.863 1 98.69 134 ALA B N 1
ATOM 2718 C CA . ALA B 1 134 ? 19.969 25.438 -8.156 1 98.69 134 ALA B CA 1
ATOM 2719 C C . ALA B 1 134 ? 21.172 24.906 -8.93 1 98.69 134 ALA B C 1
ATOM 2721 O O . ALA B 1 134 ? 22.219 25.547 -8.984 1 98.69 134 ALA B O 1
ATOM 2722 N N . GLY B 1 135 ? 21.031 23.703 -9.438 1 98.75 135 GLY B N 1
ATOM 2723 C CA . GLY B 1 135 ? 22.094 23.094 -10.219 1 98.75 135 GLY B CA 1
ATOM 2724 C C . GLY B 1 135 ? 22.891 22.062 -9.438 1 98.75 135 GLY B C 1
ATOM 2725 O O . GLY B 1 135 ? 23.562 21.219 -10.023 1 98.75 135 GLY B O 1
ATOM 2726 N N . ASP B 1 136 ? 22.859 22.125 -8.125 1 98.88 136 ASP B N 1
ATOM 2727 C CA . ASP B 1 136 ? 23.625 21.203 -7.297 1 98.88 136 ASP B CA 1
ATOM 2728 C C . ASP B 1 136 ? 23.125 19.766 -7.465 1 98.88 136 ASP B C 1
ATOM 2730 O O . ASP B 1 136 ? 21.922 19.531 -7.531 1 98.88 136 ASP B O 1
ATOM 2734 N N . ARG B 1 137 ? 24.047 18.828 -7.559 1 98.88 137 ARG B N 1
ATOM 2735 C CA . ARG B 1 137 ? 23.703 17.406 -7.484 1 98.88 137 ARG B CA 1
ATOM 2736 C C . ARG B 1 137 ? 23.5 16.969 -6.039 1 98.88 137 ARG B C 1
ATOM 2738 O O . ARG B 1 137 ? 24.344 17.25 -5.18 1 98.88 137 ARG B O 1
ATOM 2745 N N . VAL B 1 138 ? 22.422 16.312 -5.777 1 98.94 138 VAL B N 1
ATOM 2746 C CA . VAL B 1 138 ? 22.109 15.852 -4.43 1 98.94 138 VAL B CA 1
ATOM 2747 C C . VAL B 1 138 ? 21.625 14.406 -4.48 1 98.94 138 VAL B C 1
ATOM 2749 O O . VAL B 1 138 ? 21.25 13.906 -5.543 1 98.94 138 VAL B O 1
ATOM 2752 N N . ARG B 1 139 ? 21.719 13.734 -3.391 1 98.75 139 ARG B N 1
ATOM 2753 C CA . ARG B 1 139 ? 21.141 12.422 -3.17 1 98.75 139 ARG B CA 1
ATOM 2754 C C . ARG B 1 139 ? 20.125 12.453 -2.021 1 98.75 139 ARG B C 1
ATOM 2756 O O . ARG B 1 139 ? 20.406 13.047 -0.973 1 98.75 139 ARG B O 1
ATOM 2763 N N . THR B 1 140 ? 18.953 11.938 -2.264 1 98.81 140 THR B N 1
ATOM 2764 C CA . THR B 1 140 ? 18.016 11.766 -1.16 1 98.81 140 THR B CA 1
ATOM 2765 C C . THR B 1 140 ? 18.484 10.656 -0.22 1 98.81 140 THR B C 1
ATOM 2767 O O . THR B 1 140 ? 19.047 9.656 -0.664 1 98.81 140 THR B O 1
ATOM 2770 N N . LYS B 1 141 ? 18.172 10.852 1.005 1 98.06 141 LYS B N 1
ATOM 2771 C CA . LYS B 1 141 ? 18.609 9.883 2.006 1 98.06 141 LYS B CA 1
ATOM 2772 C C . LYS B 1 141 ? 17.797 8.594 1.909 1 98.06 141 LYS B C 1
ATOM 2774 O O . LYS B 1 141 ? 16.594 8.617 1.599 1 98.06 141 LYS B O 1
ATOM 2779 N N . ASN B 1 142 ? 18.484 7.535 2.139 1 97.31 142 ASN B N 1
ATOM 2780 C CA . ASN B 1 142 ? 17.812 6.273 2.42 1 97.31 142 ASN B CA 1
ATOM 2781 C C . ASN B 1 142 ? 17.453 6.152 3.896 1 97.31 142 ASN B C 1
ATOM 2783 O O . ASN B 1 142 ? 18.328 6.098 4.754 1 97.31 142 ASN B O 1
ATOM 2787 N N . PHE B 1 143 ? 16.234 6.188 4.176 1 95.88 143 PHE B N 1
ATOM 2788 C CA . PHE B 1 143 ? 15.75 6.023 5.543 1 95.88 143 PHE B CA 1
ATOM 2789 C C . PHE B 1 143 ? 14.305 5.535 5.547 1 95.88 143 PHE B C 1
ATOM 2791 O O . PHE B 1 143 ? 13.586 5.707 4.562 1 95.88 143 PHE B O 1
ATOM 2798 N N . ASN B 1 144 ? 13.922 4.895 6.582 1 94.06 144 ASN B N 1
ATOM 2799 C CA . ASN B 1 144 ? 12.586 4.332 6.734 1 94.06 144 ASN B CA 1
ATOM 2800 C C . ASN B 1 144 ? 12.023 4.586 8.133 1 94.06 144 ASN B C 1
ATOM 2802 O O . ASN B 1 144 ? 11.898 3.656 8.93 1 94.06 144 ASN B O 1
ATOM 2806 N N . PRO B 1 145 ? 11.578 5.793 8.398 1 92.88 145 PRO B N 1
ATOM 2807 C CA . PRO B 1 145 ? 11.094 6.137 9.734 1 92.88 145 PRO B CA 1
ATOM 2808 C C . PRO B 1 145 ? 9.695 5.598 10.016 1 92.88 145 PRO B C 1
ATOM 2810 O O . PRO B 1 145 ? 8.922 5.348 9.086 1 92.88 145 PRO B O 1
ATOM 2813 N N . THR B 1 146 ? 9.32 5.438 11.25 1 89.81 146 THR B N 1
ATOM 2814 C CA . THR B 1 146 ? 8.008 4.934 11.648 1 89.81 146 THR B CA 1
ATOM 2815 C C . THR B 1 146 ? 6.988 6.066 11.703 1 89.81 146 THR B C 1
ATOM 2817 O O . THR B 1 146 ? 5.781 5.82 11.734 1 89.81 146 THR B O 1
ATOM 2820 N N . GLY B 1 147 ? 7.312 7.23 11.648 1 92 147 GLY B N 1
ATOM 2821 C CA . GLY B 1 147 ? 6.414 8.375 11.75 1 92 147 GLY B CA 1
ATOM 2822 C C . GLY B 1 147 ? 6.148 9.031 10.406 1 92 147 GLY B C 1
ATOM 2823 O O . GLY B 1 147 ? 6.301 8.406 9.359 1 92 147 GLY B O 1
ATOM 2824 N N . HIS B 1 148 ? 5.59 10.25 10.461 1 96.25 148 HIS B N 1
ATOM 2825 C CA . HIS B 1 148 ? 5.242 11.023 9.273 1 96.25 148 HIS B CA 1
ATOM 2826 C C . HIS B 1 148 ? 6.492 11.43 8.5 1 96.25 148 HIS B C 1
ATOM 2828 O O . HIS B 1 148 ? 7.496 11.828 9.102 1 96.25 148 HIS B O 1
ATOM 2834 N N . THR B 1 149 ? 6.543 11.242 7.262 1 96.94 149 THR B N 1
ATOM 2835 C CA . THR B 1 149 ? 7.574 11.789 6.387 1 96.94 149 THR B CA 1
ATOM 2836 C C . THR B 1 149 ? 6.992 12.148 5.023 1 96.94 149 THR B C 1
ATOM 2838 O O . THR B 1 149 ? 5.992 11.57 4.594 1 96.94 149 THR B O 1
ATOM 2841 N N . ARG B 1 150 ? 7.637 13.102 4.414 1 97.19 150 ARG B N 1
ATOM 2842 C CA . ARG B 1 150 ? 7.141 13.57 3.123 1 97.19 150 ARG B CA 1
ATOM 2843 C C . ARG B 1 150 ? 8.023 13.07 1.982 1 97.19 150 ARG B C 1
ATOM 2845 O O . ARG B 1 150 ? 7.73 13.312 0.811 1 97.19 150 ARG B O 1
ATOM 2852 N N . LEU B 1 151 ? 9.109 12.391 2.352 1 97.81 151 LEU B N 1
ATOM 2853 C CA . LEU B 1 151 ? 9.93 11.828 1.287 1 97.81 151 LEU B CA 1
ATOM 2854 C C . LEU B 1 151 ? 9.344 10.508 0.797 1 97.81 151 LEU B C 1
ATOM 2856 O O . LEU B 1 151 ? 9.305 9.523 1.543 1 97.81 151 LEU B O 1
ATOM 2860 N N . PRO B 1 152 ? 8.922 10.484 -0.458 1 96.88 152 PRO B N 1
ATOM 2861 C CA . PRO B 1 152 ? 8.367 9.219 -0.947 1 96.88 152 PRO B CA 1
ATOM 2862 C C . PRO B 1 152 ? 9.406 8.109 -1.041 1 96.88 152 PRO B C 1
ATOM 2864 O O . PRO B 1 152 ? 10.578 8.375 -1.332 1 96.88 152 PRO B O 1
ATOM 2867 N N . ARG B 1 153 ? 9 6.91 -0.877 1 95.5 153 ARG B N 1
ATOM 2868 C CA . ARG B 1 153 ? 9.898 5.762 -0.865 1 95.5 153 ARG B CA 1
ATOM 2869 C C . ARG B 1 153 ? 10.586 5.59 -2.215 1 95.5 153 ARG B C 1
ATOM 2871 O O . ARG B 1 153 ? 11.758 5.207 -2.277 1 95.5 153 ARG B O 1
ATOM 2878 N N . TYR B 1 154 ? 9.875 5.898 -3.311 1 94.94 154 TYR B N 1
ATOM 2879 C CA . TYR B 1 154 ? 10.438 5.66 -4.637 1 94.94 154 TYR B CA 1
ATOM 2880 C C . TYR B 1 154 ? 11.57 6.633 -4.934 1 94.94 154 TYR B C 1
ATOM 2882 O O . TYR B 1 154 ? 12.344 6.43 -5.875 1 94.94 154 TYR B O 1
ATOM 2890 N N . ALA B 1 155 ? 11.68 7.66 -4.141 1 97.25 155 ALA B N 1
ATOM 2891 C CA . ALA B 1 155 ? 12.688 8.688 -4.383 1 97.25 155 ALA B CA 1
ATOM 2892 C C . ALA B 1 155 ? 13.797 8.633 -3.34 1 97.25 155 ALA B C 1
ATOM 2894 O O . ALA B 1 155 ? 14.617 9.547 -3.242 1 97.25 155 ALA B O 1
ATOM 2895 N N . ARG B 1 156 ? 13.82 7.613 -2.525 1 97.44 156 ARG B N 1
ATOM 2896 C CA . ARG B 1 156 ? 14.875 7.461 -1.534 1 97.44 156 ARG B CA 1
ATOM 2897 C C . ARG B 1 156 ? 16.125 6.84 -2.154 1 97.44 156 ARG B C 1
ATOM 2899 O O . ARG B 1 156 ? 16.016 5.949 -3 1 97.44 156 ARG B O 1
ATOM 2906 N N . ASP B 1 157 ? 17.25 7.367 -1.674 1 97.62 157 ASP B N 1
ATOM 2907 C CA . ASP B 1 157 ? 18.547 6.887 -2.156 1 97.62 157 ASP B CA 1
ATOM 2908 C C . ASP B 1 157 ? 18.688 7.094 -3.664 1 97.62 157 ASP B C 1
ATOM 2910 O O . ASP B 1 157 ? 19.094 6.184 -4.387 1 97.62 157 ASP B O 1
ATOM 2914 N N . LYS B 1 158 ? 18.281 8.219 -4.148 1 98.31 158 LYS B N 1
ATOM 2915 C CA . LYS B 1 158 ? 18.344 8.562 -5.57 1 98.31 158 LYS B CA 1
ATOM 2916 C C . LYS B 1 158 ? 19.109 9.859 -5.785 1 98.31 158 LYS B C 1
ATOM 2918 O O . LYS B 1 158 ? 19.016 10.781 -4.973 1 98.31 158 LYS B O 1
ATOM 2923 N N . THR B 1 159 ? 19.75 9.93 -6.844 1 98.62 159 THR B N 1
ATOM 2924 C CA . THR B 1 159 ? 20.5 11.125 -7.199 1 98.62 159 THR B CA 1
ATOM 2925 C C . THR B 1 159 ? 19.688 12.023 -8.125 1 98.62 159 THR B C 1
ATOM 2927 O O . THR B 1 159 ? 19.109 11.555 -9.117 1 98.62 159 THR B O 1
ATOM 2930 N N . GLY B 1 160 ? 19.562 13.242 -7.754 1 98.75 160 GLY B N 1
ATOM 2931 C CA . GLY B 1 160 ? 18.891 14.258 -8.555 1 98.75 160 GLY B CA 1
ATOM 2932 C C . GLY B 1 160 ? 19.625 15.594 -8.555 1 98.75 160 GLY B C 1
ATOM 2933 O O . GLY B 1 160 ? 20.812 15.656 -8.242 1 98.75 160 GLY B O 1
ATOM 2934 N N . ARG B 1 161 ? 18.906 16.609 -9.016 1 98.88 161 ARG B N 1
ATOM 2935 C CA . ARG B 1 161 ? 19.453 17.969 -9.078 1 98.88 161 ARG B CA 1
ATOM 2936 C C . ARG B 1 161 ? 18.469 18.984 -8.516 1 98.88 161 ARG B C 1
ATOM 2938 O O . ARG B 1 161 ? 17.266 18.891 -8.773 1 98.88 161 ARG B O 1
ATOM 2945 N N . ILE B 1 162 ? 19.062 19.922 -7.789 1 98.94 162 ILE B N 1
ATOM 2946 C CA . ILE B 1 162 ? 18.234 21.016 -7.309 1 98.94 162 ILE B CA 1
ATOM 2947 C C . ILE B 1 162 ? 17.781 21.891 -8.484 1 98.94 162 ILE B C 1
ATOM 2949 O O . ILE B 1 162 ? 18.609 22.438 -9.211 1 98.94 162 ILE B O 1
ATOM 2953 N N . GLU B 1 163 ? 16.547 21.906 -8.688 1 98.88 163 GLU B N 1
ATOM 2954 C CA . GLU B 1 163 ? 16.016 22.828 -9.68 1 98.88 163 GLU B CA 1
ATOM 2955 C C . GLU B 1 163 ? 15.805 24.219 -9.086 1 98.88 163 GLU B C 1
ATOM 2957 O O . GLU B 1 163 ? 16.078 25.234 -9.742 1 98.88 163 GLU B O 1
ATOM 2962 N N . ALA B 1 164 ? 15.281 24.234 -7.84 1 98.88 164 ALA B N 1
ATOM 2963 C CA . ALA B 1 164 ? 14.969 25.531 -7.223 1 98.88 164 ALA B CA 1
ATOM 2964 C C . ALA B 1 164 ? 15 25.422 -5.703 1 98.88 164 ALA B C 1
ATOM 2966 O O . ALA B 1 164 ? 14.68 24.375 -5.137 1 98.88 164 ALA B O 1
ATOM 2967 N N . VAL B 1 165 ? 15.43 26.5 -5.086 1 98.75 165 VAL B N 1
ATOM 2968 C CA . VAL B 1 165 ? 15.234 26.719 -3.656 1 98.75 165 VAL B CA 1
ATOM 2969 C C . VAL B 1 165 ? 13.883 27.391 -3.414 1 98.75 165 VAL B C 1
ATOM 2971 O O . VAL B 1 165 ? 13.633 28.5 -3.9 1 98.75 165 VAL B O 1
ATOM 2974 N N . ARG B 1 166 ? 13.062 26.812 -2.732 1 98.38 166 ARG B N 1
ATOM 2975 C CA . ARG B 1 166 ? 11.688 27.297 -2.613 1 98.38 166 ARG B CA 1
ATOM 2976 C C . ARG B 1 166 ? 11.539 28.219 -1.406 1 98.38 166 ARG B C 1
ATOM 2978 O O . ARG B 1 166 ? 10.805 29.203 -1.461 1 98.38 166 ARG B O 1
ATOM 2985 N N . GLY B 1 167 ? 12.211 27.891 -0.258 1 98.12 167 GLY B N 1
ATOM 2986 C CA . GLY B 1 167 ? 12.117 28.656 0.97 1 98.12 167 GLY B CA 1
ATOM 2987 C C . GLY B 1 167 ? 12.133 27.797 2.219 1 98.12 167 GLY B C 1
ATOM 2988 O O . GLY B 1 167 ? 12.461 26.609 2.158 1 98.12 167 GLY B O 1
ATOM 2989 N N . GLY B 1 168 ? 11.898 28.516 3.338 1 98.56 168 GLY B N 1
ATOM 2990 C CA . GLY B 1 168 ? 11.805 27.828 4.613 1 98.56 168 GLY B CA 1
ATOM 2991 C C . GLY B 1 168 ? 10.375 27.484 5 1 98.56 168 GLY B C 1
ATOM 2992 O O . GLY B 1 168 ? 9.477 28.312 4.871 1 98.56 168 GLY B O 1
ATOM 2993 N N . PHE B 1 169 ? 10.172 26.281 5.438 1 98.62 169 PHE B N 1
ATOM 2994 C CA . PHE B 1 169 ? 8.828 25.844 5.801 1 98.62 169 PHE B CA 1
ATOM 2995 C C . PHE B 1 169 ? 8.875 24.938 7.031 1 98.62 169 PHE B C 1
ATOM 2997 O O . PHE B 1 169 ? 9.914 24.359 7.344 1 98.62 169 PHE B O 1
ATOM 3004 N N . VAL B 1 170 ? 7.734 24.844 7.699 1 98.62 170 VAL B N 1
ATOM 3005 C CA . VAL B 1 170 ? 7.551 23.891 8.789 1 98.62 170 VAL B CA 1
ATOM 3006 C C . VAL B 1 170 ? 7.957 22.484 8.328 1 98.62 170 VAL B C 1
ATOM 3008 O O . VAL B 1 170 ? 7.645 22.078 7.207 1 98.62 170 VAL B O 1
ATOM 3011 N N . PHE B 1 171 ? 8.734 21.812 9.172 1 98.69 171 PHE B N 1
ATOM 3012 C CA . PHE B 1 171 ? 9.102 20.438 8.898 1 98.69 171 PHE B CA 1
ATOM 3013 C C . PHE B 1 171 ? 8.023 19.484 9.383 1 98.69 171 PHE B C 1
ATOM 3015 O O . PHE B 1 171 ? 7.91 19.219 10.586 1 98.69 171 PHE B O 1
ATOM 3022 N N . PRO B 1 172 ? 7.234 18.828 8.398 1 98.12 172 PRO B N 1
ATOM 3023 C CA . PRO B 1 172 ? 6.066 18.031 8.789 1 98.12 172 PRO B CA 1
ATOM 3024 C C . PRO B 1 172 ? 6.434 16.812 9.633 1 98.12 172 PRO B C 1
ATOM 3026 O O . PRO B 1 172 ? 5.645 16.391 10.484 1 98.12 172 PRO B O 1
ATOM 3029 N N . ASP B 1 173 ? 7.586 16.297 9.461 1 98.12 173 ASP B N 1
ATOM 3030 C CA . ASP B 1 173 ? 8 15.07 10.148 1 98.12 173 ASP B CA 1
ATOM 3031 C C . ASP B 1 173 ? 8.008 15.273 11.664 1 98.12 173 ASP B C 1
ATOM 3033 O O . ASP B 1 173 ? 7.566 14.398 12.414 1 98.12 173 ASP B O 1
ATOM 3037 N N . SER B 1 174 ? 8.57 16.359 12.102 1 98.25 174 SER B N 1
ATOM 3038 C CA . SER B 1 174 ? 8.594 16.656 13.531 1 98.25 174 SER B CA 1
ATOM 3039 C C . SER B 1 174 ? 7.262 17.25 13.992 1 98.25 174 SER B C 1
ATOM 3041 O O . SER B 1 174 ? 6.742 16.875 15.039 1 98.25 174 SER B O 1
ATOM 3043 N N . ASN B 1 175 ? 6.691 18.109 13.188 1 98.38 175 ASN B N 1
ATOM 3044 C CA . ASN B 1 175 ? 5.488 18.844 13.57 1 98.38 175 ASN B CA 1
ATOM 3045 C C . ASN B 1 175 ? 4.293 17.906 13.75 1 98.38 175 ASN B C 1
ATOM 3047 O O . ASN B 1 175 ? 3.453 18.141 14.625 1 98.38 175 ASN B O 1
ATOM 3051 N N . ALA B 1 176 ? 4.23 16.844 12.969 1 98.19 176 ALA B N 1
ATOM 3052 C CA . ALA B 1 176 ? 3.115 15.898 13.016 1 98.19 176 ALA B CA 1
ATOM 3053 C C . ALA B 1 176 ? 3.055 15.188 14.367 1 98.19 176 ALA B C 1
ATOM 3055 O O . ALA B 1 176 ? 2.008 14.656 14.75 1 98.19 176 ALA B O 1
ATOM 3056 N N . HIS B 1 177 ? 4.176 15.242 15.062 1 97.81 177 HIS B N 1
ATOM 3057 C CA . HIS B 1 177 ? 4.266 14.469 16.297 1 97.81 177 HIS B CA 1
ATOM 3058 C C . HIS B 1 177 ? 4.484 15.375 17.5 1 97.81 177 HIS B C 1
ATOM 3060 O O . HIS B 1 177 ? 4.926 14.922 18.547 1 97.81 177 HIS B O 1
ATOM 3066 N N . GLY B 1 178 ? 4.273 16.625 17.297 1 97.12 178 GLY B N 1
ATOM 3067 C CA . GLY B 1 178 ? 4.367 17.562 18.391 1 97.12 178 GLY B CA 1
ATOM 3068 C C . GLY B 1 178 ? 5.793 17.828 18.844 1 97.12 178 GLY B C 1
ATOM 3069 O O . GLY B 1 178 ? 6.035 18.219 19.984 1 97.12 178 GLY B O 1
ATOM 3070 N N . LYS B 1 179 ? 6.762 17.609 18.016 1 97.88 179 LYS B N 1
ATOM 3071 C CA . LYS B 1 179 ? 8.172 17.781 18.344 1 97.88 179 LYS B CA 1
ATOM 3072 C C . LYS B 1 179 ? 8.711 19.109 17.828 1 97.88 179 LYS B C 1
ATOM 3074 O O . LYS B 1 179 ? 9.914 19.25 17.594 1 97.88 179 LYS B O 1
ATOM 3079 N N . GLY B 1 180 ? 7.766 20.031 17.5 1 97.81 180 GLY B N 1
ATOM 3080 C CA . GLY B 1 180 ? 8.141 21.359 17.047 1 97.81 180 GLY B CA 1
ATOM 3081 C C . GLY B 1 180 ? 8.055 21.516 15.539 1 97.81 180 GLY B C 1
ATOM 3082 O O . GLY B 1 180 ? 8.102 20.531 14.797 1 97.81 180 GLY B O 1
ATOM 3083 N N . GLU B 1 181 ? 7.945 22.797 15.102 1 98 181 GLU B N 1
ATOM 3084 C CA . GLU B 1 181 ? 7.855 23.109 13.672 1 98 181 GLU B CA 1
ATOM 3085 C C . GLU B 1 181 ? 9.18 22.828 12.969 1 98 181 GLU B C 1
ATOM 3087 O O . GLU B 1 181 ? 9.195 22.344 11.836 1 98 181 GLU B O 1
ATOM 3092 N N . ASN B 1 182 ? 10.344 23.125 13.68 1 98.12 182 ASN B N 1
ATOM 3093 C CA . ASN B 1 182 ? 11.695 22.844 13.195 1 98.12 182 ASN B CA 1
ATOM 3094 C C . ASN B 1 182 ? 11.836 23.203 11.711 1 98.12 182 ASN B C 1
ATOM 3096 O O . ASN B 1 182 ? 12.172 22.344 10.898 1 98.12 182 ASN B O 1
ATOM 3100 N N . PRO B 1 183 ? 11.617 24.484 11.383 1 98.56 183 PRO B N 1
ATOM 3101 C CA . PRO B 1 183 ? 11.602 24.906 9.977 1 98.56 183 PRO B CA 1
ATOM 3102 C C . PRO B 1 183 ? 12.883 24.531 9.234 1 98.56 183 PRO B C 1
ATOM 3104 O O . PRO B 1 183 ? 13.977 24.609 9.812 1 98.56 183 PRO B O 1
ATOM 3107 N N . GLN B 1 184 ? 12.742 24.141 7.945 1 98.75 184 GLN B N 1
ATOM 3108 C CA . GLN B 1 184 ? 13.859 23.781 7.074 1 98.75 184 GLN B CA 1
ATOM 3109 C C . GLN B 1 184 ? 13.68 24.375 5.68 1 98.75 184 GLN B C 1
ATOM 3111 O O . GLN B 1 184 ? 12.555 24.641 5.25 1 98.75 184 GLN B O 1
ATOM 3116 N N . TRP B 1 185 ? 14.789 24.531 5.059 1 98.88 185 TRP B N 1
ATOM 3117 C CA . TRP B 1 185 ? 14.773 24.859 3.641 1 98.88 185 TRP B CA 1
ATOM 3118 C C . TRP B 1 185 ? 14.133 23.734 2.826 1 98.88 185 TRP B C 1
ATOM 3120 O O . TRP B 1 185 ? 14.398 22.562 3.074 1 98.88 185 TRP B O 1
ATOM 3130 N N . VAL B 1 186 ? 13.328 24.109 1.844 1 98.88 186 VAL B N 1
ATOM 3131 C CA . VAL B 1 186 ? 12.719 23.172 0.909 1 98.88 186 VAL B CA 1
ATOM 3132 C C . VAL B 1 186 ? 13.258 23.406 -0.498 1 98.88 186 VAL B C 1
ATOM 3134 O O . VAL B 1 186 ? 13.445 24.562 -0.91 1 98.88 186 VAL B O 1
ATOM 3137 N N . TYR B 1 187 ? 13.531 22.375 -1.175 1 98.94 187 TYR B N 1
ATOM 3138 C CA . TYR B 1 187 ? 14.07 22.406 -2.529 1 98.94 187 TYR B CA 1
ATOM 3139 C C . TYR B 1 187 ? 13.188 21.609 -3.482 1 98.94 187 TYR B C 1
ATOM 3141 O O . TYR B 1 187 ? 12.656 20.562 -3.109 1 98.94 187 TYR B O 1
ATOM 3149 N N . THR B 1 188 ? 13.07 22.094 -4.703 1 98.94 188 THR B N 1
ATOM 3150 C CA . THR B 1 188 ? 12.602 21.203 -5.766 1 98.94 188 THR B CA 1
ATOM 3151 C C . THR B 1 188 ? 13.75 20.391 -6.336 1 98.94 188 THR B C 1
ATOM 3153 O O . THR B 1 188 ? 14.727 20.953 -6.84 1 98.94 188 THR B O 1
ATOM 3156 N N . VAL B 1 189 ? 13.641 19.094 -6.168 1 98.94 189 VAL B N 1
ATOM 3157 C CA . VAL B 1 189 ? 14.641 18.172 -6.699 1 98.94 189 VAL B CA 1
ATOM 3158 C C . VAL B 1 189 ? 14.078 17.438 -7.918 1 98.94 189 VAL B C 1
ATOM 3160 O O . VAL B 1 189 ? 12.945 16.938 -7.883 1 98.94 189 VAL B O 1
ATOM 3163 N N . VAL B 1 190 ? 14.875 17.422 -8.977 1 98.94 190 VAL B N 1
ATOM 3164 C CA . VAL B 1 190 ? 14.453 16.766 -10.211 1 98.94 190 VAL B CA 1
ATOM 3165 C C . VAL B 1 190 ? 15.312 15.531 -10.461 1 98.94 190 VAL B C 1
ATOM 3167 O O . VAL B 1 190 ? 16.531 15.578 -10.336 1 98.94 190 VAL B O 1
ATOM 3170 N N . PHE B 1 191 ? 14.617 14.469 -10.773 1 98.75 191 PHE B N 1
ATOM 3171 C CA . PHE B 1 191 ? 15.25 13.195 -11.094 1 98.75 191 PHE B CA 1
ATOM 3172 C C . PHE B 1 191 ? 14.945 12.789 -12.531 1 98.75 191 PHE B C 1
ATOM 3174 O O . PHE B 1 191 ? 13.82 12.969 -13.008 1 98.75 191 PHE B O 1
ATOM 3181 N N . ASP B 1 192 ? 15.945 12.18 -13.188 1 98 192 ASP B N 1
ATOM 3182 C CA . ASP B 1 192 ? 15.648 11.508 -14.445 1 98 192 ASP B CA 1
ATOM 3183 C C . ASP B 1 192 ? 14.727 10.312 -14.227 1 98 192 ASP B C 1
ATOM 3185 O O . ASP B 1 192 ? 14.836 9.617 -13.219 1 98 192 ASP B O 1
ATOM 3189 N N . GLY B 1 193 ? 13.875 10.102 -15.227 1 97 193 GLY B N 1
ATOM 3190 C CA . GLY B 1 193 ? 13.031 8.922 -15.156 1 97 193 GLY B CA 1
ATOM 3191 C C . GLY B 1 193 ? 13.812 7.637 -14.938 1 97 193 GLY B C 1
ATOM 3192 O O . GLY B 1 193 ? 13.406 6.785 -14.148 1 97 193 GLY B O 1
ATOM 3193 N N . ALA B 1 194 ? 14.922 7.531 -15.57 1 96.88 194 ALA B N 1
ATOM 3194 C CA . ALA B 1 194 ? 15.75 6.332 -15.477 1 96.88 194 ALA B CA 1
ATOM 3195 C C . ALA B 1 194 ? 16.328 6.168 -14.07 1 96.88 194 ALA B C 1
ATOM 3197 O O . ALA B 1 194 ? 16.5 5.043 -13.594 1 96.88 194 ALA B O 1
ATOM 3198 N N . GLU B 1 195 ? 16.609 7.277 -13.398 1 97.56 195 GLU B N 1
ATOM 3199 C CA . GLU B 1 195 ? 17.109 7.234 -12.031 1 97.56 195 GLU B CA 1
ATOM 3200 C C . GLU B 1 195 ? 16.078 6.613 -11.086 1 97.56 195 GLU B C 1
ATOM 3202 O O . GLU B 1 195 ? 16.422 5.828 -10.203 1 97.56 195 GLU B O 1
ATOM 3207 N N . ILE B 1 196 ? 14.828 6.965 -11.305 1 97.31 196 ILE B N 1
ATOM 3208 C CA . ILE B 1 196 ? 13.773 6.535 -10.398 1 97.31 196 ILE B CA 1
ATOM 3209 C C . ILE B 1 196 ? 13.25 5.164 -10.82 1 97.31 196 ILE B C 1
ATOM 3211 O O . ILE B 1 196 ? 13.18 4.242 -10.008 1 97.31 196 ILE B O 1
ATOM 3215 N N . TRP B 1 197 ? 13.031 4.945 -12.133 1 96.06 197 TRP B N 1
ATOM 3216 C CA . TRP B 1 197 ? 12.266 3.789 -12.586 1 96.06 197 TRP B CA 1
ATOM 3217 C C . TRP B 1 197 ? 13.156 2.787 -13.305 1 96.06 197 TRP B C 1
ATOM 3219 O O . TRP B 1 197 ? 12.734 1.672 -13.609 1 96.06 197 TRP B O 1
ATOM 3229 N N . GLY B 1 198 ? 14.383 3.162 -13.57 1 95.81 198 GLY B N 1
ATOM 3230 C CA . GLY B 1 198 ? 15.375 2.24 -14.094 1 95.81 198 GLY B CA 1
ATOM 3231 C C . GLY B 1 198 ? 15.203 1.96 -15.57 1 95.81 198 GLY B C 1
ATOM 3232 O O . GLY B 1 198 ? 14.742 2.822 -16.328 1 95.81 198 GLY B O 1
ATOM 3233 N N . VAL B 1 199 ? 15.633 0.737 -15.93 1 93.31 199 VAL B N 1
ATOM 3234 C CA . VAL B 1 199 ? 15.656 0.311 -17.328 1 93.31 199 VAL B CA 1
ATOM 3235 C C . VAL B 1 199 ? 14.234 0.265 -17.875 1 93.31 199 VAL B C 1
ATOM 3237 O O . VAL B 1 199 ? 13.32 -0.221 -17.203 1 93.31 199 VAL B O 1
ATOM 3240 N N . GLY B 1 200 ? 14.023 0.859 -19.094 1 90.56 200 GLY B N 1
ATOM 3241 C CA . GLY B 1 200 ? 12.719 0.85 -19.75 1 90.56 200 GLY B CA 1
ATOM 3242 C C . GLY B 1 200 ? 11.945 2.139 -19.547 1 90.56 200 GLY B C 1
ATOM 3243 O O . GLY B 1 200 ? 10.93 2.369 -20.203 1 90.56 200 GLY B O 1
ATOM 3244 N N . ALA B 1 201 ? 12.422 2.895 -18.547 1 93.12 201 ALA B N 1
ATOM 3245 C CA . ALA B 1 201 ? 11.75 4.172 -18.312 1 93.12 201 ALA B CA 1
ATOM 3246 C C . ALA B 1 201 ? 11.844 5.074 -19.547 1 93.12 201 ALA B C 1
ATOM 3248 O O . ALA B 1 201 ? 12.828 5.023 -20.281 1 93.12 201 ALA B O 1
ATOM 3249 N N . ASP B 1 202 ? 10.836 5.938 -19.766 1 93.81 202 ASP B N 1
ATOM 3250 C CA . ASP B 1 202 ? 10.891 6.977 -20.781 1 93.81 202 ASP B CA 1
ATOM 3251 C C . ASP B 1 202 ? 12.062 7.922 -20.547 1 93.81 202 ASP B C 1
ATOM 3253 O O . ASP B 1 202 ? 12.117 8.602 -19.516 1 93.81 202 ASP B O 1
ATOM 3257 N N . PRO B 1 203 ? 12.938 7.926 -21.438 1 93.44 203 PRO B N 1
ATOM 3258 C CA . PRO B 1 203 ? 14.156 8.719 -21.234 1 93.44 203 PRO B CA 1
ATOM 3259 C C . PRO B 1 203 ? 13.883 10.211 -21.141 1 93.44 203 PRO B C 1
ATOM 3261 O O . PRO B 1 203 ? 14.742 10.977 -20.703 1 93.44 203 PRO B O 1
ATOM 3264 N N . THR B 1 204 ? 12.703 10.664 -21.547 1 96.94 204 THR B N 1
ATOM 3265 C CA . THR B 1 204 ? 12.375 12.078 -21.516 1 96.94 204 THR B CA 1
ATOM 3266 C C . THR B 1 204 ? 11.625 12.43 -20.234 1 96.94 204 THR B C 1
ATOM 3268 O O . THR B 1 204 ? 11.359 13.602 -19.969 1 96.94 204 THR B O 1
ATOM 3271 N N . LEU B 1 205 ? 11.352 11.422 -19.5 1 96.31 205 LEU B N 1
ATOM 3272 C CA . LEU B 1 205 ? 10.57 11.625 -18.281 1 96.31 205 LEU B CA 1
ATOM 3273 C C . LEU B 1 205 ? 11.445 12.18 -17.172 1 96.31 205 LEU B C 1
ATOM 3275 O O . LEU B 1 205 ? 12.578 11.719 -16.969 1 96.31 205 LEU B O 1
ATOM 3279 N N . SER B 1 206 ? 10.938 13.172 -16.516 1 97.88 206 SER B N 1
ATOM 3280 C CA . SER B 1 206 ? 11.531 13.625 -15.258 1 97.88 206 SER B CA 1
ATOM 3281 C C . SER B 1 206 ? 10.508 13.602 -14.125 1 97.88 206 SER B C 1
ATOM 3283 O O . SER B 1 206 ? 9.312 13.75 -14.359 1 97.88 206 SER B O 1
ATOM 3285 N N . VAL B 1 207 ? 11.008 13.32 -12.961 1 97.88 207 VAL B N 1
ATOM 3286 C CA . VAL B 1 207 ? 10.203 13.352 -11.742 1 97.88 207 VAL B CA 1
ATOM 3287 C C . VAL B 1 207 ? 10.703 14.461 -10.82 1 97.88 207 VAL B C 1
ATOM 3289 O O . VAL B 1 207 ? 11.906 14.562 -10.555 1 97.88 207 VAL B O 1
ATOM 3292 N N . SER B 1 208 ? 9.789 15.266 -10.391 1 98.5 208 SER B N 1
ATOM 3293 C CA . SER B 1 208 ? 10.164 1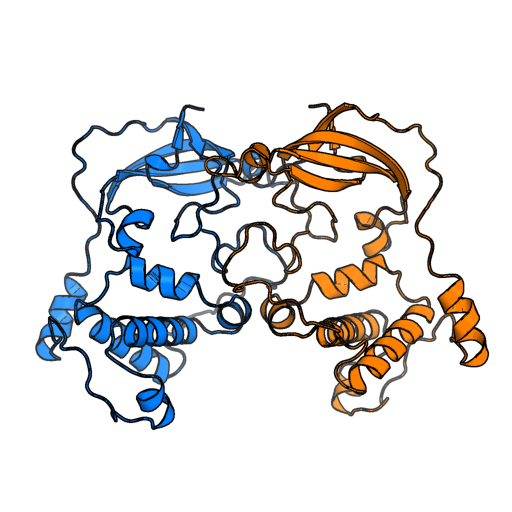6.328 -9.469 1 98.5 208 SER B CA 1
ATOM 3294 C C . SER B 1 208 ? 9.438 16.188 -8.133 1 98.5 208 SER B C 1
ATOM 3296 O O . SER B 1 208 ? 8.258 15.836 -8.094 1 98.5 208 SER B O 1
ATOM 3298 N N . ILE B 1 209 ? 10.203 16.422 -7.043 1 98.38 209 ILE B N 1
ATOM 3299 C CA . ILE B 1 209 ? 9.594 16.484 -5.719 1 98.38 209 ILE B CA 1
ATOM 3300 C C . ILE B 1 209 ? 10.117 17.703 -4.965 1 98.38 209 ILE B C 1
ATOM 3302 O O . ILE B 1 209 ? 11.195 18.219 -5.27 1 98.38 209 ILE B O 1
ATOM 3306 N N . ASP B 1 210 ? 9.297 18.172 -4.082 1 98.62 210 ASP B N 1
ATOM 3307 C CA . ASP B 1 210 ? 9.805 19.109 -3.084 1 98.62 210 ASP B CA 1
ATOM 3308 C C . ASP B 1 210 ? 10.289 18.375 -1.837 1 98.62 210 ASP B C 1
ATOM 3310 O O . ASP B 1 210 ? 9.57 17.547 -1.276 1 98.62 210 ASP B O 1
ATOM 3314 N N . ALA B 1 211 ? 11.539 18.656 -1.457 1 98.81 211 ALA B N 1
ATOM 3315 C CA . ALA B 1 211 ? 12.195 17.938 -0.372 1 98.81 211 ALA B CA 1
ATOM 3316 C C . ALA B 1 211 ? 12.766 18.891 0.666 1 98.81 211 ALA B C 1
ATOM 3318 O O . ALA B 1 211 ? 13.32 19.938 0.314 1 98.81 211 ALA B O 1
ATOM 3319 N N . TRP B 1 212 ? 12.539 18.594 1.864 1 98.81 212 TRP B N 1
ATOM 3320 C CA . TRP B 1 212 ? 13.172 19.328 2.957 1 98.81 212 TRP B CA 1
ATOM 3321 C C . TRP B 1 212 ? 14.664 19.016 3.025 1 98.81 212 TRP B C 1
ATOM 3323 O O . TRP B 1 212 ? 15.102 17.922 2.678 1 98.81 212 TRP B O 1
ATOM 3333 N N . GLU B 1 213 ? 15.43 19.938 3.531 1 98.88 213 GLU B N 1
ATOM 3334 C CA . GLU B 1 213 ? 16.891 19.922 3.486 1 98.88 213 GLU B CA 1
ATOM 3335 C C . GLU B 1 213 ? 17.438 18.672 4.164 1 98.88 213 GLU B C 1
ATOM 3337 O O . GLU B 1 213 ? 18.422 18.078 3.693 1 98.88 213 GLU B O 1
ATOM 3342 N N . SER B 1 214 ? 16.812 18.188 5.242 1 98.31 214 SER B N 1
ATOM 3343 C CA . SER B 1 214 ? 17.328 17.062 6 1 98.31 214 SER B CA 1
ATOM 3344 C C . SER B 1 214 ? 17.156 15.758 5.223 1 98.31 214 SER B C 1
ATOM 3346 O O . SER B 1 214 ? 17.703 14.719 5.598 1 98.31 214 SER B O 1
ATOM 3348 N N . TYR B 1 215 ? 16.406 15.766 4.102 1 98.62 215 TYR B N 1
ATOM 3349 C CA . TYR B 1 215 ? 16.234 14.586 3.27 1 98.62 215 TYR B CA 1
ATOM 3350 C C . TYR B 1 215 ? 17.406 14.422 2.307 1 98.62 215 TYR B C 1
ATOM 3352 O O . TYR B 1 215 ? 17.516 13.398 1.63 1 98.62 215 TYR B O 1
ATOM 3360 N N . LEU B 1 216 ? 18.234 15.438 2.248 1 98.81 216 LEU B N 1
ATOM 3361 C CA . LEU B 1 216 ? 19.188 15.516 1.146 1 98.81 216 LEU B CA 1
ATOM 3362 C C . LEU B 1 216 ? 20.625 15.477 1.661 1 98.81 216 LEU B C 1
ATOM 3364 O O . LEU B 1 216 ? 20.906 15.945 2.768 1 98.81 216 LEU B O 1
ATOM 3368 N N . GLU B 1 217 ? 21.5 14.953 0.936 1 98.44 217 GLU B N 1
ATOM 3369 C CA . GLU B 1 217 ? 22.953 15.039 1.086 1 98.44 217 GLU B CA 1
ATOM 3370 C C . GLU B 1 217 ? 23.625 15.289 -0.256 1 98.44 217 GLU B C 1
ATOM 3372 O O . GLU B 1 217 ? 23.047 15.016 -1.312 1 98.44 217 GLU B O 1
ATOM 3377 N N . PRO B 1 218 ? 24.812 15.891 -0.165 1 98.19 218 PRO B N 1
ATOM 3378 C CA . PRO B 1 218 ? 25.531 16.062 -1.434 1 98.19 218 PRO B CA 1
ATOM 3379 C C . PRO B 1 218 ? 25.781 14.734 -2.15 1 98.19 218 PRO B C 1
ATOM 3381 O O . PRO B 1 218 ? 26.062 13.727 -1.505 1 98.19 218 PRO B O 1
ATOM 3384 N N . ALA B 1 219 ? 25.594 14.781 -3.525 1 96.62 219 ALA B N 1
ATOM 3385 C CA . ALA B 1 219 ? 25.828 13.57 -4.301 1 96.62 219 ALA B CA 1
ATOM 3386 C C . ALA B 1 219 ? 27.297 13.445 -4.688 1 96.62 219 ALA B C 1
ATOM 3388 O O . ALA B 1 219 ? 27.984 14.453 -4.891 1 96.62 219 ALA B O 1
#

Radius of gyration: 25.92 Å; Cα contacts (8 Å, |Δi|>4): 733; chains: 2; bounding box: 58×76×52 Å

Secondary structure (DSSP, 8-state):
--STT--TT---S----PPTT--S-SSHHHHHHHHHHHHHHTTSSS-HHHHHHHHHTS-HHHHHTS-HHHHHHHHHHHHHHHTTSS-HHHHHHTS--S--PPPS----GGGHHHHHHH----B---SSPPS--TT-EEEE--B--SS---S-GGGTT-EEEEEEEEEEE--HHHHTTTS----EEEEEEEEEHHHHH-BT--TT-EEEEEEEGGGEEE-/--STT--TT---S----PPTT--S-SSHHHHHHHHHHHHHHTTSSS-HHHHHHHHHTS-HHHHHTS-HHHHHHHHHHHHHHHTTSS-HHHHHHTS--S--PPPS----GGGHHHHHHH----B---SSPPS--TT-EEEE--B--SS---S-GGGTT-EEEEEEEEEEE--HHHHTTTS----EEEEEEEEEHHHHH-BTS-TT-EEEEEEEGGGEEE-

Foldseek 3Di:
DPFLVQCVPNDDLDDDDDDPPDDPDPDPVLVVLVVVLVQLQVLVQAHPLLLVQLLRHPDNVQNSVDDPSSSSNNSSVVSQCVSFQDHPVCVVVVHDDDDGDHGPDGDDPVCVVVDVVVDDDFADADPDDAPDAFFFKKAFADDDDPFDDDDRNLRHRFIWTFHHWDHWGFHSRCRSVVNDSNIFTKTKTKDQQCRRPNPPGDRPDIDIDIDGPVRIDGD/DPFLVQCPPNDDLDDDDDDDPDDPDPDPVLVVLVVVLVQLQVLVQADPLLLVQLLRHPDNVQNSVDDPSSSSNNSSVVSQCVSFQDHPVCVVVVHDDDDGDHGPDGDDPVCVVVDVVVDDDFADADPDDAPDAFFFKKAFADDDDPFDDDDRPLRHRFIWTFHHWDHWGFHSRCRSPVNDSNIFTKTKTKDQQCRRPNPPGDRVDIDIDIDGPVRIDGD